Protein 1NJQ (pdb70)

Sequence (37 aa):
WPPRSYTCSFCKREFRSAQALGGHMNVHRRDRARLRLWPPRSYTCSFCKREFRSAQALGGHMNVHRRDRARLRLWPPRSYTCSFCKREFRSAQALGGHMNVHRRDRARLRLWPPRSYTCSFCKREFRSAQALGGHMNVHRRDRARLRLWPPRSYTCSFCKREFRSAQALGGHMNVHRRDRARLRLWPPRSYTCSFCKREFRSAQALGGHMNVHRRDRARLRLWPPRSYTCSFCKREFRSAQALGGHMNVHRRDRARLRLWPPRSYTCSFCKREFRSAQALGGHMNVHRRDRARLRLWPPRSYTCSFCKREFRSAQALGGHMNVHRRDRARLRLWPPRSYTCSFCKREFRSAQALGGHMNVHRRDRARLRLWPPRSYTCSFCKREFRSAQALGGHMNVHRRDRARLRLWPPRSYTCSFCKREFRSAQALGGHMNVHRRDRARLRLWPPRSYTCSFCKREFRSAQALGGHMNVHRRDRARLRLWPPRSYTCSFCKREFRSAQALGGHMNVHRRDRARLRLWPPRSYTCSFCKREFRSAQALGGHMNVHRRDRARLRLWPPRSYTCSFCKREFRSAQALGGHMNVHRRDRARLRLWPPRSYTCSFCKREFRSAQALGGHMNVHRRDRARLRLWPPRSYTCSFCKREFRSAQALGGHMNVHRRDRARLRLWPPRSYTCSFCKREFRSAQALGGHMNVHRRDRARLRLWPPRSYTCSFCKREFRSAQALGGHMNVHRRDRARLRL

GO terms:
  GO:0010093 specification of floral organ identity (P, IMP)
  GO:0003677 DNA binding (F, IDA)
  GO:0003700 DNA-binding transcription factor activity (F, TAS)
  GO:0042127 regulation of cell population proliferation (P, IMP)
  GO:0009755 hormone-mediated signaling pathway (P, IMP)
  GO:0009908 flower development (P, IMP)
  GO:0090691 formation of plant organ boundary (P, IMP)
  GO:0008361 regulation of cell size (P, IMP)
  GO:0003677 DNA binding (F, TAS)
  GO:0003700 DNA-binding transcription factor activity (F, IMP)
  GO:0045892 negative regulation of DNA-templated transcription (P, IMP)

Solvent-accessible surface area: 3906 Å² total; per-residue (Å²): 186,108,114,227,64,68,61,9,90,115,64,141,137,146,16,213,48,74,165,46,23,48,47,19,67,109,117,37,148,183,119,176,75,187,118,175,165

Nearest PDB structures (foldseek):
  2els-assembly1_A  TM=7.243E-01  e=2.140E-01  Homo sapiens
  2rsj-assembly1_A  TM=8.038E-01  e=3.542E-01  Homo sapiens
  2ytp-assembly1_A  TM=6.772E-01  e=6.767E-01  Homo sapiens
  2emb-assembly1_A  TM=7.509E-01  e=1.203E+00  Homo sapiens
  2emf-assembly1_A  TM=7.337E-01  e=2.471E+00  Homo sapiens

Organism: Arabidopsis thaliana (NCBI:txid3702)

B-factor: mean 99.07, std 9.54, range [0.35, 99.99]

Foldseek 3Di:
DDQDWDADPQPRDIDSDPVCVVVVVVVPVPPDDDDDD

InterPro domains:
  IPR013087 Zinc finger C2H2-type [PF13912] (47-71)
  IPR013087 Zinc finger C2H2-type [PS00028] (49-69)
  IPR013087 Zinc finger C2H2-type [PS50157] (47-74)
  IPR013087 Zinc finger C2H2-type [SM00355] (47-69)
  IPR036236 Zinc finger C2H2 superfamily [SSF57667] (44-73)
  IPR052426 Plant developmental regulator [PTHR45801] (30-202)

Secondary structure (DSSP, 8-state):
--SSSEE-TTT--EESSHHHHHHHHHTT--S-TTTT-

Structure (mmCIF, N/CA/C/O backbone):
data_1NJQ
#
_entry.id   1NJQ
#
loop_
_entity.id
_entity.type
_entity.pdbx_description
1 polymer 'superman protein'
2 non-polymer 'ZINC ION'
#
loop_
_atom_site.group_PDB
_atom_site.id
_atom_site.type_symbol
_atom_site.label_atom_id
_atom_site.label_alt_id
_atom_site.label_comp_id
_atom_site.label_asym_id
_atom_site.label_entity_id
_atom_site.label_seq_id
_atom_site.pdbx_PDB_ins_code
_atom_site.Cartn_x
_atom_site.Cartn_y
_atom_site.Cartn_z
_atom_site.occupancy
_atom_site.B_iso_or_equiv
_atom_site.auth_seq_id
_atom_site.auth_comp_id
_atom_site.auth_asym_id
_atom_site.auth_atom_id
_atom_site.pdbx_PDB_model_num
ATOM 7 N N . TRP A 1 2 ? 5.530 -1.669 -5.863 1.00 0.00 1 TRP A N 1
ATOM 8 C CA . TRP A 1 2 ? 6.444 -1.987 -4.740 1.00 0.00 1 TRP A CA 1
ATOM 9 C C . TRP A 1 2 ? 7.390 -3.177 -5.039 1.00 0.00 1 TRP A C 1
ATOM 10 O O . TRP A 1 2 ? 6.997 -4.097 -5.762 1.00 0.00 1 TRP A O 1
ATOM 31 N N . PRO A 1 3 ? 8.633 -3.150 -4.530 1.00 0.00 2 PRO A N 1
ATOM 32 C CA . PRO A 1 3 ? 9.561 -4.296 -4.623 1.00 0.00 2 PRO A CA 1
ATOM 33 C C . PRO A 1 3 ? 9.075 -5.505 -3.794 1.00 0.00 2 PRO A C 1
ATOM 34 O O . PRO A 1 3 ? 8.219 -5.329 -2.927 1.00 0.00 2 PRO A O 1
ATOM 45 N N . PRO A 1 4 ? 9.503 -6.730 -4.144 1.00 0.00 3 PRO A N 1
ATOM 46 C CA . PRO A 1 4 ? 9.253 -7.932 -3.319 1.00 0.00 3 PRO A CA 1
ATOM 47 C C . PRO A 1 4 ? 10.012 -7.882 -1.979 1.00 0.00 3 PRO A C 1
ATOM 48 O O . PRO A 1 4 ? 10.744 -6.929 -1.715 1.00 0.00 3 PRO A O 1
ATOM 59 N N . ARG A 1 5 ? 9.987 -9.010 -1.266 1.00 0.00 4 ARG A N 1
ATOM 60 C CA . ARG A 1 5 ? 10.476 -9.168 0.126 1.00 0.00 4 ARG A CA 1
ATOM 61 C C . ARG A 1 5 ? 9.735 -8.277 1.136 1.00 0.00 4 ARG A C 1
ATOM 62 O O . ARG A 1 5 ? 10.247 -7.289 1.659 1.00 0.00 4 ARG A O 1
ATOM 83 N N . SER A 1 6 ? 8.597 -8.836 1.550 1.00 0.00 5 SER A N 1
ATOM 84 C CA . SER A 1 6 ? 7.533 -8.165 2.339 1.00 0.00 5 SER A CA 1
ATOM 85 C C . SER A 1 6 ? 7.015 -6.883 1.660 1.00 0.00 5 SER A C 1
ATOM 86 O O . SER A 1 6 ? 7.518 -6.482 0.612 1.00 0.00 5 SER A O 1
ATOM 94 N N . TYR A 1 7 ? 5.848 -6.438 2.101 1.00 0.00 6 TYR A N 1
ATOM 95 C CA . TYR A 1 7 ? 5.294 -5.143 1.664 1.00 0.00 6 TYR A CA 1
ATOM 96 C C . TYR A 1 7 ? 5.100 -4.170 2.831 1.00 0.00 6 TYR A C 1
ATOM 97 O O . TYR A 1 7 ? 4.775 -4.561 3.953 1.00 0.00 6 TYR A O 1
ATOM 115 N N . THR A 1 8 ? 5.350 -2.911 2.505 1.00 0.00 7 THR A N 1
ATOM 116 C CA . THR A 1 8 ? 5.211 -1.774 3.437 1.00 0.00 7 THR A CA 1
ATOM 117 C C . THR A 1 8 ? 4.335 -0.685 2.810 1.00 0.00 7 THR A C 1
ATOM 118 O O . THR A 1 8 ? 4.445 -0.405 1.616 1.00 0.00 7 THR A O 1
ATOM 129 N N . CYS A 1 9 ? 3.464 -0.092 3.628 1.00 0.00 8 CYS A N 1
ATOM 130 C CA . CYS A 1 9 ? 2.637 1.014 3.178 1.00 0.00 8 CYS A CA 1
ATOM 131 C C . CYS A 1 9 ? 3.504 2.273 3.135 1.00 0.00 8 CYS A C 1
ATOM 132 O O . CYS A 1 9 ? 4.235 2.562 4.082 1.00 0.00 8 CYS A O 1
ATOM 139 N N . SER A 1 10 ? 3.464 2.955 1.994 1.00 0.00 9 SER A N 1
ATOM 140 C CA . SER A 1 10 ? 4.167 4.241 1.789 1.00 0.00 9 SER A CA 1
ATOM 141 C C . SER A 1 10 ? 3.405 5.475 2.320 1.00 0.00 9 SER A C 1
ATOM 142 O O . SER A 1 10 ? 3.601 6.598 1.860 1.00 0.00 9 SER A O 1
ATOM 150 N N . PHE A 1 11 ? 2.521 5.223 3.284 1.00 0.00 10 PHE A N 1
ATOM 151 C CA . PHE A 1 11 ? 1.734 6.252 3.993 1.00 0.00 10 PHE A CA 1
ATOM 152 C C . PHE A 1 11 ? 1.944 6.214 5.519 1.00 0.00 10 PHE A C 1
ATOM 153 O O . PHE A 1 11 ? 2.355 7.211 6.107 1.00 0.00 10 PHE A O 1
ATOM 170 N N . CYS A 1 12 ? 1.725 5.044 6.125 1.00 0.00 11 CYS A N 1
ATOM 171 C CA . CYS A 1 12 ? 1.790 4.877 7.568 1.00 0.00 11 CYS A CA 1
ATOM 172 C C . CYS A 1 12 ? 2.987 3.981 7.893 1.00 0.00 11 CYS A C 1
ATOM 173 O O . CYS A 1 12 ? 3.234 3.667 9.057 1.00 0.00 11 CYS A O 1
ATOM 180 N N . LYS A 1 13 ? 3.808 3.554 6.923 1.00 0.00 12 LYS A N 1
ATOM 181 C CA . LYS A 1 13 ? 4.942 2.607 7.113 1.00 0.00 12 LYS A CA 1
ATOM 182 C C . LYS A 1 13 ? 4.663 1.217 7.733 1.00 0.00 12 LYS A C 1
ATOM 183 O O . LYS A 1 13 ? 5.558 0.547 8.251 1.00 0.00 12 LYS A O 1
ATOM 202 N N . ARG A 1 14 ? 3.445 0.722 7.534 1.00 0.00 13 ARG A N 1
ATOM 203 C CA . ARG A 1 14 ? 3.022 -0.635 7.953 1.00 0.00 13 ARG A CA 1
ATOM 204 C C . ARG A 1 14 ? 3.797 -1.772 7.266 1.00 0.00 13 ARG A C 1
ATOM 205 O O . ARG A 1 14 ? 4.128 -1.668 6.091 1.00 0.00 13 ARG A O 1
ATOM 226 N N . GLU A 1 15 ? 3.849 -2.909 7.952 1.00 0.00 14 GLU A N 1
ATOM 227 C CA . GLU A 1 15 ? 4.529 -4.128 7.462 1.00 0.00 14 GLU A CA 1
ATOM 228 C C . GLU A 1 15 ? 3.570 -5.317 7.271 1.00 0.00 14 GLU A C 1
ATOM 229 O O . GLU A 1 15 ? 2.793 -5.654 8.161 1.00 0.00 14 GLU A O 1
ATOM 241 N N . PHE A 1 16 ? 3.675 -5.925 6.092 1.00 0.00 15 PHE A N 1
ATOM 242 C CA . PHE A 1 16 ? 2.921 -7.141 5.698 1.00 0.00 15 PHE A CA 1
ATOM 243 C C . PHE A 1 16 ? 3.465 -7.840 4.445 1.00 0.00 15 PHE A C 1
ATOM 244 O O . PHE A 1 16 ? 3.404 -7.338 3.329 1.00 0.00 15 PHE A O 1
ATOM 261 N N . ARG A 1 17 ? 4.068 -9.003 4.662 1.00 0.00 16 ARG A N 1
ATOM 262 C CA . ARG A 1 17 ? 4.413 -9.921 3.550 1.00 0.00 16 ARG A CA 1
ATOM 263 C C . ARG A 1 17 ? 3.188 -10.475 2.789 1.00 0.00 16 ARG A C 1
ATOM 264 O O . ARG A 1 17 ? 3.258 -10.728 1.587 1.00 0.00 16 ARG A O 1
ATOM 285 N N . SER A 1 18 ? 2.054 -10.552 3.485 1.00 0.00 17 SER A N 1
ATOM 286 C CA . SER A 1 18 ? 0.794 -11.111 2.957 1.00 0.00 17 SER A CA 1
ATOM 287 C C . SER A 1 18 ? -0.097 -10.072 2.262 1.00 0.00 17 SER A C 1
ATOM 288 O O . SER A 1 18 ? -0.555 -9.086 2.847 1.00 0.00 17 SER A O 1
ATOM 296 N N . ALA A 1 19 ? -0.413 -10.398 1.011 1.00 0.00 18 ALA A N 1
ATOM 297 C CA . ALA A 1 19 ? -1.337 -9.622 0.155 1.00 0.00 18 ALA A CA 1
ATOM 298 C C . ALA A 1 19 ? -2.719 -9.366 0.785 1.00 0.00 18 ALA A C 1
ATOM 299 O O . ALA A 1 19 ? -3.255 -8.264 0.667 1.00 0.00 18 ALA A O 1
ATOM 306 N N . GLN A 1 20 ? -3.190 -10.340 1.569 1.00 0.00 19 GLN A N 1
ATOM 307 C CA . GLN A 1 20 ? -4.440 -10.261 2.358 1.00 0.00 19 GLN A CA 1
ATOM 308 C C . GLN A 1 20 ? -4.483 -9.006 3.253 1.00 0.00 19 GLN A C 1
ATOM 309 O O . GLN A 1 20 ? -5.383 -8.179 3.111 1.00 0.00 19 GLN A O 1
ATOM 323 N N . ALA A 1 21 ? -3.392 -8.791 3.994 1.00 0.00 20 ALA A N 1
ATOM 324 C CA . ALA A 1 21 ? -3.222 -7.601 4.844 1.00 0.00 20 ALA A CA 1
ATOM 325 C C . ALA A 1 21 ? -2.964 -6.321 4.029 1.00 0.00 20 ALA A C 1
ATOM 326 O O . ALA A 1 21 ? -3.725 -5.368 4.165 1.00 0.00 20 ALA A O 1
ATOM 333 N N . LEU A 1 22 ? -2.083 -6.412 3.029 1.00 0.00 21 LEU A N 1
ATOM 334 C CA . LEU A 1 22 ? -1.712 -5.286 2.140 1.00 0.00 21 LEU A CA 1
ATOM 335 C C . LEU A 1 22 ? -2.943 -4.634 1.471 1.00 0.00 21 LEU A C 1
ATOM 336 O O . LEU A 1 22 ? -3.234 -3.462 1.721 1.00 0.00 21 LEU A O 1
ATOM 352 N N . GLY A 1 23 ? -3.711 -5.448 0.729 1.00 0.00 22 GLY A N 1
ATOM 353 C CA . GLY A 1 23 ? -4.883 -4.989 -0.051 1.00 0.00 22 GLY A CA 1
ATOM 354 C C . GLY A 1 23 ? -5.921 -4.264 0.820 1.00 0.00 22 GLY A C 1
ATOM 355 O O . GLY A 1 23 ? -6.178 -3.073 0.630 1.00 0.00 22 GLY A O 1
ATOM 359 N N . GLY A 1 24 ? -6.324 -4.960 1.891 1.00 0.00 23 GLY A N 1
ATOM 360 C CA . GLY A 1 24 ? -7.242 -4.412 2.909 1.00 0.00 23 GLY A CA 1
ATOM 361 C C . GLY A 1 24 ? -6.706 -3.148 3.606 1.00 0.00 23 GLY A C 1
ATOM 362 O O . GLY A 1 24 ? -7.469 -2.230 3.898 1.00 0.00 23 GLY A O 1
ATOM 366 N N . HIS A 1 25 ? -5.381 -3.041 3.716 1.00 0.00 24 HIS A N 1
ATOM 367 C CA . HIS A 1 25 ? -4.755 -1.979 4.486 1.00 0.00 24 HIS A CA 1
ATOM 368 C C . HIS A 1 25 ? -4.885 -0.654 3.731 1.00 0.00 24 HIS A C 1
ATOM 369 O O . HIS A 1 25 ? -5.020 0.402 4.344 1.00 0.00 24 HIS A O 1
ATOM 383 N N . MET A 1 26 ? -4.680 -0.714 2.413 1.00 0.00 25 MET A N 1
ATOM 384 C CA . MET A 1 26 ? -4.841 0.451 1.520 1.00 0.00 25 MET A CA 1
ATOM 385 C C . MET A 1 26 ? -6.278 1.007 1.511 1.00 0.00 25 MET A C 1
ATOM 386 O O . MET A 1 26 ? -6.467 2.222 1.455 1.00 0.00 25 MET A O 1
ATOM 400 N N . ASN A 1 27 ? -7.248 0.108 1.684 1.00 0.00 26 ASN A N 1
ATOM 401 C CA . ASN A 1 27 ? -8.681 0.444 1.816 1.00 0.00 26 ASN A CA 1
ATOM 402 C C . ASN A 1 27 ? -8.960 1.395 2.998 1.00 0.00 26 ASN A C 1
ATOM 403 O O . ASN A 1 27 ? -9.621 2.410 2.803 1.00 0.00 26 ASN A O 1
ATOM 414 N N . VAL A 1 28 ? -8.338 1.130 4.151 1.00 0.00 27 VAL A N 1
ATOM 415 C CA . VAL A 1 28 ? -8.448 2.016 5.335 1.00 0.00 27 VAL A CA 1
ATOM 416 C C . VAL A 1 28 ? -7.850 3.430 5.124 1.00 0.00 27 VAL A C 1
ATOM 417 O O . VAL A 1 28 ? -8.096 4.329 5.923 1.00 0.00 27 VAL A O 1
ATOM 430 N N . HIS A 1 29 ? -6.921 3.549 4.171 1.00 0.00 28 HIS A N 1
ATOM 431 C CA . HIS A 1 29 ? -6.383 4.833 3.752 1.00 0.00 28 HIS A CA 1
ATOM 432 C C . HIS A 1 29 ? -7.343 5.492 2.760 1.00 0.00 28 HIS A C 1
ATOM 433 O O . HIS A 1 29 ? -8.171 6.316 3.145 1.00 0.00 28 HIS A O 1
ATOM 447 N N . ARG A 1 30 ? -7.300 5.070 1.495 1.00 0.00 29 ARG A N 1
ATOM 448 C CA . ARG A 1 30 ? -8.141 5.606 0.397 1.00 0.00 29 ARG A CA 1
ATOM 449 C C . ARG A 1 30 ? -8.276 7.148 0.293 1.00 0.00 29 ARG A C 1
ATOM 450 O O . ARG A 1 30 ? -9.213 7.670 -0.316 1.00 0.00 29 ARG A O 1
ATOM 471 N N . ARG A 1 31 ? -7.218 7.857 0.680 1.00 0.00 30 ARG A N 1
ATOM 472 C CA . ARG A 1 31 ? -7.203 9.334 0.724 1.00 0.00 30 ARG A CA 1
ATOM 473 C C . ARG A 1 31 ? -6.399 9.967 -0.414 1.00 0.00 30 ARG A C 1
ATOM 474 O O . ARG A 1 31 ? -5.181 9.804 -0.510 1.00 0.00 30 ARG A O 1
ATOM 495 N N . ASP A 1 32 ? -7.123 10.733 -1.234 1.00 0.00 31 ASP A N 1
ATOM 496 C CA . ASP A 1 32 ? -6.588 11.445 -2.418 1.00 0.00 31 ASP A CA 1
ATOM 497 C C . ASP A 1 32 ? -5.875 10.507 -3.412 1.00 0.00 31 ASP A C 1
ATOM 498 O O . ASP A 1 32 ? -5.887 9.287 -3.241 1.00 0.00 31 ASP A O 1
ATOM 507 N N . ARG A 1 33 ? -5.371 11.085 -4.507 1.00 0.00 32 ARG A N 1
ATOM 508 C CA . ARG A 1 33 ? -4.618 10.416 -5.598 1.00 0.00 32 ARG A CA 1
ATOM 509 C C . ARG A 1 33 ? -5.399 9.408 -6.453 1.00 0.00 32 ARG A C 1
ATOM 510 O O . ARG A 1 33 ? -5.369 9.511 -7.677 1.00 0.00 32 ARG A O 1
ATOM 531 N N . ALA A 1 34 ? -6.074 8.461 -5.795 1.00 0.00 33 ALA A N 1
ATOM 532 C CA . ALA A 1 34 ? -6.896 7.370 -6.363 1.00 0.00 33 ALA A CA 1
ATOM 533 C C . ALA A 1 34 ? -6.434 6.882 -7.747 1.00 0.00 33 ALA A C 1
ATOM 534 O O . ALA A 1 34 ? -6.807 7.418 -8.792 1.00 0.00 33 ALA A O 1
ATOM 541 N N . ARG A 1 35 ? -5.502 5.926 -7.692 1.00 0.00 34 ARG A N 1
ATOM 542 C CA . ARG A 1 35 ? -4.761 5.340 -8.837 1.00 0.00 34 ARG A CA 1
ATOM 543 C C . ARG A 1 35 ? -3.726 6.297 -9.467 1.00 0.00 34 ARG A C 1
ATOM 544 O O . ARG A 1 35 ? -2.643 5.848 -9.844 1.00 0.00 34 ARG A O 1
ATOM 565 N N . LEU A 1 36 ? -4.073 7.588 -9.561 1.00 0.00 35 LEU A N 1
ATOM 566 C CA . LEU A 1 36 ? -3.290 8.717 -10.119 1.00 0.00 35 LEU A CA 1
ATOM 567 C C . LEU A 1 36 ? -3.058 8.614 -11.638 1.00 0.00 35 LEU A C 1
ATOM 568 O O . LEU A 1 36 ? -3.321 9.558 -12.379 1.00 0.00 35 LEU A O 1
ATOM 584 N N . ARG A 1 37 ? -2.641 7.424 -12.069 1.00 0.00 36 ARG A N 1
ATOM 585 C CA . ARG A 1 37 ? -2.389 7.052 -13.477 1.00 0.00 36 ARG A CA 1
ATOM 586 C C . ARG A 1 37 ? -2.453 5.526 -13.700 1.00 0.00 36 ARG A C 1
ATOM 587 O O . ARG A 1 37 ? -3.113 5.070 -14.628 1.00 0.00 36 ARG A O 1
ATOM 608 N N . LEU A 1 38 ? -1.826 4.762 -12.801 1.00 0.00 37 LEU A N 1
ATOM 609 C CA . LEU A 1 38 ? -1.956 3.285 -12.723 1.00 0.00 37 LEU A CA 1
ATOM 610 C C . LEU A 1 38 ? -1.631 2.717 -11.327 1.00 0.00 37 LEU A C 1
ATOM 611 O O . LEU A 1 38 ? -0.790 3.346 -10.641 1.00 0.00 37 LEU A O 1
ATOM 637 N N . TRP A 1 2 ? 8.485 -1.202 -4.872 1.00 0.00 1 TRP A N 2
ATOM 638 C CA . TRP A 1 2 ? 8.291 -2.172 -3.772 1.00 0.00 1 TRP A CA 2
ATOM 639 C C . TRP A 1 2 ? 9.246 -3.394 -3.793 1.00 0.00 1 TRP A C 2
ATOM 640 O O . TRP A 1 2 ? 9.602 -3.878 -4.873 1.00 0.00 1 TRP A O 2
ATOM 661 N N . PRO A 1 3 ? 9.742 -3.827 -2.621 1.00 0.00 2 PRO A N 2
ATOM 662 C CA . PRO A 1 3 ? 10.698 -4.947 -2.521 1.00 0.00 2 PRO A CA 2
ATOM 663 C C . PRO A 1 3 ? 10.082 -6.307 -2.906 1.00 0.00 2 PRO A C 2
ATOM 664 O O . PRO A 1 3 ? 8.927 -6.562 -2.569 1.00 0.00 2 PRO A O 2
ATOM 675 N N . PRO A 1 4 ? 10.864 -7.201 -3.533 1.00 0.00 3 PRO A N 2
ATOM 676 C CA . PRO A 1 4 ? 10.420 -8.573 -3.873 1.00 0.00 3 PRO A CA 2
ATOM 677 C C . PRO A 1 4 ? 10.049 -9.442 -2.659 1.00 0.00 3 PRO A C 2
ATOM 678 O O . PRO A 1 4 ? 9.379 -10.463 -2.803 1.00 0.00 3 PRO A O 2
ATOM 689 N N . ARG A 1 5 ? 10.588 -9.081 -1.493 1.00 0.00 4 ARG A N 2
ATOM 690 C CA . ARG A 1 5 ? 10.260 -9.697 -0.199 1.00 0.00 4 ARG A CA 2
ATOM 691 C C . ARG A 1 5 ? 9.682 -8.647 0.754 1.00 0.00 4 ARG A C 2
ATOM 692 O O . ARG A 1 5 ? 10.297 -7.603 0.973 1.00 0.00 4 ARG A O 2
ATOM 713 N N . SER A 1 6 ? 8.563 -9.030 1.374 1.00 0.00 5 SER A N 2
ATOM 714 C CA . SER A 1 6 ? 7.746 -8.199 2.290 1.00 0.00 5 SER A CA 2
ATOM 715 C C . SER A 1 6 ? 7.168 -6.924 1.661 1.00 0.00 5 SER A C 2
ATOM 716 O O . SER A 1 6 ? 7.717 -6.358 0.719 1.00 0.00 5 SER A O 2
ATOM 724 N N . TYR A 1 7 ? 5.986 -6.545 2.143 1.00 0.00 6 TYR A N 2
ATOM 725 C CA . TYR A 1 7 ? 5.336 -5.286 1.742 1.00 0.00 6 TYR A CA 2
ATOM 726 C C . TYR A 1 7 ? 5.147 -4.299 2.896 1.00 0.00 6 TYR A C 2
ATOM 727 O O . TYR A 1 7 ? 4.914 -4.682 4.044 1.00 0.00 6 TYR A O 2
ATOM 745 N N . THR A 1 8 ? 5.244 -3.027 2.520 1.00 0.00 7 THR A N 2
ATOM 746 C CA . THR A 1 8 ? 5.133 -1.872 3.433 1.00 0.00 7 THR A CA 2
ATOM 747 C C . THR A 1 8 ? 4.282 -0.753 2.813 1.00 0.00 7 THR A C 2
ATOM 748 O O . THR A 1 8 ? 4.351 -0.528 1.602 1.00 0.00 7 THR A O 2
ATOM 759 N N . CYS A 1 9 ? 3.474 -0.089 3.643 1.00 0.00 8 CYS A N 2
ATOM 760 C CA . CYS A 1 9 ? 2.651 1.017 3.189 1.00 0.00 8 CYS A CA 2
ATOM 761 C C . CYS A 1 9 ? 3.516 2.280 3.160 1.00 0.00 8 CYS A C 2
ATOM 762 O O . CYS A 1 9 ? 4.240 2.562 4.113 1.00 0.00 8 CYS A O 2
ATOM 769 N N . SER A 1 10 ? 3.473 2.979 2.031 1.00 0.00 9 SER A N 2
ATOM 770 C CA . SER A 1 10 ? 4.173 4.270 1.839 1.00 0.00 9 SER A CA 2
ATOM 771 C C . SER A 1 10 ? 3.409 5.498 2.378 1.00 0.00 9 SER A C 2
ATOM 772 O O . SER A 1 10 ? 3.653 6.635 1.978 1.00 0.00 9 SER A O 2
ATOM 780 N N . PHE A 1 11 ? 2.521 5.233 3.335 1.00 0.00 10 PHE A N 2
ATOM 781 C CA . PHE A 1 11 ? 1.708 6.257 4.025 1.00 0.00 10 PHE A CA 2
ATOM 782 C C . PHE A 1 11 ? 1.861 6.229 5.556 1.00 0.00 10 PHE A C 2
ATOM 783 O O . PHE A 1 11 ? 2.087 7.268 6.170 1.00 0.00 10 PHE A O 2
ATOM 800 N N . CYS A 1 12 ? 1.707 5.042 6.150 1.00 0.00 11 CYS A N 2
ATOM 801 C CA . CYS A 1 12 ? 1.762 4.872 7.591 1.00 0.00 11 CYS A CA 2
ATOM 802 C C . CYS A 1 12 ? 2.957 3.977 7.924 1.00 0.00 11 CYS A C 2
ATOM 803 O O . CYS A 1 12 ? 3.195 3.663 9.089 1.00 0.00 11 CYS A O 2
ATOM 810 N N . LYS A 1 13 ? 3.787 3.610 6.941 1.00 0.00 12 LYS A N 2
ATOM 811 C CA . LYS A 1 13 ? 4.946 2.690 7.071 1.00 0.00 12 LYS A CA 2
ATOM 812 C C . LYS A 1 13 ? 4.680 1.335 7.772 1.00 0.00 12 LYS A C 2
ATOM 813 O O . LYS A 1 13 ? 5.506 0.788 8.507 1.00 0.00 12 LYS A O 2
ATOM 832 N N . ARG A 1 14 ? 3.524 0.756 7.449 1.00 0.00 13 ARG A N 2
ATOM 833 C CA . ARG A 1 14 ? 3.073 -0.569 7.930 1.00 0.00 13 ARG A CA 2
ATOM 834 C C . ARG A 1 14 ? 3.793 -1.744 7.254 1.00 0.00 13 ARG A C 2
ATOM 835 O O . ARG A 1 14 ? 4.181 -1.638 6.096 1.00 0.00 13 ARG A O 2
ATOM 856 N N . GLU A 1 15 ? 3.804 -2.898 7.921 1.00 0.00 14 GLU A N 2
ATOM 857 C CA . GLU A 1 15 ? 4.497 -4.106 7.427 1.00 0.00 14 GLU A CA 2
ATOM 858 C C . GLU A 1 15 ? 3.585 -5.337 7.318 1.00 0.00 14 GLU A C 2
ATOM 859 O O . GLU A 1 15 ? 2.818 -5.632 8.238 1.00 0.00 14 GLU A O 2
ATOM 871 N N . PHE A 1 16 ? 3.671 -5.990 6.157 1.00 0.00 15 PHE A N 2
ATOM 872 C CA . PHE A 1 16 ? 2.877 -7.178 5.769 1.00 0.00 15 PHE A CA 2
ATOM 873 C C . PHE A 1 16 ? 3.354 -7.871 4.484 1.00 0.00 15 PHE A C 2
ATOM 874 O O . PHE A 1 16 ? 3.123 -7.414 3.368 1.00 0.00 15 PHE A O 2
ATOM 891 N N . ARG A 1 17 ? 4.073 -8.983 4.627 1.00 0.00 16 ARG A N 2
ATOM 892 C CA . ARG A 1 17 ? 4.426 -9.814 3.454 1.00 0.00 16 ARG A CA 2
ATOM 893 C C . ARG A 1 17 ? 3.208 -10.435 2.727 1.00 0.00 16 ARG A C 2
ATOM 894 O O . ARG A 1 17 ? 3.256 -10.721 1.533 1.00 0.00 16 ARG A O 2
ATOM 915 N N . SER A 1 18 ? 2.103 -10.573 3.461 1.00 0.00 17 SER A N 2
ATOM 916 C CA . SER A 1 18 ? 0.823 -11.120 2.972 1.00 0.00 17 SER A CA 2
ATOM 917 C C . SER A 1 18 ? -0.074 -10.086 2.273 1.00 0.00 17 SER A C 2
ATOM 918 O O . SER A 1 18 ? -0.576 -9.135 2.872 1.00 0.00 17 SER A O 2
ATOM 926 N N . ALA A 1 19 ? -0.415 -10.424 1.030 1.00 0.00 18 ALA A N 2
ATOM 927 C CA . ALA A 1 19 ? -1.367 -9.654 0.193 1.00 0.00 18 ALA A CA 2
ATOM 928 C C . ALA A 1 19 ? -2.726 -9.376 0.865 1.00 0.00 18 ALA A C 2
ATOM 929 O O . ALA A 1 19 ? -3.238 -8.258 0.775 1.00 0.00 18 ALA A O 2
ATOM 936 N N . GLN A 1 20 ? -3.188 -10.336 1.670 1.00 0.00 19 GLN A N 2
ATOM 937 C CA . GLN A 1 20 ? -4.408 -10.224 2.501 1.00 0.00 19 GLN A CA 2
ATOM 938 C C . GLN A 1 20 ? -4.444 -8.971 3.394 1.00 0.00 19 GLN A C 2
ATOM 939 O O . GLN A 1 20 ? -5.361 -8.163 3.268 1.00 0.00 19 GLN A O 2
ATOM 953 N N . ALA A 1 21 ? -3.303 -8.688 4.021 1.00 0.00 20 ALA A N 2
ATOM 954 C CA . ALA A 1 21 ? -3.148 -7.524 4.917 1.00 0.00 20 ALA A CA 2
ATOM 955 C C . ALA A 1 21 ? -2.558 -6.278 4.226 1.00 0.00 20 ALA A C 2
ATOM 956 O O . ALA A 1 21 ? -2.458 -5.228 4.851 1.00 0.00 20 ALA A O 2
ATOM 963 N N . LEU A 1 22 ? -2.378 -6.354 2.907 1.00 0.00 21 LEU A N 2
ATOM 964 C CA . LEU A 1 22 ? -1.864 -5.242 2.082 1.00 0.00 21 LEU A CA 2
ATOM 965 C C . LEU A 1 22 ? -3.032 -4.544 1.358 1.00 0.00 21 LEU A C 2
ATOM 966 O O . LEU A 1 22 ? -3.311 -3.374 1.624 1.00 0.00 21 LEU A O 2
ATOM 982 N N . GLY A 1 23 ? -3.783 -5.324 0.560 1.00 0.00 22 GLY A N 2
ATOM 983 C CA . GLY A 1 23 ? -4.950 -4.828 -0.206 1.00 0.00 22 GLY A CA 2
ATOM 984 C C . GLY A 1 23 ? -5.999 -4.165 0.699 1.00 0.00 22 GLY A C 2
ATOM 985 O O . GLY A 1 23 ? -6.305 -2.982 0.547 1.00 0.00 22 GLY A O 2
ATOM 989 N N . GLY A 1 24 ? -6.360 -4.903 1.761 1.00 0.00 23 GLY A N 2
ATOM 990 C CA . GLY A 1 24 ? -7.248 -4.402 2.827 1.00 0.00 23 GLY A CA 2
ATOM 991 C C . GLY A 1 24 ? -6.706 -3.154 3.547 1.00 0.00 23 GLY A C 2
ATOM 992 O O . GLY A 1 24 ? -7.468 -2.233 3.841 1.00 0.00 23 GLY A O 2
ATOM 996 N N . HIS A 1 25 ? -5.380 -3.054 3.666 1.00 0.00 24 HIS A N 2
ATOM 997 C CA . HIS A 1 25 ? -4.762 -1.995 4.445 1.00 0.00 24 HIS A CA 2
ATOM 998 C C . HIS A 1 25 ? -4.887 -0.667 3.697 1.00 0.00 24 HIS A C 2
ATOM 999 O O . HIS A 1 25 ? -5.027 0.388 4.315 1.00 0.00 24 HIS A O 2
ATOM 1013 N N . MET A 1 26 ? -4.678 -0.731 2.382 1.00 0.00 25 MET A N 2
ATOM 1014 C CA . MET A 1 26 ? -4.880 0.417 1.482 1.00 0.00 25 MET A CA 2
ATOM 1015 C C . MET A 1 26 ? -6.319 0.958 1.516 1.00 0.00 25 MET A C 2
ATOM 1016 O O . MET A 1 26 ? -6.513 2.171 1.512 1.00 0.00 25 MET A O 2
ATOM 1030 N N . ASN A 1 27 ? -7.286 0.060 1.713 1.00 0.00 26 ASN A N 2
ATOM 1031 C CA . ASN A 1 27 ? -8.712 0.422 1.867 1.00 0.00 26 ASN A CA 2
ATOM 1032 C C . ASN A 1 27 ? -8.978 1.333 3.082 1.00 0.00 26 ASN A C 2
ATOM 1033 O O . ASN A 1 27 ? -9.721 2.302 2.953 1.00 0.00 26 ASN A O 2
ATOM 1044 N N . VAL A 1 28 ? -8.292 1.084 4.204 1.00 0.00 27 VAL A N 2
ATOM 1045 C CA . VAL A 1 28 ? -8.379 1.978 5.381 1.00 0.00 27 VAL A CA 2
ATOM 1046 C C . VAL A 1 28 ? -7.846 3.402 5.100 1.00 0.00 27 VAL A C 2
ATOM 1047 O O . VAL A 1 28 ? -8.313 4.364 5.708 1.00 0.00 27 VAL A O 2
ATOM 1060 N N . HIS A 1 29 ? -6.927 3.532 4.136 1.00 0.00 28 HIS A N 2
ATOM 1061 C CA . HIS A 1 29 ? -6.382 4.814 3.727 1.00 0.00 28 HIS A CA 2
ATOM 1062 C C . HIS A 1 29 ? -7.331 5.479 2.728 1.00 0.00 28 HIS A C 2
ATOM 1063 O O . HIS A 1 29 ? -6.944 5.770 1.597 1.00 0.00 28 HIS A O 2
ATOM 1077 N N . ARG A 1 30 ? -8.621 5.509 3.077 1.00 0.00 29 ARG A N 2
ATOM 1078 C CA . ARG A 1 30 ? -9.729 6.193 2.363 1.00 0.00 29 ARG A CA 2
ATOM 1079 C C . ARG A 1 30 ? -11.052 6.192 3.148 1.00 0.00 29 ARG A C 2
ATOM 1080 O O . ARG A 1 30 ? -11.903 5.311 3.014 1.00 0.00 29 ARG A O 2
ATOM 1101 N N . ARG A 1 31 ? -11.241 7.259 3.919 1.00 0.00 30 ARG A N 2
ATOM 1102 C CA . ARG A 1 31 ? -12.511 7.494 4.638 1.00 0.00 30 ARG A CA 2
ATOM 1103 C C . ARG A 1 31 ? -13.378 8.471 3.832 1.00 0.00 30 ARG A C 2
ATOM 1104 O O . ARG A 1 31 ? -13.255 9.693 3.939 1.00 0.00 30 ARG A O 2
ATOM 1125 N N . ASP A 1 32 ? -14.081 7.878 2.868 1.00 0.00 31 ASP A N 2
ATOM 1126 C CA . ASP A 1 32 ? -14.947 8.585 1.900 1.00 0.00 31 ASP A CA 2
ATOM 1127 C C . ASP A 1 32 ? -15.929 7.599 1.239 1.00 0.00 31 ASP A C 2
ATOM 1128 O O . ASP A 1 32 ? -15.638 6.407 1.117 1.00 0.00 31 ASP A O 2
ATOM 1137 N N . ARG A 1 33 ? -17.078 8.135 0.819 1.00 0.00 32 ARG A N 2
ATOM 1138 C CA . ARG A 1 33 ? -18.227 7.397 0.240 1.00 0.00 32 ARG A CA 2
ATOM 1139 C C . ARG A 1 33 ? -18.937 6.507 1.278 1.00 0.00 32 ARG A C 2
ATOM 1140 O O . ARG A 1 33 ? -19.922 6.942 1.870 1.00 0.00 32 ARG A O 2
ATOM 1161 N N . ALA A 1 34 ? -18.337 5.350 1.574 1.00 0.00 33 ALA A N 2
ATOM 1162 C CA . ALA A 1 34 ? -18.840 4.334 2.527 1.00 0.00 33 ALA A CA 2
ATOM 1163 C C . ALA A 1 34 ? -17.776 3.235 2.735 1.00 0.00 33 ALA A C 2
ATOM 1164 O O . ALA A 1 34 ? -16.856 3.437 3.524 1.00 0.00 33 ALA A O 2
ATOM 1171 N N . ARG A 1 35 ? -17.819 2.174 1.923 1.00 0.00 34 ARG A N 2
ATOM 1172 C CA . ARG A 1 35 ? -16.838 1.068 1.910 1.00 0.00 34 ARG A CA 2
ATOM 1173 C C . ARG A 1 35 ? -17.083 0.251 0.633 1.00 0.00 34 ARG A C 2
ATOM 1174 O O . ARG A 1 35 ? -18.186 -0.244 0.407 1.00 0.00 34 ARG A O 2
ATOM 1195 N N . LEU A 1 36 ? -16.086 0.317 -0.250 1.00 0.00 35 LEU A N 2
ATOM 1196 C CA . LEU A 1 36 ? -16.121 -0.247 -1.621 1.00 0.00 35 LEU A CA 2
ATOM 1197 C C . LEU A 1 36 ? -17.158 0.424 -2.542 1.00 0.00 35 LEU A C 2
ATOM 1198 O O . LEU A 1 36 ? -17.929 1.286 -2.121 1.00 0.00 35 LEU A O 2
ATOM 1214 N N . ARG A 1 37 ? -16.959 0.211 -3.842 1.00 0.00 36 ARG A N 2
ATOM 1215 C CA . ARG A 1 37 ? -17.884 0.690 -4.890 1.00 0.00 36 ARG A CA 2
ATOM 1216 C C . ARG A 1 37 ? -19.253 -0.011 -4.802 1.00 0.00 36 ARG A C 2
ATOM 1217 O O . ARG A 1 37 ? -19.339 -1.203 -4.507 1.00 0.00 36 ARG A O 2
ATOM 1238 N N . LEU A 1 38 ? -20.304 0.741 -5.113 1.00 0.00 37 LEU A N 2
ATOM 1239 C CA . LEU A 1 38 ? -21.686 0.207 -5.134 1.00 0.00 37 LEU A CA 2
ATOM 1240 C C . LEU A 1 38 ? -21.930 -0.808 -6.272 1.00 0.00 37 LEU A C 2
ATOM 1241 O O . LEU A 1 38 ? -22.658 -1.791 -6.014 1.00 0.00 37 LEU A O 2
ATOM 1267 N N . TRP A 1 2 ? 11.778 -1.700 1.853 1.00 0.00 1 TRP A N 3
ATOM 1268 C CA . TRP A 1 2 ? 10.931 -2.868 1.522 1.00 0.00 1 TRP A CA 3
ATOM 1269 C C . TRP A 1 2 ? 11.677 -4.025 0.802 1.00 0.00 1 TRP A C 3
ATOM 1270 O O . TRP A 1 2 ? 12.176 -3.846 -0.314 1.00 0.00 1 TRP A O 3
ATOM 1291 N N . PRO A 1 3 ? 11.940 -5.130 1.517 1.00 0.00 2 PRO A N 3
ATOM 1292 C CA . PRO A 1 3 ? 12.599 -6.317 0.938 1.00 0.00 2 PRO A CA 3
ATOM 1293 C C . PRO A 1 3 ? 11.682 -7.040 -0.069 1.00 0.00 2 PRO A C 3
ATOM 1294 O O . PRO A 1 3 ? 10.474 -7.073 0.158 1.00 0.00 2 PRO A O 3
ATOM 1305 N N . PRO A 1 4 ? 12.238 -7.737 -1.075 1.00 0.00 3 PRO A N 3
ATOM 1306 C CA . PRO A 1 4 ? 11.446 -8.486 -2.075 1.00 0.00 3 PRO A CA 3
ATOM 1307 C C . PRO A 1 4 ? 10.497 -9.566 -1.519 1.00 0.00 3 PRO A C 3
ATOM 1308 O O . PRO A 1 4 ? 9.612 -10.028 -2.235 1.00 0.00 3 PRO A O 3
ATOM 1319 N N . ARG A 1 5 ? 10.691 -9.963 -0.261 1.00 0.00 4 ARG A N 3
ATOM 1320 C CA . ARG A 1 5 ? 9.820 -10.944 0.423 1.00 0.00 4 ARG A CA 3
ATOM 1321 C C . ARG A 1 5 ? 8.914 -10.344 1.526 1.00 0.00 4 ARG A C 3
ATOM 1322 O O . ARG A 1 5 ? 8.540 -11.031 2.475 1.00 0.00 4 ARG A O 3
ATOM 1343 N N . SER A 1 6 ? 8.535 -9.070 1.375 1.00 0.00 5 SER A N 3
ATOM 1344 C CA . SER A 1 6 ? 7.614 -8.358 2.298 1.00 0.00 5 SER A CA 3
ATOM 1345 C C . SER A 1 6 ? 7.186 -6.994 1.728 1.00 0.00 5 SER A C 3
ATOM 1346 O O . SER A 1 6 ? 7.926 -6.359 0.977 1.00 0.00 5 SER A O 3
ATOM 1354 N N . TYR A 1 7 ? 5.987 -6.570 2.110 1.00 0.00 6 TYR A N 3
ATOM 1355 C CA . TYR A 1 7 ? 5.410 -5.276 1.694 1.00 0.00 6 TYR A CA 3
ATOM 1356 C C . TYR A 1 7 ? 5.203 -4.293 2.854 1.00 0.00 6 TYR A C 3
ATOM 1357 O O . TYR A 1 7 ? 5.023 -4.673 4.013 1.00 0.00 6 TYR A O 3
ATOM 1375 N N . THR A 1 8 ? 5.249 -3.020 2.476 1.00 0.00 7 THR A N 3
ATOM 1376 C CA . THR A 1 8 ? 5.124 -1.868 3.397 1.00 0.00 7 THR A CA 3
ATOM 1377 C C . THR A 1 8 ? 4.228 -0.775 2.789 1.00 0.00 7 THR A C 3
ATOM 1378 O O . THR A 1 8 ? 4.240 -0.582 1.575 1.00 0.00 7 THR A O 3
ATOM 1389 N N . CYS A 1 9 ? 3.459 -0.085 3.637 1.00 0.00 8 CYS A N 3
ATOM 1390 C CA . CYS A 1 9 ? 2.633 1.024 3.188 1.00 0.00 8 CYS A CA 3
ATOM 1391 C C . CYS A 1 9 ? 3.497 2.286 3.159 1.00 0.00 8 CYS A C 3
ATOM 1392 O O . CYS A 1 9 ? 4.222 2.569 4.110 1.00 0.00 8 CYS A O 3
ATOM 1399 N N . SER A 1 10 ? 3.482 2.962 2.016 1.00 0.00 9 SER A N 3
ATOM 1400 C CA . SER A 1 10 ? 4.175 4.256 1.817 1.00 0.00 9 SER A CA 3
ATOM 1401 C C . SER A 1 10 ? 3.388 5.483 2.322 1.00 0.00 9 SER A C 3
ATOM 1402 O O . SER A 1 10 ? 3.535 6.602 1.830 1.00 0.00 9 SER A O 3
ATOM 1410 N N . PHE A 1 11 ? 2.570 5.233 3.345 1.00 0.00 10 PHE A N 3
ATOM 1411 C CA . PHE A 1 11 ? 1.748 6.257 4.024 1.00 0.00 10 PHE A CA 3
ATOM 1412 C C . PHE A 1 11 ? 1.869 6.220 5.560 1.00 0.00 10 PHE A C 3
ATOM 1413 O O . PHE A 1 11 ? 2.162 7.241 6.174 1.00 0.00 10 PHE A O 3
ATOM 1430 N N . CYS A 1 12 ? 1.692 5.035 6.152 1.00 0.00 11 CYS A N 3
ATOM 1431 C CA . CYS A 1 12 ? 1.749 4.861 7.594 1.00 0.00 11 CYS A CA 3
ATOM 1432 C C . CYS A 1 12 ? 2.945 3.967 7.922 1.00 0.00 11 CYS A C 3
ATOM 1433 O O . CYS A 1 12 ? 3.185 3.647 9.086 1.00 0.00 11 CYS A O 3
ATOM 1440 N N . LYS A 1 13 ? 3.788 3.593 6.950 1.00 0.00 12 LYS A N 3
ATOM 1441 C CA . LYS A 1 13 ? 4.947 2.683 7.129 1.00 0.00 12 LYS A CA 3
ATOM 1442 C C . LYS A 1 13 ? 4.681 1.287 7.750 1.00 0.00 12 LYS A C 3
ATOM 1443 O O . LYS A 1 13 ? 5.581 0.627 8.269 1.00 0.00 12 LYS A O 3
ATOM 1462 N N . ARG A 1 14 ? 3.466 0.782 7.541 1.00 0.00 13 ARG A N 3
ATOM 1463 C CA . ARG A 1 14 ? 3.033 -0.569 7.969 1.00 0.00 13 ARG A CA 3
ATOM 1464 C C . ARG A 1 14 ? 3.784 -1.713 7.264 1.00 0.00 13 ARG A C 3
ATOM 1465 O O . ARG A 1 14 ? 4.120 -1.599 6.091 1.00 0.00 13 ARG A O 3
ATOM 1486 N N . GLU A 1 15 ? 3.827 -2.861 7.935 1.00 0.00 14 GLU A N 3
ATOM 1487 C CA . GLU A 1 15 ? 4.535 -4.064 7.442 1.00 0.00 14 GLU A CA 3
ATOM 1488 C C . GLU A 1 15 ? 3.606 -5.282 7.285 1.00 0.00 14 GLU A C 3
ATOM 1489 O O . GLU A 1 15 ? 2.811 -5.579 8.176 1.00 0.00 14 GLU A O 3
ATOM 1501 N N . PHE A 1 16 ? 3.740 -5.939 6.135 1.00 0.00 15 PHE A N 3
ATOM 1502 C CA . PHE A 1 16 ? 2.978 -7.153 5.752 1.00 0.00 15 PHE A CA 3
ATOM 1503 C C . PHE A 1 16 ? 3.492 -7.844 4.476 1.00 0.00 15 PHE A C 3
ATOM 1504 O O . PHE A 1 16 ? 3.413 -7.310 3.377 1.00 0.00 15 PHE A O 3
ATOM 1521 N N . ARG A 1 17 ? 4.104 -9.008 4.648 1.00 0.00 16 ARG A N 3
ATOM 1522 C CA . ARG A 1 17 ? 4.436 -9.882 3.497 1.00 0.00 16 ARG A CA 3
ATOM 1523 C C . ARG A 1 17 ? 3.205 -10.396 2.718 1.00 0.00 16 ARG A C 3
ATOM 1524 O O . ARG A 1 17 ? 3.241 -10.538 1.498 1.00 0.00 16 ARG A O 3
ATOM 1545 N N . SER A 1 18 ? 2.086 -10.533 3.430 1.00 0.00 17 SER A N 3
ATOM 1546 C CA . SER A 1 18 ? 0.839 -11.125 2.911 1.00 0.00 17 SER A CA 3
ATOM 1547 C C . SER A 1 18 ? -0.104 -10.112 2.246 1.00 0.00 17 SER A C 3
ATOM 1548 O O . SER A 1 18 ? -0.610 -9.172 2.864 1.00 0.00 17 SER A O 3
ATOM 1556 N N . ALA A 1 19 ? -0.454 -10.446 1.006 1.00 0.00 18 ALA A N 3
ATOM 1557 C CA . ALA A 1 19 ? -1.400 -9.673 0.167 1.00 0.00 18 ALA A CA 3
ATOM 1558 C C . ALA A 1 19 ? -2.748 -9.346 0.837 1.00 0.00 18 ALA A C 3
ATOM 1559 O O . ALA A 1 19 ? -3.207 -8.206 0.745 1.00 0.00 18 ALA A O 3
ATOM 1566 N N . GLN A 1 20 ? -3.265 -10.283 1.640 1.00 0.00 19 GLN A N 3
ATOM 1567 C CA . GLN A 1 20 ? -4.489 -10.082 2.451 1.00 0.00 19 GLN A CA 3
ATOM 1568 C C . GLN A 1 20 ? -4.431 -8.826 3.336 1.00 0.00 19 GLN A C 3
ATOM 1569 O O . GLN A 1 20 ? -5.271 -7.936 3.203 1.00 0.00 19 GLN A O 3
ATOM 1583 N N . ALA A 1 21 ? -3.310 -8.687 4.042 1.00 0.00 20 ALA A N 3
ATOM 1584 C CA . ALA A 1 21 ? -3.053 -7.559 4.956 1.00 0.00 20 ALA A CA 3
ATOM 1585 C C . ALA A 1 21 ? -2.582 -6.274 4.252 1.00 0.00 20 ALA A C 3
ATOM 1586 O O . ALA A 1 21 ? -2.579 -5.213 4.865 1.00 0.00 20 ALA A O 3
ATOM 1593 N N . LEU A 1 22 ? -2.250 -6.375 2.963 1.00 0.00 21 LEU A N 3
ATOM 1594 C CA . LEU A 1 22 ? -1.803 -5.245 2.125 1.00 0.00 21 LEU A CA 3
ATOM 1595 C C . LEU A 1 22 ? -3.006 -4.563 1.437 1.00 0.00 21 LEU A C 3
ATOM 1596 O O . LEU A 1 22 ? -3.292 -3.396 1.706 1.00 0.00 21 LEU A O 3
ATOM 1612 N N . GLY A 1 23 ? -3.751 -5.339 0.630 1.00 0.00 22 GLY A N 3
ATOM 1613 C CA . GLY A 1 23 ? -4.909 -4.844 -0.148 1.00 0.00 22 GLY A CA 3
ATOM 1614 C C . GLY A 1 23 ? -5.968 -4.174 0.743 1.00 0.00 22 GLY A C 3
ATOM 1615 O O . GLY A 1 23 ? -6.260 -2.986 0.588 1.00 0.00 22 GLY A O 3
ATOM 1619 N N . GLY A 1 24 ? -6.351 -4.914 1.793 1.00 0.00 23 GLY A N 3
ATOM 1620 C CA . GLY A 1 24 ? -7.254 -4.411 2.845 1.00 0.00 23 GLY A CA 3
ATOM 1621 C C . GLY A 1 24 ? -6.718 -3.163 3.569 1.00 0.00 23 GLY A C 3
ATOM 1622 O O . GLY A 1 24 ? -7.481 -2.244 3.864 1.00 0.00 23 GLY A O 3
ATOM 1626 N N . HIS A 1 25 ? -5.391 -3.064 3.692 1.00 0.00 24 HIS A N 3
ATOM 1627 C CA . HIS A 1 25 ? -4.772 -2.002 4.467 1.00 0.00 24 HIS A CA 3
ATOM 1628 C C . HIS A 1 25 ? -4.905 -0.676 3.718 1.00 0.00 24 HIS A C 3
ATOM 1629 O O . HIS A 1 25 ? -5.046 0.380 4.335 1.00 0.00 24 HIS A O 3
ATOM 1643 N N . MET A 1 26 ? -4.690 -0.722 2.401 1.00 0.00 25 MET A N 3
ATOM 1644 C CA . MET A 1 26 ? -4.857 0.450 1.516 1.00 0.00 25 MET A CA 3
ATOM 1645 C C . MET A 1 26 ? -6.301 0.987 1.506 1.00 0.00 25 MET A C 3
ATOM 1646 O O . MET A 1 26 ? -6.510 2.197 1.444 1.00 0.00 25 MET A O 3
ATOM 1660 N N . ASN A 1 27 ? -7.265 0.076 1.665 1.00 0.00 26 ASN A N 3
ATOM 1661 C CA . ASN A 1 27 ? -8.699 0.411 1.789 1.00 0.00 26 ASN A CA 3
ATOM 1662 C C . ASN A 1 27 ? -8.994 1.345 2.979 1.00 0.00 26 ASN A C 3
ATOM 1663 O O . ASN A 1 27 ? -9.686 2.344 2.792 1.00 0.00 26 ASN A O 3
ATOM 1674 N N . VAL A 1 28 ? -8.367 1.087 4.132 1.00 0.00 27 VAL A N 3
ATOM 1675 C CA . VAL A 1 28 ? -8.487 1.969 5.318 1.00 0.00 27 VAL A CA 3
ATOM 1676 C C . VAL A 1 28 ? -7.896 3.388 5.119 1.00 0.00 27 VAL A C 3
ATOM 1677 O O . VAL A 1 28 ? -8.138 4.277 5.932 1.00 0.00 27 VAL A O 3
ATOM 1690 N N . HIS A 1 29 ? -6.962 3.512 4.172 1.00 0.00 28 HIS A N 3
ATOM 1691 C CA . HIS A 1 29 ? -6.422 4.797 3.757 1.00 0.00 28 HIS A CA 3
ATOM 1692 C C . HIS A 1 29 ? -7.382 5.463 2.769 1.00 0.00 28 HIS A C 3
ATOM 1693 O O . HIS A 1 29 ? -8.237 6.254 3.165 1.00 0.00 28 HIS A O 3
ATOM 1707 N N . ARG A 1 30 ? -7.276 5.092 1.488 1.00 0.00 29 ARG A N 3
ATOM 1708 C CA . ARG A 1 30 ? -8.042 5.598 0.319 1.00 0.00 29 ARG A CA 3
ATOM 1709 C C . ARG A 1 30 ? -7.297 5.291 -0.983 1.00 0.00 29 ARG A C 3
ATOM 1710 O O . ARG A 1 30 ? -6.209 5.806 -1.242 1.00 0.00 29 ARG A O 3
ATOM 1731 N N . ARG A 1 31 ? -7.801 4.273 -1.671 1.00 0.00 30 ARG A N 3
ATOM 1732 C CA . ARG A 1 31 ? -7.297 3.900 -3.006 1.00 0.00 30 ARG A CA 3
ATOM 1733 C C . ARG A 1 31 ? -7.666 4.950 -4.069 1.00 0.00 30 ARG A C 3
ATOM 1734 O O . ARG A 1 31 ? -8.758 5.519 -4.061 1.00 0.00 30 ARG A O 3
ATOM 1755 N N . ASP A 1 32 ? -6.683 5.260 -4.906 1.00 0.00 31 ASP A N 3
ATOM 1756 C CA . ASP A 1 32 ? -6.858 6.206 -6.030 1.00 0.00 31 ASP A CA 3
ATOM 1757 C C . ASP A 1 32 ? -7.857 5.663 -7.065 1.00 0.00 31 ASP A C 3
ATOM 1758 O O . ASP A 1 32 ? -7.741 4.512 -7.477 1.00 0.00 31 ASP A O 3
ATOM 1767 N N . ARG A 1 33 ? -8.743 6.557 -7.504 1.00 0.00 32 ARG A N 3
ATOM 1768 C CA . ARG A 1 33 ? -9.804 6.299 -8.507 1.00 0.00 32 ARG A CA 3
ATOM 1769 C C . ARG A 1 33 ? -10.840 5.265 -8.024 1.00 0.00 32 ARG A C 3
ATOM 1770 O O . ARG A 1 33 ? -10.655 4.052 -8.094 1.00 0.00 32 ARG A O 3
ATOM 1791 N N . ALA A 1 34 ? -11.967 5.807 -7.572 1.00 0.00 33 ALA A N 3
ATOM 1792 C CA . ALA A 1 34 ? -13.091 5.010 -7.048 1.00 0.00 33 ALA A CA 3
ATOM 1793 C C . ALA A 1 34 ? -14.305 5.154 -7.978 1.00 0.00 33 ALA A C 3
ATOM 1794 O O . ALA A 1 34 ? -14.625 6.254 -8.424 1.00 0.00 33 ALA A O 3
ATOM 1801 N N . ARG A 1 35 ? -14.958 4.017 -8.215 1.00 0.00 34 ARG A N 3
ATOM 1802 C CA . ARG A 1 35 ? -16.105 3.913 -9.148 1.00 0.00 34 ARG A CA 3
ATOM 1803 C C . ARG A 1 35 ? -16.883 2.591 -9.024 1.00 0.00 34 ARG A C 3
ATOM 1804 O O . ARG A 1 35 ? -18.103 2.607 -8.914 1.00 0.00 34 ARG A O 3
ATOM 1825 N N . LEU A 1 36 ? -16.152 1.470 -9.052 1.00 0.00 35 LEU A N 3
ATOM 1826 C CA . LEU A 1 36 ? -16.686 0.092 -8.936 1.00 0.00 35 LEU A CA 3
ATOM 1827 C C . LEU A 1 36 ? -17.762 -0.201 -10.005 1.00 0.00 35 LEU A C 3
ATOM 1828 O O . LEU A 1 36 ? -18.953 -0.362 -9.741 1.00 0.00 35 LEU A O 3
ATOM 1844 N N . ARG A 1 37 ? -17.247 -0.444 -11.206 1.00 0.00 36 ARG A N 3
ATOM 1845 C CA . ARG A 1 37 ? -18.053 -0.578 -12.433 1.00 0.00 36 ARG A CA 3
ATOM 1846 C C . ARG A 1 37 ? -17.803 -1.939 -13.096 1.00 0.00 36 ARG A C 3
ATOM 1847 O O . ARG A 1 37 ? -16.657 -2.357 -13.255 1.00 0.00 36 ARG A O 3
ATOM 1868 N N . LEU A 1 38 ? -18.897 -2.645 -13.368 1.00 0.00 37 LEU A N 3
ATOM 1869 C CA . LEU A 1 38 ? -18.861 -3.952 -14.062 1.00 0.00 37 LEU A CA 3
ATOM 1870 C C . LEU A 1 38 ? -19.837 -4.038 -15.252 1.00 0.00 37 LEU A C 3
ATOM 1871 O O . LEU A 1 38 ? -19.452 -4.666 -16.263 1.00 0.00 37 LEU A O 3
ATOM 1897 N N . TRP A 1 2 ? 1.986 -12.516 -6.311 1.00 0.00 1 TRP A N 4
ATOM 1898 C CA . TRP A 1 2 ? 2.756 -11.686 -5.357 1.00 0.00 1 TRP A CA 4
ATOM 1899 C C . TRP A 1 2 ? 4.219 -12.176 -5.193 1.00 0.00 1 TRP A C 4
ATOM 1900 O O . TRP A 1 2 ? 4.439 -13.384 -5.064 1.00 0.00 1 TRP A O 4
ATOM 1921 N N . PRO A 1 3 ? 5.210 -11.271 -5.222 1.00 0.00 2 PRO A N 4
ATOM 1922 C CA . PRO A 1 3 ? 6.631 -11.627 -5.038 1.00 0.00 2 PRO A CA 4
ATOM 1923 C C . PRO A 1 3 ? 6.915 -12.180 -3.625 1.00 0.00 2 PRO A C 4
ATOM 1924 O O . PRO A 1 3 ? 6.228 -11.777 -2.685 1.00 0.00 2 PRO A O 4
ATOM 1935 N N . PRO A 1 4 ? 7.862 -13.121 -3.487 1.00 0.00 3 PRO A N 4
ATOM 1936 C CA . PRO A 1 4 ? 8.290 -13.641 -2.169 1.00 0.00 3 PRO A CA 4
ATOM 1937 C C . PRO A 1 4 ? 9.163 -12.616 -1.426 1.00 0.00 3 PRO A C 4
ATOM 1938 O O . PRO A 1 4 ? 10.373 -12.775 -1.262 1.00 0.00 3 PRO A O 4
ATOM 1949 N N . ARG A 1 5 ? 8.484 -11.579 -0.938 1.00 0.00 4 ARG A N 4
ATOM 1950 C CA . ARG A 1 5 ? 9.102 -10.388 -0.320 1.00 0.00 4 ARG A CA 4
ATOM 1951 C C . ARG A 1 5 ? 8.086 -9.688 0.597 1.00 0.00 4 ARG A C 4
ATOM 1952 O O . ARG A 1 5 ? 6.879 -9.904 0.490 1.00 0.00 4 ARG A O 4
ATOM 1973 N N . SER A 1 6 ? 8.614 -8.916 1.543 1.00 0.00 5 SER A N 4
ATOM 1974 C CA . SER A 1 6 ? 7.800 -8.086 2.452 1.00 0.00 5 SER A CA 4
ATOM 1975 C C . SER A 1 6 ? 7.246 -6.836 1.756 1.00 0.00 5 SER A C 4
ATOM 1976 O O . SER A 1 6 ? 7.899 -6.237 0.903 1.00 0.00 5 SER A O 4
ATOM 1984 N N . TYR A 1 7 ? 6.006 -6.503 2.104 1.00 0.00 6 TYR A N 4
ATOM 1985 C CA . TYR A 1 7 ? 5.381 -5.242 1.674 1.00 0.00 6 TYR A CA 4
ATOM 1986 C C . TYR A 1 7 ? 5.153 -4.267 2.834 1.00 0.00 6 TYR A C 4
ATOM 1987 O O . TYR A 1 7 ? 4.916 -4.657 3.977 1.00 0.00 6 TYR A O 4
ATOM 2005 N N . THR A 1 8 ? 5.262 -2.994 2.473 1.00 0.00 7 THR A N 4
ATOM 2006 C CA . THR A 1 8 ? 5.122 -1.845 3.388 1.00 0.00 7 THR A CA 4
ATOM 2007 C C . THR A 1 8 ? 4.222 -0.765 2.773 1.00 0.00 7 THR A C 4
ATOM 2008 O O . THR A 1 8 ? 4.235 -0.565 1.559 1.00 0.00 7 THR A O 4
ATOM 2019 N N . CYS A 1 9 ? 3.474 -0.070 3.633 1.00 0.00 8 CYS A N 4
ATOM 2020 C CA . CYS A 1 9 ? 2.649 1.03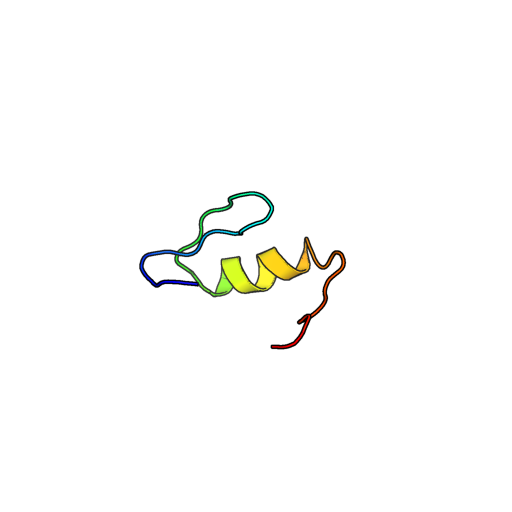9 3.187 1.00 0.00 8 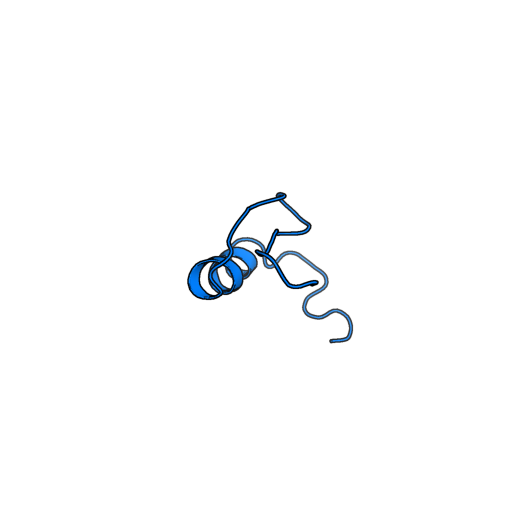CYS A CA 4
ATOM 2021 C C . CYS A 1 9 ? 3.513 2.301 3.162 1.00 0.00 8 CYS A C 4
ATOM 2022 O O . CYS A 1 9 ? 4.242 2.577 4.114 1.00 0.00 8 CYS A O 4
ATOM 2029 N N . SER A 1 10 ? 3.467 3.011 2.041 1.00 0.00 9 SER A N 4
ATOM 2030 C CA . SER A 1 10 ? 4.175 4.302 1.870 1.00 0.00 9 SER A CA 4
ATOM 2031 C C . SER A 1 10 ? 3.465 5.525 2.485 1.00 0.00 9 SER A C 4
ATOM 2032 O O . SER A 1 10 ? 3.877 6.664 2.275 1.00 0.00 9 SER A O 4
ATOM 2040 N N . PHE A 1 11 ? 2.480 5.248 3.341 1.00 0.00 10 PHE A N 4
ATOM 2041 C CA . PHE A 1 11 ? 1.696 6.274 4.061 1.00 0.00 10 PHE A CA 4
ATOM 2042 C C . PHE A 1 11 ? 1.873 6.227 5.590 1.00 0.00 10 PHE A C 4
ATOM 2043 O O . PHE A 1 11 ? 2.112 7.258 6.211 1.00 0.00 10 PHE A O 4
ATOM 2060 N N . CYS A 1 12 ? 1.706 5.036 6.174 1.00 0.00 11 CYS A N 4
ATOM 2061 C CA . CYS A 1 12 ? 1.765 4.854 7.615 1.00 0.00 11 CYS A CA 4
ATOM 2062 C C . CYS A 1 12 ? 2.961 3.958 7.938 1.00 0.00 11 CYS A C 4
ATOM 2063 O O . CYS A 1 12 ? 3.202 3.634 9.099 1.00 0.00 11 CYS A O 4
ATOM 2070 N N . LYS A 1 13 ? 3.802 3.611 6.956 1.00 0.00 12 LYS A N 4
ATOM 2071 C CA . LYS A 1 13 ? 4.972 2.702 7.094 1.00 0.00 12 LYS A CA 4
ATOM 2072 C C . LYS A 1 13 ? 4.718 1.317 7.729 1.00 0.00 12 LYS A C 4
ATOM 2073 O O . LYS A 1 13 ? 5.596 0.694 8.330 1.00 0.00 12 LYS A O 4
ATOM 2092 N N . ARG A 1 14 ? 3.527 0.782 7.462 1.00 0.00 13 ARG A N 4
ATOM 2093 C CA . ARG A 1 14 ? 3.087 -0.559 7.902 1.00 0.00 13 ARG A CA 4
ATOM 2094 C C . ARG A 1 14 ? 3.867 -1.713 7.257 1.00 0.00 13 ARG A C 4
ATOM 2095 O O . ARG A 1 14 ? 4.429 -1.565 6.175 1.00 0.00 13 ARG A O 4
ATOM 2116 N N . GLU A 1 15 ? 3.802 -2.883 7.893 1.00 0.00 14 GLU A N 4
ATOM 2117 C CA . GLU A 1 15 ? 4.502 -4.101 7.434 1.00 0.00 14 GLU A CA 4
ATOM 2118 C C . GLU A 1 15 ? 3.563 -5.304 7.252 1.00 0.00 14 GLU A C 4
ATOM 2119 O O . GLU A 1 15 ? 2.749 -5.604 8.126 1.00 0.00 14 GLU A O 4
ATOM 2131 N N . PHE A 1 16 ? 3.701 -5.945 6.090 1.00 0.00 15 PHE A N 4
ATOM 2132 C CA . PHE A 1 16 ? 2.939 -7.147 5.681 1.00 0.00 15 PHE A CA 4
ATOM 2133 C C . PHE A 1 16 ? 3.469 -7.839 4.418 1.00 0.00 15 PHE A C 4
ATOM 2134 O O . PHE A 1 16 ? 3.407 -7.319 3.310 1.00 0.00 15 PHE A O 4
ATOM 2151 N N . ARG A 1 17 ? 4.056 -9.014 4.602 1.00 0.00 16 ARG A N 4
ATOM 2152 C CA . ARG A 1 17 ? 4.380 -9.921 3.476 1.00 0.00 16 ARG A CA 4
ATOM 2153 C C . ARG A 1 17 ? 3.126 -10.377 2.698 1.00 0.00 16 ARG A C 4
ATOM 2154 O O . ARG A 1 17 ? 3.134 -10.477 1.472 1.00 0.00 16 ARG A O 4
ATOM 2175 N N . SER A 1 18 ? 2.025 -10.525 3.432 1.00 0.00 17 SER A N 4
ATOM 2176 C CA . SER A 1 18 ? 0.753 -11.085 2.939 1.00 0.00 17 SER A CA 4
ATOM 2177 C C . SER A 1 18 ? -0.169 -10.079 2.232 1.00 0.00 17 SER A C 4
ATOM 2178 O O . SER A 1 18 ? -0.621 -9.077 2.793 1.00 0.00 17 SER A O 4
ATOM 2186 N N . ALA A 1 19 ? -0.572 -10.501 1.037 1.00 0.00 18 ALA A N 4
ATOM 2187 C CA . ALA A 1 19 ? -1.563 -9.808 0.184 1.00 0.00 18 ALA A CA 4
ATOM 2188 C C . ALA A 1 19 ? -2.879 -9.452 0.898 1.00 0.00 18 ALA A C 4
ATOM 2189 O O . ALA A 1 19 ? -3.361 -8.326 0.778 1.00 0.00 18 ALA A O 4
ATOM 2196 N N . GLN A 1 20 ? -3.385 -10.401 1.691 1.00 0.00 19 GLN A N 4
ATOM 2197 C CA . GLN A 1 20 ? -4.570 -10.222 2.562 1.00 0.00 19 GLN A CA 4
ATOM 2198 C C . GLN A 1 20 ? -4.514 -8.975 3.455 1.00 0.00 19 GLN A C 4
ATOM 2199 O O . GLN A 1 20 ? -5.451 -8.180 3.451 1.00 0.00 19 GLN A O 4
ATOM 2213 N N . ALA A 1 21 ? -3.343 -8.741 4.044 1.00 0.00 20 ALA A N 4
ATOM 2214 C CA . ALA A 1 21 ? -3.106 -7.551 4.880 1.00 0.00 20 ALA A CA 4
ATOM 2215 C C . ALA A 1 21 ? -2.825 -6.291 4.042 1.00 0.00 20 ALA A C 4
ATOM 2216 O O . ALA A 1 21 ? -3.505 -5.289 4.241 1.00 0.00 20 ALA A O 4
ATOM 2223 N N . LEU A 1 22 ? -2.053 -6.435 2.962 1.00 0.00 21 LEU A N 4
ATOM 2224 C CA . LEU A 1 22 ? -1.692 -5.323 2.052 1.00 0.00 21 LEU A CA 4
ATOM 2225 C C . LEU A 1 22 ? -2.923 -4.653 1.404 1.00 0.00 21 LEU A C 4
ATOM 2226 O O . LEU A 1 22 ? -3.209 -3.487 1.678 1.00 0.00 21 LEU A O 4
ATOM 2242 N N . GLY A 1 23 ? -3.688 -5.438 0.625 1.00 0.00 22 GLY A N 4
ATOM 2243 C CA . GLY A 1 23 ? -4.846 -4.943 -0.157 1.00 0.00 22 GLY A CA 4
ATOM 2244 C C . GLY A 1 23 ? -5.896 -4.237 0.715 1.00 0.00 22 GLY A C 4
ATOM 2245 O O . GLY A 1 23 ? -6.191 -3.056 0.518 1.00 0.00 22 GLY A O 4
ATOM 2249 N N . GLY A 1 24 ? -6.292 -4.943 1.784 1.00 0.00 23 GLY A N 4
ATOM 2250 C CA . GLY A 1 24 ? -7.217 -4.411 2.806 1.00 0.00 23 GLY A CA 4
ATOM 2251 C C . GLY A 1 24 ? -6.688 -3.158 3.525 1.00 0.00 23 GLY A C 4
ATOM 2252 O O . GLY A 1 24 ? -7.461 -2.261 3.859 1.00 0.00 23 GLY A O 4
ATOM 2256 N N . HIS A 1 25 ? -5.363 -3.036 3.626 1.00 0.00 24 HIS A N 4
ATOM 2257 C CA . HIS A 1 25 ? -4.747 -1.982 4.412 1.00 0.00 24 HIS A CA 4
ATOM 2258 C C . HIS A 1 25 ? -4.874 -0.649 3.675 1.00 0.00 24 HIS A C 4
ATOM 2259 O O . HIS A 1 25 ? -5.017 0.401 4.300 1.00 0.00 24 HIS A O 4
ATOM 2273 N N . MET A 1 26 ? -4.675 -0.703 2.358 1.00 0.00 25 MET A N 4
ATOM 2274 C CA . MET A 1 26 ? -4.884 0.454 1.467 1.00 0.00 25 MET A CA 4
ATOM 2275 C C . MET A 1 26 ? -6.326 0.986 1.508 1.00 0.00 25 MET A C 4
ATOM 2276 O O . MET A 1 26 ? -6.525 2.199 1.528 1.00 0.00 25 MET A O 4
ATOM 2290 N N . ASN A 1 27 ? -7.286 0.081 1.698 1.00 0.00 26 ASN A N 4
ATOM 2291 C CA . ASN A 1 27 ? -8.717 0.417 1.864 1.00 0.00 26 ASN A CA 4
ATOM 2292 C C . ASN A 1 27 ? -8.975 1.349 3.067 1.00 0.00 26 ASN A C 4
ATOM 2293 O O . ASN A 1 27 ? -9.679 2.346 2.919 1.00 0.00 26 ASN A O 4
ATOM 2304 N N . VAL A 1 28 ? -8.305 1.093 4.196 1.00 0.00 27 VAL A N 4
ATOM 2305 C CA . VAL A 1 28 ? -8.397 1.984 5.374 1.00 0.00 27 VAL A CA 4
ATOM 2306 C C . VAL A 1 28 ? -7.848 3.406 5.110 1.00 0.00 27 VAL A C 4
ATOM 2307 O O . VAL A 1 28 ? -8.298 4.360 5.748 1.00 0.00 27 VAL A O 4
ATOM 2320 N N . HIS A 1 29 ? -6.924 3.542 4.153 1.00 0.00 28 HIS A N 4
ATOM 2321 C CA . HIS A 1 29 ? -6.386 4.831 3.755 1.00 0.00 28 HIS A CA 4
ATOM 2322 C C . HIS A 1 29 ? -7.340 5.502 2.766 1.00 0.00 28 HIS A C 4
ATOM 2323 O O . HIS A 1 29 ? -6.956 5.805 1.635 1.00 0.00 28 HIS A O 4
ATOM 2337 N N . ARG A 1 30 ? -8.637 5.530 3.094 1.00 0.00 29 ARG A N 4
ATOM 2338 C CA . ARG A 1 30 ? -9.714 6.216 2.332 1.00 0.00 29 ARG A CA 4
ATOM 2339 C C . ARG A 1 30 ? -11.073 6.185 3.054 1.00 0.00 29 ARG A C 4
ATOM 2340 O O . ARG A 1 30 ? -11.952 5.368 2.776 1.00 0.00 29 ARG A O 4
ATOM 2361 N N . ARG A 1 31 ? -11.223 7.146 3.967 1.00 0.00 30 ARG A N 4
ATOM 2362 C CA . ARG A 1 31 ? -12.428 7.345 4.809 1.00 0.00 30 ARG A CA 4
ATOM 2363 C C . ARG A 1 31 ? -12.344 8.641 5.637 1.00 0.00 30 ARG A C 4
ATOM 2364 O O . ARG A 1 31 ? -11.282 9.253 5.751 1.00 0.00 30 ARG A O 4
ATOM 2385 N N . ASP A 1 32 ? -13.488 9.036 6.199 1.00 0.00 31 ASP A N 4
ATOM 2386 C CA . ASP A 1 32 ? -13.570 10.147 7.168 1.00 0.00 31 ASP A CA 4
ATOM 2387 C C . ASP A 1 32 ? -13.377 9.625 8.602 1.00 0.00 31 ASP A C 4
ATOM 2388 O O . ASP A 1 32 ? -14.068 8.697 9.023 1.00 0.00 31 ASP A O 4
ATOM 2397 N N . ARG A 1 33 ? -12.580 10.354 9.378 1.00 0.00 32 ARG A N 4
ATOM 2398 C CA . ARG A 1 33 ? -12.262 9.969 10.765 1.00 0.00 32 ARG A CA 4
ATOM 2399 C C . ARG A 1 33 ? -13.177 10.711 11.752 1.00 0.00 32 ARG A C 4
ATOM 2400 O O . ARG A 1 33 ? -12.990 11.893 12.041 1.00 0.00 32 ARG A O 4
ATOM 2421 N N . ALA A 1 34 ? -14.291 10.047 12.053 1.00 0.00 33 ALA A N 4
ATOM 2422 C CA . ALA A 1 34 ? -15.307 10.527 13.011 1.00 0.00 33 ALA A CA 4
ATOM 2423 C C . ALA A 1 34 ? -14.893 10.329 14.481 1.00 0.00 33 ALA A C 4
ATOM 2424 O O . ALA A 1 34 ? -14.312 9.308 14.848 1.00 0.00 33 ALA A O 4
ATOM 2431 N N . ARG A 1 35 ? -15.275 11.305 15.305 1.00 0.00 34 ARG A N 4
ATOM 2432 C CA . ARG A 1 35 ? -14.981 11.342 16.755 1.00 0.00 34 ARG A CA 4
ATOM 2433 C C . ARG A 1 35 ? -16.158 11.908 17.570 1.00 0.00 34 ARG A C 4
ATOM 2434 O O . ARG A 1 35 ? -16.995 12.625 17.028 1.00 0.00 34 ARG A O 4
ATOM 2455 N N . LEU A 1 36 ? -16.183 11.553 18.859 1.00 0.00 35 LEU A N 4
ATOM 2456 C CA . LEU A 1 36 ? -17.162 12.013 19.875 1.00 0.00 35 LEU A CA 4
ATOM 2457 C C . LEU A 1 36 ? -18.623 11.620 19.570 1.00 0.00 35 LEU A C 4
ATOM 2458 O O . LEU A 1 36 ? -19.322 12.257 18.787 1.00 0.00 35 LEU A O 4
ATOM 2474 N N . ARG A 1 37 ? -19.112 10.666 20.357 1.00 0.00 36 ARG A N 4
ATOM 2475 C CA . ARG A 1 37 ? -20.465 10.112 20.154 1.00 0.00 36 ARG A CA 4
ATOM 2476 C C . ARG A 1 37 ? -21.404 10.461 21.320 1.00 0.00 36 ARG A C 4
ATOM 2477 O O . ARG A 1 37 ? -21.382 9.824 22.371 1.00 0.00 36 ARG A O 4
ATOM 2498 N N . LEU A 1 38 ? -22.043 11.616 21.150 1.00 0.00 37 LEU A N 4
ATOM 2499 C CA . LEU A 1 38 ? -23.076 12.169 22.066 1.00 0.00 37 LEU A CA 4
ATOM 2500 C C . LEU A 1 38 ? -23.874 13.357 21.491 1.00 0.00 37 LEU A C 4
ATOM 2501 O O . LEU A 1 38 ? -23.319 14.030 20.593 1.00 0.00 37 LEU A O 4
ATOM 2527 N N . TRP A 1 2 ? 3.165 -11.675 -7.952 1.00 0.00 1 TRP A N 5
ATOM 2528 C CA . TRP A 1 2 ? 3.598 -10.894 -6.767 1.00 0.00 1 TRP A CA 5
ATOM 2529 C C . TRP A 1 2 ? 4.860 -11.481 -6.089 1.00 0.00 1 TRP A C 5
ATOM 2530 O O . TRP A 1 2 ? 4.953 -12.703 -5.932 1.00 0.00 1 TRP A O 5
ATOM 2551 N N . PRO A 1 3 ? 5.863 -10.646 -5.770 1.00 0.00 2 PRO A N 5
ATOM 2552 C CA . PRO A 1 3 ? 7.117 -11.102 -5.138 1.00 0.00 2 PRO A CA 5
ATOM 2553 C C . PRO A 1 3 ? 6.908 -11.694 -3.735 1.00 0.00 2 PRO A C 5
ATOM 2554 O O . PRO A 1 3 ? 6.044 -11.211 -2.999 1.00 0.00 2 PRO A O 5
ATOM 2565 N N . PRO A 1 4 ? 7.707 -12.707 -3.351 1.00 0.00 3 PRO A N 5
ATOM 2566 C CA . PRO A 1 4 ? 7.705 -13.276 -1.985 1.00 0.00 3 PRO A CA 5
ATOM 2567 C C . PRO A 1 4 ? 8.247 -12.347 -0.884 1.00 0.00 3 PRO A C 5
ATOM 2568 O O . PRO A 1 4 ? 8.278 -12.728 0.286 1.00 0.00 3 PRO A O 5
ATOM 2579 N N . ARG A 1 5 ? 8.775 -11.187 -1.282 1.00 0.00 4 ARG A N 5
ATOM 2580 C CA . ARG A 1 5 ? 9.257 -10.136 -0.366 1.00 0.00 4 ARG A CA 5
ATOM 2581 C C . ARG A 1 5 ? 8.145 -9.513 0.490 1.00 0.00 4 ARG A C 5
ATOM 2582 O O . ARG A 1 5 ? 6.961 -9.554 0.152 1.00 0.00 4 ARG A O 5
ATOM 2603 N N . SER A 1 6 ? 8.574 -8.929 1.608 1.00 0.00 5 SER A N 5
ATOM 2604 C CA . SER A 1 6 ? 7.710 -8.147 2.508 1.00 0.00 5 SER A CA 5
ATOM 2605 C C . SER A 1 6 ? 7.220 -6.852 1.844 1.00 0.00 5 SER A C 5
ATOM 2606 O O . SER A 1 6 ? 7.929 -6.221 1.060 1.00 0.00 5 SER A O 5
ATOM 2614 N N . TYR A 1 7 ? 5.968 -6.515 2.136 1.00 0.00 6 TYR A N 5
ATOM 2615 C CA . TYR A 1 7 ? 5.372 -5.240 1.702 1.00 0.00 6 TYR A CA 5
ATOM 2616 C C . TYR A 1 7 ? 5.156 -4.253 2.855 1.00 0.00 6 TYR A C 5
ATOM 2617 O O . TYR A 1 7 ? 4.950 -4.632 4.011 1.00 0.00 6 TYR A O 5
ATOM 2635 N N . THR A 1 8 ? 5.270 -2.980 2.485 1.00 0.00 7 THR A N 5
ATOM 2636 C CA . THR A 1 8 ? 5.132 -1.835 3.405 1.00 0.00 7 THR A CA 5
ATOM 2637 C C . THR A 1 8 ? 4.289 -0.711 2.781 1.00 0.00 7 THR A C 5
ATOM 2638 O O . THR A 1 8 ? 4.358 -0.486 1.573 1.00 0.00 7 THR A O 5
ATOM 2649 N N . CYS A 1 9 ? 3.466 -0.061 3.610 1.00 0.00 8 CYS A N 5
ATOM 2650 C CA . CYS A 1 9 ? 2.639 1.047 3.165 1.00 0.00 8 CYS A CA 5
ATOM 2651 C C . CYS A 1 9 ? 3.503 2.310 3.134 1.00 0.00 8 CYS A C 5
ATOM 2652 O O . CYS A 1 9 ? 4.232 2.591 4.084 1.00 0.00 8 CYS A O 5
ATOM 2659 N N . SER A 1 10 ? 3.461 3.018 2.009 1.00 0.00 9 SER A N 5
ATOM 2660 C CA . SER A 1 10 ? 4.174 4.305 1.837 1.00 0.00 9 SER A CA 5
ATOM 2661 C C . SER A 1 10 ? 3.432 5.533 2.405 1.00 0.00 9 SER A C 5
ATOM 2662 O O . SER A 1 10 ? 3.734 6.676 2.070 1.00 0.00 9 SER A O 5
ATOM 2670 N N . PHE A 1 11 ? 2.514 5.260 3.332 1.00 0.00 10 PHE A N 5
ATOM 2671 C CA . PHE A 1 11 ? 1.699 6.280 4.024 1.00 0.00 10 PHE A CA 5
ATOM 2672 C C . PHE A 1 11 ? 1.853 6.248 5.556 1.00 0.00 10 PHE A C 5
ATOM 2673 O O . PHE A 1 11 ? 2.053 7.291 6.175 1.00 0.00 10 PHE A O 5
ATOM 2690 N N . CYS A 1 12 ? 1.710 5.058 6.144 1.00 0.00 11 CYS A N 5
ATOM 2691 C CA . CYS A 1 12 ? 1.774 4.880 7.586 1.00 0.00 11 CYS A CA 5
ATOM 2692 C C . CYS A 1 12 ? 2.973 3.985 7.907 1.00 0.00 11 CYS A C 5
ATOM 2693 O O . CYS A 1 12 ? 3.220 3.666 9.070 1.00 0.00 11 CYS A O 5
ATOM 2700 N N . LYS A 1 13 ? 3.790 3.610 6.915 1.00 0.00 12 LYS A N 5
ATOM 2701 C CA . LYS A 1 13 ? 4.938 2.673 7.050 1.00 0.00 12 LYS A CA 5
ATOM 2702 C C . LYS A 1 13 ? 4.665 1.330 7.764 1.00 0.00 12 LYS A C 5
ATOM 2703 O O . LYS A 1 13 ? 5.457 0.817 8.552 1.00 0.00 12 LYS A O 5
ATOM 2722 N N . ARG A 1 14 ? 3.554 0.712 7.362 1.00 0.00 13 ARG A N 5
ATOM 2723 C CA . ARG A 1 14 ? 3.080 -0.595 7.871 1.00 0.00 13 ARG A CA 5
ATOM 2724 C C . ARG A 1 14 ? 3.753 -1.796 7.200 1.00 0.00 13 ARG A C 5
ATOM 2725 O O . ARG A 1 14 ? 4.008 -1.759 5.999 1.00 0.00 13 ARG A O 5
ATOM 2746 N N . GLU A 1 15 ? 3.800 -2.921 7.914 1.00 0.00 14 GLU A N 5
ATOM 2747 C CA . GLU A 1 15 ? 4.460 -4.153 7.436 1.00 0.00 14 GLU A CA 5
ATOM 2748 C C . GLU A 1 15 ? 3.499 -5.336 7.232 1.00 0.00 14 GLU A C 5
ATOM 2749 O O . GLU A 1 15 ? 2.679 -5.644 8.099 1.00 0.00 14 GLU A O 5
ATOM 2761 N N . PHE A 1 16 ? 3.674 -6.004 6.089 1.00 0.00 15 PHE A N 5
ATOM 2762 C CA . PHE A 1 16 ? 2.908 -7.201 5.678 1.00 0.00 15 PHE A CA 5
ATOM 2763 C C . PHE A 1 16 ? 3.468 -7.900 4.429 1.00 0.00 15 PHE A C 5
ATOM 2764 O O . PHE A 1 16 ? 3.433 -7.369 3.324 1.00 0.00 15 PHE A O 5
ATOM 2781 N N . ARG A 1 17 ? 4.070 -9.072 4.618 1.00 0.00 16 ARG A N 5
ATOM 2782 C CA . ARG A 1 17 ? 4.431 -9.956 3.481 1.00 0.00 16 ARG A CA 5
ATOM 2783 C C . ARG A 1 17 ? 3.184 -10.395 2.680 1.00 0.00 16 ARG A C 5
ATOM 2784 O O . ARG A 1 17 ? 3.184 -10.444 1.453 1.00 0.00 16 ARG A O 5
ATOM 2805 N N . SER A 1 18 ? 2.089 -10.580 3.414 1.00 0.00 17 SER A N 5
ATOM 2806 C CA . SER A 1 18 ? 0.810 -11.120 2.920 1.00 0.00 17 SER A CA 5
ATOM 2807 C C . SER A 1 18 ? -0.104 -10.078 2.255 1.00 0.00 17 SER A C 5
ATOM 2808 O O . SER A 1 18 ? -0.613 -9.148 2.883 1.00 0.00 17 SER A O 5
ATOM 2816 N N . ALA A 1 19 ? -0.432 -10.380 1.001 1.00 0.00 18 ALA A N 5
ATOM 2817 C CA . ALA A 1 19 ? -1.400 -9.605 0.191 1.00 0.00 18 ALA A CA 5
ATOM 2818 C C . ALA A 1 19 ? -2.767 -9.376 0.865 1.00 0.00 18 ALA A C 5
ATOM 2819 O O . ALA A 1 19 ? -3.302 -8.270 0.784 1.00 0.00 18 ALA A O 5
ATOM 2826 N N . GLN A 1 20 ? -3.214 -10.356 1.657 1.00 0.00 19 GLN A N 5
ATOM 2827 C CA . GLN A 1 20 ? -4.459 -10.274 2.457 1.00 0.00 19 GLN A CA 5
ATOM 2828 C C . GLN A 1 20 ? -4.511 -9.061 3.407 1.00 0.00 19 GLN A C 5
ATOM 2829 O O . GLN A 1 20 ? -5.466 -8.287 3.358 1.00 0.00 19 GLN A O 5
ATOM 2843 N N . ALA A 1 21 ? -3.349 -8.753 3.982 1.00 0.00 20 ALA A N 5
ATOM 2844 C CA . ALA A 1 21 ? -3.170 -7.608 4.890 1.00 0.00 20 ALA A CA 5
ATOM 2845 C C . ALA A 1 21 ? -2.785 -6.311 4.158 1.00 0.00 20 ALA A C 5
ATOM 2846 O O . ALA A 1 21 ? -3.067 -5.235 4.668 1.00 0.00 20 ALA A O 5
ATOM 2853 N N . LEU A 1 22 ? -2.186 -6.424 2.970 1.00 0.00 21 LEU A N 5
ATOM 2854 C CA . LEU A 1 22 ? -1.798 -5.270 2.130 1.00 0.00 21 LEU A CA 5
ATOM 2855 C C . LEU A 1 22 ? -3.010 -4.605 1.448 1.00 0.00 21 LEU A C 5
ATOM 2856 O O . LEU A 1 22 ? -3.287 -3.429 1.689 1.00 0.00 21 LEU A O 5
ATOM 2872 N N . GLY A 1 23 ? -3.759 -5.393 0.657 1.00 0.00 22 GLY A N 5
ATOM 2873 C CA . GLY A 1 23 ? -4.915 -4.906 -0.131 1.00 0.00 22 GLY A CA 5
ATOM 2874 C C . GLY A 1 23 ? -5.966 -4.204 0.744 1.00 0.00 22 GLY A C 5
ATOM 2875 O O . GLY A 1 23 ? -6.233 -3.013 0.579 1.00 0.00 22 GLY A O 5
ATOM 2879 N N . GLY A 1 24 ? -6.358 -4.925 1.804 1.00 0.00 23 GLY A N 5
ATOM 2880 C CA . GLY A 1 24 ? -7.252 -4.395 2.853 1.00 0.00 23 GLY A CA 5
ATOM 2881 C C . GLY A 1 24 ? -6.700 -3.146 3.564 1.00 0.00 23 GLY A C 5
ATOM 2882 O O . GLY A 1 24 ? -7.471 -2.252 3.917 1.00 0.00 23 GLY A O 5
ATOM 2886 N N . HIS A 1 25 ? -5.371 -3.034 3.653 1.00 0.00 24 HIS A N 5
ATOM 2887 C CA . HIS A 1 25 ? -4.749 -1.976 4.433 1.00 0.00 24 HIS A CA 5
ATOM 2888 C C . HIS A 1 25 ? -4.877 -0.645 3.689 1.00 0.00 24 HIS A C 5
ATOM 2889 O O . HIS A 1 25 ? -5.019 0.405 4.311 1.00 0.00 24 HIS A O 5
ATOM 2903 N N . MET A 1 26 ? -4.681 -0.710 2.371 1.00 0.00 25 MET A N 5
ATOM 2904 C CA . MET A 1 26 ? -4.882 0.440 1.472 1.00 0.00 25 MET A CA 5
ATOM 2905 C C . MET A 1 26 ? -6.317 0.988 1.522 1.00 0.00 25 MET A C 5
ATOM 2906 O O . MET A 1 26 ? -6.499 2.201 1.572 1.00 0.00 25 MET A O 5
ATOM 2920 N N . ASN A 1 27 ? -7.289 0.088 1.693 1.00 0.00 26 ASN A N 5
ATOM 2921 C CA . ASN A 1 27 ? -8.713 0.448 1.873 1.00 0.00 26 ASN A CA 5
ATOM 2922 C C . ASN A 1 27 ? -8.956 1.358 3.094 1.00 0.00 26 ASN A C 5
ATOM 2923 O O . ASN A 1 27 ? -9.714 2.320 2.996 1.00 0.00 26 ASN A O 5
ATOM 2934 N N . VAL A 1 28 ? -8.255 1.102 4.204 1.00 0.00 27 VAL A N 5
ATOM 2935 C CA . VAL A 1 28 ? -8.343 1.977 5.395 1.00 0.00 27 VAL A CA 5
ATOM 2936 C C . VAL A 1 28 ? -7.818 3.406 5.132 1.00 0.00 27 VAL A C 5
ATOM 2937 O O . VAL A 1 28 ? -8.249 4.350 5.796 1.00 0.00 27 VAL A O 5
ATOM 2950 N N . HIS A 1 29 ? -6.917 3.551 4.154 1.00 0.00 28 HIS A N 5
ATOM 2951 C CA . HIS A 1 29 ? -6.375 4.837 3.749 1.00 0.00 28 HIS A CA 5
ATOM 2952 C C . HIS A 1 29 ? -7.329 5.504 2.755 1.00 0.00 28 HIS A C 5
ATOM 2953 O O . HIS A 1 29 ? -6.947 5.795 1.621 1.00 0.00 28 HIS A O 5
ATOM 2967 N N . ARG A 1 30 ? -8.604 5.548 3.143 1.00 0.00 29 ARG A N 5
ATOM 2968 C CA . ARG A 1 30 ? -9.716 6.266 2.490 1.00 0.00 29 ARG A CA 5
ATOM 2969 C C . ARG A 1 30 ? -10.945 6.217 3.406 1.00 0.00 29 ARG A C 5
ATOM 2970 O O . ARG A 1 30 ? -11.314 5.153 3.898 1.00 0.00 29 ARG A O 5
ATOM 2991 N N . ARG A 1 31 ? -11.361 7.411 3.823 1.00 0.00 30 ARG A N 5
ATOM 2992 C CA . ARG A 1 31 ? -12.591 7.652 4.618 1.00 0.00 30 ARG A CA 5
ATOM 2993 C C . ARG A 1 31 ? -12.704 6.742 5.864 1.00 0.00 30 ARG A C 5
ATOM 2994 O O . ARG A 1 31 ? -13.696 6.063 6.121 1.00 0.00 30 ARG A O 5
ATOM 3015 N N . ASP A 1 32 ? -11.628 6.769 6.648 1.00 0.00 31 ASP A N 5
ATOM 3016 C CA . ASP A 1 32 ? -11.460 5.940 7.855 1.00 0.00 31 ASP A CA 5
ATOM 3017 C C . ASP A 1 32 ? -10.234 6.431 8.639 1.00 0.00 31 ASP A C 5
ATOM 3018 O O . ASP A 1 32 ? -9.289 6.961 8.053 1.00 0.00 31 ASP A O 5
ATOM 3027 N N . ARG A 1 33 ? -10.332 6.328 9.963 1.00 0.00 32 ARG A N 5
ATOM 3028 C CA . ARG A 1 33 ? -9.273 6.749 10.903 1.00 0.00 32 ARG A CA 5
ATOM 3029 C C . ARG A 1 33 ? -9.477 6.062 12.264 1.00 0.00 32 ARG A C 5
ATOM 3030 O O . ARG A 1 33 ? -10.264 6.509 13.095 1.00 0.00 32 ARG A O 5
ATOM 3051 N N . ALA A 1 34 ? -8.857 4.882 12.370 1.00 0.00 33 ALA A N 5
ATOM 3052 C CA . ALA A 1 34 ? -8.967 3.971 13.535 1.00 0.00 33 ALA A CA 5
ATOM 3053 C C . ALA A 1 34 ? -7.948 2.812 13.493 1.00 0.00 33 ALA A C 5
ATOM 3054 O O . ALA A 1 34 ? -6.833 2.991 13.982 1.00 0.00 33 ALA A O 5
ATOM 3061 N N . ARG A 1 35 ? -8.259 1.738 12.751 1.00 0.00 34 ARG A N 5
ATOM 3062 C CA . ARG A 1 35 ? -7.510 0.456 12.745 1.00 0.00 34 ARG A CA 5
ATOM 3063 C C . ARG A 1 35 ? -7.491 -0.232 14.123 1.00 0.00 34 ARG A C 5
ATOM 3064 O O . ARG A 1 35 ? -8.207 0.193 15.029 1.00 0.00 34 ARG A O 5
ATOM 3085 N N . LEU A 1 36 ? -6.921 -1.442 14.149 1.00 0.00 35 LEU A N 5
ATOM 3086 C CA . LEU A 1 36 ? -6.710 -2.283 15.350 1.00 0.00 35 LEU A CA 5
ATOM 3087 C C . LEU A 1 36 ? -7.901 -2.276 16.332 1.00 0.00 35 LEU A C 5
ATOM 3088 O O . LEU A 1 36 ? -7.869 -1.704 17.423 1.00 0.00 35 LEU A O 5
ATOM 3104 N N . ARG A 1 37 ? -8.910 -3.061 15.962 1.00 0.00 36 ARG A N 5
ATOM 3105 C CA . ARG A 1 37 ? -10.176 -3.161 16.711 1.00 0.00 36 ARG A CA 5
ATOM 3106 C C . ARG A 1 37 ? -10.368 -4.552 17.325 1.00 0.00 36 ARG 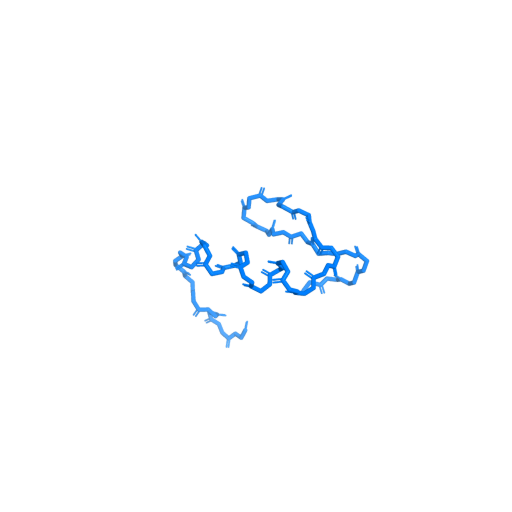A C 5
ATOM 3107 O O . ARG A 1 37 ? -10.264 -5.574 16.646 1.00 0.00 36 ARG A O 5
ATOM 3128 N N . LEU A 1 38 ? -10.510 -4.558 18.648 1.00 0.00 37 LEU A N 5
ATOM 3129 C CA . LEU A 1 38 ? -10.697 -5.796 19.439 1.00 0.00 37 LEU A CA 5
ATOM 3130 C C . LEU A 1 38 ? -11.946 -6.629 19.069 1.00 0.00 37 LEU A C 5
ATOM 3131 O O . LEU A 1 38 ? -12.961 -6.004 18.683 1.00 0.00 37 LEU A O 5
ATOM 3157 N N . TRP A 1 2 ? 6.989 -2.942 -6.764 1.00 0.00 1 TRP A N 6
ATOM 3158 C CA . TRP A 1 2 ? 7.611 -3.553 -5.568 1.00 0.00 1 TRP A CA 6
ATOM 3159 C C . TRP A 1 2 ? 8.007 -5.041 -5.745 1.00 0.00 1 TRP A C 6
ATOM 3160 O O . TRP A 1 2 ? 7.339 -5.763 -6.490 1.00 0.00 1 TRP A O 6
ATOM 3181 N N . PRO A 1 3 ? 9.102 -5.496 -5.111 1.00 0.00 2 PRO A N 6
ATOM 3182 C CA . PRO A 1 3 ? 9.515 -6.914 -5.139 1.00 0.00 2 PRO A CA 6
ATOM 3183 C C . PRO A 1 3 ? 8.498 -7.819 -4.408 1.00 0.00 2 PRO A C 6
ATOM 3184 O O . PRO A 1 3 ? 7.902 -7.361 -3.433 1.00 0.00 2 PRO A O 6
ATOM 3195 N N . PRO A 1 4 ? 8.367 -9.098 -4.802 1.00 0.00 3 PRO A N 6
ATOM 3196 C CA . PRO A 1 4 ? 7.452 -10.067 -4.155 1.00 0.00 3 PRO A CA 6
ATOM 3197 C C . PRO A 1 4 ? 7.880 -10.554 -2.751 1.00 0.00 3 PRO A C 6
ATOM 3198 O O . PRO A 1 4 ? 7.493 -11.636 -2.314 1.00 0.00 3 PRO A O 6
ATOM 3209 N N . ARG A 1 5 ? 8.541 -9.668 -2.012 1.00 0.00 4 ARG A N 6
ATOM 3210 C CA . ARG A 1 5 ? 9.038 -9.932 -0.645 1.00 0.00 4 ARG A CA 6
ATOM 3211 C C . ARG A 1 5 ? 8.050 -9.263 0.344 1.00 0.00 4 ARG A C 6
ATOM 3212 O O . ARG A 1 5 ? 6.868 -9.122 0.038 1.00 0.00 4 ARG A O 6
ATOM 3233 N N . SER A 1 6 ? 8.520 -8.868 1.525 1.00 0.00 5 SER A N 6
ATOM 3234 C CA . SER A 1 6 ? 7.711 -8.126 2.516 1.00 0.00 5 SER A CA 6
ATOM 3235 C C . SER A 1 6 ? 7.319 -6.730 1.995 1.00 0.00 5 SER A C 6
ATOM 3236 O O . SER A 1 6 ? 8.185 -5.926 1.657 1.00 0.00 5 SER A O 6
ATOM 3244 N N . TYR A 1 7 ? 6.025 -6.451 2.078 1.00 0.00 6 TYR A N 6
ATOM 3245 C CA . TYR A 1 7 ? 5.446 -5.162 1.646 1.00 0.00 6 TYR A CA 6
ATOM 3246 C C . TYR A 1 7 ? 5.213 -4.201 2.821 1.00 0.00 6 TYR A C 6
ATOM 3247 O O . TYR A 1 7 ? 4.966 -4.606 3.958 1.00 0.00 6 TYR A O 6
ATOM 3265 N N . THR A 1 8 ? 5.342 -2.922 2.488 1.00 0.00 7 THR A N 6
ATOM 3266 C CA . THR A 1 8 ? 5.176 -1.795 3.434 1.00 0.00 7 THR A CA 6
ATOM 3267 C C . THR A 1 8 ? 4.328 -0.686 2.796 1.00 0.00 7 THR A C 6
ATOM 3268 O O . THR A 1 8 ? 4.455 -0.413 1.603 1.00 0.00 7 THR A O 6
ATOM 3279 N N . CYS A 1 9 ? 3.465 -0.069 3.604 1.00 0.00 8 CYS A N 6
ATOM 3280 C CA . CYS A 1 9 ? 2.632 1.037 3.164 1.00 0.00 8 CYS A CA 6
ATOM 3281 C C . CYS A 1 9 ? 3.493 2.300 3.126 1.00 0.00 8 CYS A C 6
ATOM 3282 O O . CYS A 1 9 ? 4.217 2.592 4.076 1.00 0.00 8 CYS A O 6
ATOM 3289 N N . SER A 1 10 ? 3.444 2.992 1.992 1.00 0.00 9 SER A N 6
ATOM 3290 C CA . SER A 1 10 ? 4.137 4.285 1.797 1.00 0.00 9 SER A CA 6
ATOM 3291 C C . SER A 1 10 ? 3.396 5.511 2.370 1.00 0.00 9 SER A C 6
ATOM 3292 O O . SER A 1 10 ? 3.681 6.653 2.014 1.00 0.00 9 SER A O 6
ATOM 3300 N N . PHE A 1 11 ? 2.475 5.240 3.294 1.00 0.00 10 PHE A N 6
ATOM 3301 C CA . PHE A 1 11 ? 1.692 6.267 4.014 1.00 0.00 10 PHE A CA 6
ATOM 3302 C C . PHE A 1 11 ? 1.884 6.234 5.540 1.00 0.00 10 PHE A C 6
ATOM 3303 O O . PHE A 1 11 ? 2.152 7.264 6.150 1.00 0.00 10 PHE A O 6
ATOM 3320 N N . CYS A 1 12 ? 1.717 5.048 6.135 1.00 0.00 11 CYS A N 6
ATOM 3321 C CA . CYS A 1 12 ? 1.787 4.875 7.577 1.00 0.00 11 CYS A CA 6
ATOM 3322 C C . CYS A 1 12 ? 2.987 3.980 7.896 1.00 0.00 11 CYS A C 6
ATOM 3323 O O . CYS A 1 12 ? 3.237 3.662 9.057 1.00 0.00 11 CYS A O 6
ATOM 3330 N N . LYS A 1 13 ? 3.801 3.586 6.910 1.00 0.00 12 LYS A N 6
ATOM 3331 C CA . LYS A 1 13 ? 4.951 2.655 7.065 1.00 0.00 12 LYS A CA 6
ATOM 3332 C C . LYS A 1 13 ? 4.666 1.259 7.675 1.00 0.00 12 LYS A C 6
ATOM 3333 O O . LYS A 1 13 ? 5.569 0.574 8.151 1.00 0.00 12 LYS A O 6
ATOM 3352 N N . ARG A 1 14 ? 3.435 0.779 7.507 1.00 0.00 13 ARG A N 6
ATOM 3353 C CA . ARG A 1 14 ? 3.008 -0.556 7.985 1.00 0.00 13 ARG A CA 6
ATOM 3354 C C . ARG A 1 14 ? 3.625 -1.719 7.195 1.00 0.00 13 ARG A C 6
ATOM 3355 O O . ARG A 1 14 ? 3.780 -1.623 5.980 1.00 0.00 13 ARG A O 6
ATOM 3376 N N . GLU A 1 15 ? 3.797 -2.846 7.875 1.00 0.00 14 GLU A N 6
ATOM 3377 C CA . GLU A 1 15 ? 4.494 -4.026 7.316 1.00 0.00 14 GLU A CA 6
ATOM 3378 C C . GLU A 1 15 ? 3.614 -5.284 7.229 1.00 0.00 14 GLU A C 6
ATOM 3379 O O . GLU A 1 15 ? 2.840 -5.576 8.138 1.00 0.00 14 GLU A O 6
ATOM 3391 N N . PHE A 1 16 ? 3.736 -5.949 6.084 1.00 0.00 15 PHE A N 6
ATOM 3392 C CA . PHE A 1 16 ? 2.991 -7.184 5.734 1.00 0.00 15 PHE A CA 6
ATOM 3393 C C . PHE A 1 16 ? 3.533 -7.889 4.480 1.00 0.00 15 PHE A C 6
ATOM 3394 O O . PHE A 1 16 ? 3.615 -7.308 3.403 1.00 0.00 15 PHE A O 6
ATOM 3411 N N . ARG A 1 17 ? 4.005 -9.118 4.665 1.00 0.00 16 ARG A N 6
ATOM 3412 C CA . ARG A 1 17 ? 4.295 -10.019 3.523 1.00 0.00 16 ARG A CA 6
ATOM 3413 C C . ARG A 1 17 ? 3.019 -10.395 2.746 1.00 0.00 16 ARG A C 6
ATOM 3414 O O . ARG A 1 17 ? 2.989 -10.394 1.516 1.00 0.00 16 ARG A O 6
ATOM 3435 N N . SER A 1 18 ? 1.944 -10.628 3.498 1.00 0.00 17 SER A N 6
ATOM 3436 C CA . SER A 1 18 ? 0.658 -11.137 2.986 1.00 0.00 17 SER A CA 6
ATOM 3437 C C . SER A 1 18 ? -0.200 -10.091 2.265 1.00 0.00 17 SER A C 6
ATOM 3438 O O . SER A 1 18 ? -0.659 -9.097 2.834 1.00 0.00 17 SER A O 6
ATOM 3446 N N . ALA A 1 19 ? -0.497 -10.426 1.010 1.00 0.00 18 ALA A N 6
ATOM 3447 C CA . ALA A 1 19 ? -1.418 -9.659 0.140 1.00 0.00 18 ALA A CA 6
ATOM 3448 C C . ALA A 1 19 ? -2.793 -9.375 0.767 1.00 0.00 18 ALA A C 6
ATOM 3449 O O . ALA A 1 19 ? -3.305 -8.264 0.642 1.00 0.00 18 ALA A O 6
ATOM 3456 N N . GLN A 1 20 ? -3.293 -10.333 1.555 1.00 0.00 19 GLN A N 6
ATOM 3457 C CA . GLN A 1 20 ? -4.542 -10.198 2.338 1.00 0.00 19 GLN A CA 6
ATOM 3458 C C . GLN A 1 20 ? -4.536 -8.961 3.254 1.00 0.00 19 GLN A C 6
ATOM 3459 O O . GLN A 1 20 ? -5.424 -8.114 3.148 1.00 0.00 19 GLN A O 6
ATOM 3473 N N . ALA A 1 21 ? -3.432 -8.783 3.981 1.00 0.00 20 ALA A N 6
ATOM 3474 C CA . ALA A 1 21 ? -3.217 -7.606 4.844 1.00 0.00 20 ALA A CA 6
ATOM 3475 C C . ALA A 1 21 ? -2.950 -6.328 4.028 1.00 0.00 20 ALA A C 6
ATOM 3476 O O . ALA A 1 21 ? -3.700 -5.368 4.168 1.00 0.00 20 ALA A O 6
ATOM 3483 N N . LEU A 1 22 ? -2.089 -6.439 3.013 1.00 0.00 21 LEU A N 6
ATOM 3484 C CA . LEU A 1 22 ? -1.702 -5.321 2.122 1.00 0.00 21 LEU A CA 6
ATOM 3485 C C . LEU A 1 22 ? -2.917 -4.647 1.450 1.00 0.00 21 LEU A C 6
ATOM 3486 O O . LEU A 1 22 ? -3.195 -3.475 1.708 1.00 0.00 21 LEU A O 6
ATOM 3502 N N . GLY A 1 23 ? -3.686 -5.440 0.681 1.00 0.00 22 GLY A N 6
ATOM 3503 C CA . GLY A 1 23 ? -4.844 -4.953 -0.102 1.00 0.00 22 GLY A CA 6
ATOM 3504 C C . GLY A 1 23 ? -5.889 -4.244 0.775 1.00 0.00 22 GLY A C 6
ATOM 3505 O O . GLY A 1 23 ? -6.145 -3.049 0.607 1.00 0.00 22 GLY A O 6
ATOM 3509 N N . GLY A 1 24 ? -6.295 -4.959 1.831 1.00 0.00 23 GLY A N 6
ATOM 3510 C CA . GLY A 1 24 ? -7.218 -4.428 2.858 1.00 0.00 23 GLY A CA 6
ATOM 3511 C C . GLY A 1 24 ? -6.687 -3.175 3.577 1.00 0.00 23 GLY A C 6
ATOM 3512 O O . GLY A 1 24 ? -7.466 -2.291 3.938 1.00 0.00 23 GLY A O 6
ATOM 3516 N N . HIS A 1 25 ? -5.361 -3.053 3.669 1.00 0.00 24 HIS A N 6
ATOM 3517 C CA . HIS A 1 25 ? -4.739 -1.994 4.448 1.00 0.00 24 HIS A CA 6
ATOM 3518 C C . HIS A 1 25 ? -4.864 -0.665 3.699 1.00 0.00 24 HIS A C 6
ATOM 3519 O O . HIS A 1 25 ? -5.001 0.388 4.319 1.00 0.00 24 HIS A O 6
ATOM 3533 N N . MET A 1 26 ? -4.673 -0.723 2.381 1.00 0.00 25 MET A N 6
ATOM 3534 C CA . MET A 1 26 ? -4.870 0.442 1.500 1.00 0.00 25 MET A CA 6
ATOM 3535 C C . MET A 1 26 ? -6.308 0.982 1.550 1.00 0.00 25 MET A C 6
ATOM 3536 O O . MET A 1 26 ? -6.499 2.191 1.631 1.00 0.00 25 MET A O 6
ATOM 3550 N N . ASN A 1 27 ? -7.274 0.076 1.712 1.00 0.00 26 ASN A N 6
ATOM 3551 C CA . ASN A 1 27 ? -8.698 0.422 1.911 1.00 0.00 26 ASN A CA 6
ATOM 3552 C C . ASN A 1 27 ? -8.937 1.310 3.151 1.00 0.00 26 ASN A C 6
ATOM 3553 O O . ASN A 1 27 ? -9.709 2.264 3.076 1.00 0.00 26 ASN A O 6
ATOM 3564 N N . VAL A 1 28 ? -8.196 1.074 4.240 1.00 0.00 27 VAL A N 6
ATOM 3565 C CA . VAL A 1 28 ? -8.269 1.948 5.434 1.00 0.00 27 VAL A CA 6
ATOM 3566 C C . VAL A 1 28 ? -7.733 3.377 5.183 1.00 0.00 27 VAL A C 6
ATOM 3567 O O . VAL A 1 28 ? -8.164 4.322 5.842 1.00 0.00 27 VAL A O 6
ATOM 3580 N N . HIS A 1 29 ? -6.903 3.535 4.148 1.00 0.00 28 HIS A N 6
ATOM 3581 C CA . HIS A 1 29 ? -6.363 4.820 3.739 1.00 0.00 28 HIS A CA 6
ATOM 3582 C C . HIS A 1 29 ? -7.313 5.483 2.742 1.00 0.00 28 HIS A C 6
ATOM 3583 O O . HIS A 1 29 ? -6.929 5.766 1.607 1.00 0.00 28 HIS A O 6
ATOM 3597 N N . ARG A 1 30 ? -8.612 5.465 3.061 1.00 0.00 29 ARG A N 6
ATOM 3598 C CA . ARG A 1 30 ? -9.667 6.090 2.230 1.00 0.00 29 ARG A CA 6
ATOM 3599 C C . ARG A 1 30 ? -11.031 6.109 2.936 1.00 0.00 29 ARG A C 6
ATOM 3600 O O . ARG A 1 30 ? -11.758 5.116 2.983 1.00 0.00 29 ARG A O 6
ATOM 3621 N N . ARG A 1 31 ? -11.283 7.237 3.591 1.00 0.00 30 ARG A N 6
ATOM 3622 C CA . ARG A 1 31 ? -12.584 7.552 4.215 1.00 0.00 30 ARG A CA 6
ATOM 3623 C C . ARG A 1 31 ? -12.783 9.058 4.437 1.00 0.00 30 ARG A C 6
ATOM 3624 O O . ARG A 1 31 ? -11.824 9.819 4.559 1.00 0.00 30 ARG A O 6
ATOM 3645 N N . ASP A 1 32 ? -14.033 9.461 4.243 1.00 0.00 31 ASP A N 6
ATOM 3646 C CA . ASP A 1 32 ? -14.508 10.824 4.552 1.00 0.00 31 ASP A CA 6
ATOM 3647 C C . ASP A 1 32 ? -15.719 10.684 5.500 1.00 0.00 31 ASP A C 6
ATOM 3648 O O . ASP A 1 32 ? -15.534 10.523 6.705 1.00 0.00 31 ASP A O 6
ATOM 3657 N N . ARG A 1 33 ? -16.928 10.639 4.941 1.00 0.00 32 ARG A N 6
ATOM 3658 C CA . ARG A 1 33 ? -18.148 10.205 5.650 1.00 0.00 32 ARG A CA 6
ATOM 3659 C C . ARG A 1 33 ? -18.902 9.199 4.776 1.00 0.00 32 ARG A C 6
ATOM 3660 O O . ARG A 1 33 ? -19.143 9.467 3.600 1.00 0.00 32 ARG A O 6
ATOM 3681 N N . ALA A 1 34 ? -18.943 7.970 5.276 1.00 0.00 33 ALA A N 6
ATOM 3682 C CA . ALA A 1 34 ? -19.753 6.894 4.675 1.00 0.00 33 ALA A CA 6
ATOM 3683 C C . ALA A 1 34 ? -20.760 6.351 5.708 1.00 0.00 33 ALA A C 6
ATOM 3684 O O . ALA A 1 34 ? -21.842 6.913 5.855 1.00 0.00 33 ALA A O 6
ATOM 3691 N N . ARG A 1 35 ? -20.325 5.387 6.523 1.00 0.00 34 ARG A N 6
ATOM 3692 C CA . ARG A 1 35 ? -21.115 4.804 7.624 1.00 0.00 34 ARG A CA 6
ATOM 3693 C C . ARG A 1 35 ? -20.133 4.036 8.518 1.00 0.00 34 ARG A C 6
ATOM 3694 O O . ARG A 1 35 ? -19.602 2.999 8.118 1.00 0.00 34 ARG A O 6
ATOM 3715 N N . LEU A 1 36 ? -19.761 4.700 9.615 1.00 0.00 35 LEU A N 6
ATOM 3716 C CA . LEU A 1 36 ? -18.702 4.279 10.564 1.00 0.00 35 LEU A CA 6
ATOM 3717 C C . LEU A 1 36 ? -17.290 4.286 9.939 1.00 0.00 35 LEU A C 6
ATOM 3718 O O . LEU A 1 36 ? -17.115 4.220 8.723 1.00 0.00 35 LEU A O 6
ATOM 3734 N N . ARG A 1 37 ? -16.326 4.615 10.800 1.00 0.00 36 ARG A N 6
ATOM 3735 C CA . ARG A 1 37 ? -14.875 4.523 10.533 1.00 0.00 36 ARG A CA 6
ATOM 3736 C C . ARG A 1 37 ? -14.082 4.556 11.848 1.00 0.00 36 ARG A C 6
ATOM 3737 O O . ARG A 1 37 ? -14.507 5.180 12.818 1.00 0.00 36 ARG A O 6
ATOM 3758 N N . LEU A 1 38 ? -13.060 3.702 11.901 1.00 0.00 37 LEU A N 6
ATOM 3759 C CA . LEU A 1 38 ? -12.136 3.536 13.051 1.00 0.00 37 LEU A CA 6
ATOM 3760 C C . LEU A 1 38 ? -12.789 3.413 14.448 1.00 0.00 37 LEU A C 6
ATOM 3761 O O . LEU A 1 38 ? -12.881 4.431 15.173 1.00 0.00 37 LEU A O 6
ATOM 3787 N N . TRP A 1 2 ? 9.037 -0.918 -2.518 1.00 0.00 1 TRP A N 7
ATOM 3788 C CA . TRP A 1 2 ? 9.121 -2.259 -3.138 1.00 0.00 1 TRP A CA 7
ATOM 3789 C C . TRP A 1 2 ? 10.424 -3.038 -2.794 1.00 0.00 1 TRP A C 7
ATOM 3790 O O . TRP A 1 2 ? 11.415 -2.964 -3.526 1.00 0.00 1 TRP A O 7
ATOM 3811 N N . PRO A 1 3 ? 10.462 -3.671 -1.611 1.00 0.00 2 PRO A N 7
ATOM 3812 C CA . PRO A 1 3 ? 11.602 -4.510 -1.192 1.00 0.00 2 PRO A CA 7
ATOM 3813 C C . PRO A 1 3 ? 11.591 -5.882 -1.903 1.00 0.00 2 PRO A C 7
ATOM 3814 O O . PRO A 1 3 ? 10.522 -6.322 -2.324 1.00 0.00 2 PRO A O 7
ATOM 3825 N N . PRO A 1 4 ? 12.738 -6.574 -1.996 1.00 0.00 3 PRO A N 7
ATOM 3826 C CA . PRO A 1 4 ? 12.815 -7.942 -2.561 1.00 0.00 3 PRO A CA 7
ATOM 3827 C C . PRO A 1 4 ? 12.005 -9.016 -1.805 1.00 0.00 3 PRO A C 7
ATOM 3828 O O . PRO A 1 4 ? 11.858 -10.135 -2.288 1.00 0.00 3 PRO A O 7
ATOM 3839 N N . ARG A 1 5 ? 11.517 -8.660 -0.616 1.00 0.00 4 ARG A N 7
ATOM 3840 C CA . ARG A 1 5 ? 10.725 -9.524 0.285 1.00 0.00 4 ARG A CA 7
ATOM 3841 C C . ARG A 1 5 ? 9.971 -8.587 1.248 1.00 0.00 4 ARG A C 7
ATOM 3842 O O . ARG A 1 5 ? 10.538 -7.593 1.700 1.00 0.00 4 ARG A O 7
ATOM 3863 N N . SER A 1 6 ? 8.714 -8.942 1.524 1.00 0.00 5 SER A N 7
ATOM 3864 C CA . SER A 1 6 ? 7.713 -8.180 2.324 1.00 0.00 5 SER A CA 7
ATOM 3865 C C . SER A 1 6 ? 7.137 -6.946 1.600 1.00 0.00 5 SER A C 7
ATOM 3866 O O . SER A 1 6 ? 7.583 -6.597 0.509 1.00 0.00 5 SER A O 7
ATOM 3874 N N . TYR A 1 7 ? 5.982 -6.503 2.086 1.00 0.00 6 TYR A N 7
ATOM 3875 C CA . TYR A 1 7 ? 5.364 -5.227 1.667 1.00 0.00 6 TYR A CA 7
ATOM 3876 C C . TYR A 1 7 ? 5.189 -4.247 2.836 1.00 0.00 6 TYR A C 7
ATOM 3877 O O . TYR A 1 7 ? 4.948 -4.639 3.977 1.00 0.00 6 TYR A O 7
ATOM 3895 N N . THR A 1 8 ? 5.272 -2.971 2.476 1.00 0.00 7 THR A N 7
ATOM 3896 C CA . THR A 1 8 ? 5.145 -1.827 3.408 1.00 0.00 7 THR A CA 7
ATOM 3897 C C . THR A 1 8 ? 4.260 -0.728 2.802 1.00 0.00 7 THR A C 7
ATOM 3898 O O . THR A 1 8 ? 4.320 -0.492 1.595 1.00 0.00 7 THR A O 7
ATOM 3909 N N . CYS A 1 9 ? 3.441 -0.086 3.640 1.00 0.00 8 CYS A N 7
ATOM 3910 C CA . CYS A 1 9 ? 2.609 1.020 3.194 1.00 0.00 8 CYS A CA 7
ATOM 3911 C C . CYS A 1 9 ? 3.471 2.285 3.163 1.00 0.00 8 CYS A C 7
ATOM 3912 O O . CYS A 1 9 ? 4.184 2.579 4.121 1.00 0.00 8 CYS A O 7
ATOM 3919 N N . SER A 1 10 ? 3.428 2.979 2.030 1.00 0.00 9 SER A N 7
ATOM 3920 C CA . SER A 1 10 ? 4.126 4.271 1.837 1.00 0.00 9 SER A CA 7
ATOM 3921 C C . SER A 1 10 ? 3.383 5.498 2.406 1.00 0.00 9 SER A C 7
ATOM 3922 O O . SER A 1 10 ? 3.683 6.640 2.066 1.00 0.00 9 SER A O 7
ATOM 3930 N N . PHE A 1 11 ? 2.471 5.226 3.339 1.00 0.00 10 PHE A N 7
ATOM 3931 C CA . PHE A 1 11 ? 1.677 6.249 4.048 1.00 0.00 10 PHE A CA 7
ATOM 3932 C C . PHE A 1 11 ? 1.864 6.215 5.575 1.00 0.00 10 PHE A C 7
ATOM 3933 O O . PHE A 1 11 ? 2.150 7.243 6.185 1.00 0.00 10 PHE A O 7
ATOM 3950 N N . CYS A 1 12 ? 1.681 5.033 6.171 1.00 0.00 11 CYS A N 7
ATOM 3951 C CA . CYS A 1 12 ? 1.745 4.862 7.612 1.00 0.00 11 CYS A CA 7
ATOM 3952 C C . CYS A 1 12 ? 2.941 3.965 7.936 1.00 0.00 11 CYS A C 7
ATOM 3953 O O . CYS A 1 12 ? 3.184 3.642 9.098 1.00 0.00 11 CYS A O 7
ATOM 3960 N N . LYS A 1 13 ? 3.785 3.637 6.948 1.00 0.00 12 LYS A N 7
ATOM 3961 C CA . LYS A 1 13 ? 4.964 2.742 7.060 1.00 0.00 12 LYS A CA 7
ATOM 3962 C C . LYS A 1 13 ? 4.695 1.352 7.692 1.00 0.00 12 LYS A C 7
ATOM 3963 O O . LYS A 1 13 ? 5.555 0.742 8.328 1.00 0.00 12 LYS A O 7
ATOM 3982 N N . ARG A 1 14 ? 3.517 0.802 7.405 1.00 0.00 13 ARG A N 7
ATOM 3983 C CA . ARG A 1 14 ? 3.086 -0.520 7.912 1.00 0.00 13 ARG A CA 7
ATOM 3984 C C . ARG A 1 14 ? 3.765 -1.703 7.205 1.00 0.00 13 ARG A C 7
ATOM 3985 O O . ARG A 1 14 ? 4.010 -1.633 6.007 1.00 0.00 13 ARG A O 7
ATOM 4006 N N . GLU A 1 15 ? 3.863 -2.832 7.904 1.00 0.00 14 GLU A N 7
ATOM 4007 C CA . GLU A 1 15 ? 4.547 -4.037 7.380 1.00 0.00 14 GLU A CA 7
ATOM 4008 C C . GLU A 1 15 ? 3.660 -5.294 7.300 1.00 0.00 14 GLU A C 7
ATOM 4009 O O . GLU A 1 15 ? 2.990 -5.653 8.266 1.00 0.00 14 GLU A O 7
ATOM 4021 N N . PHE A 1 16 ? 3.723 -5.934 6.138 1.00 0.00 15 PHE A N 7
ATOM 4022 C CA . PHE A 1 16 ? 2.955 -7.157 5.791 1.00 0.00 15 PHE A CA 7
ATOM 4023 C C . PHE A 1 16 ? 3.491 -7.899 4.557 1.00 0.00 15 PHE A C 7
ATOM 4024 O O . PHE A 1 16 ? 3.550 -7.374 3.449 1.00 0.00 15 PHE A O 7
ATOM 4041 N N . ARG A 1 17 ? 4.002 -9.100 4.793 1.00 0.00 16 ARG A N 7
ATOM 4042 C CA . ARG A 1 17 ? 4.380 -10.028 3.699 1.00 0.00 16 ARG A CA 7
ATOM 4043 C C . ARG A 1 17 ? 3.186 -10.547 2.876 1.00 0.00 16 ARG A C 7
ATOM 4044 O O . ARG A 1 17 ? 3.308 -10.812 1.682 1.00 0.00 16 ARG A O 7
ATOM 4065 N N . SER A 1 18 ? 2.013 -10.567 3.508 1.00 0.00 17 SER A N 7
ATOM 4066 C CA . SER A 1 18 ? 0.773 -11.141 2.951 1.00 0.00 17 SER A CA 7
ATOM 4067 C C . SER A 1 18 ? -0.134 -10.105 2.272 1.00 0.00 17 SER A C 7
ATOM 4068 O O . SER A 1 18 ? -0.627 -9.157 2.884 1.00 0.00 17 SER A O 7
ATOM 4076 N N . ALA A 1 19 ? -0.467 -10.422 1.020 1.00 0.00 18 ALA A N 7
ATOM 4077 C CA . ALA A 1 19 ? -1.403 -9.631 0.187 1.00 0.00 18 ALA A CA 7
ATOM 4078 C C . ALA A 1 19 ? -2.771 -9.366 0.844 1.00 0.00 18 ALA A C 7
ATOM 4079 O O . ALA A 1 19 ? -3.271 -8.242 0.790 1.00 0.00 18 ALA A O 7
ATOM 4086 N N . GLN A 1 20 ? -3.241 -10.349 1.619 1.00 0.00 19 GLN A N 7
ATOM 4087 C CA . GLN A 1 20 ? -4.480 -10.281 2.425 1.00 0.00 19 GLN A CA 7
ATOM 4088 C C . GLN A 1 20 ? -4.505 -9.067 3.380 1.00 0.00 19 GLN A C 7
ATOM 4089 O O . GLN A 1 20 ? -5.499 -8.347 3.430 1.00 0.00 19 GLN A O 7
ATOM 4103 N N . ALA A 1 21 ? -3.340 -8.741 3.943 1.00 0.00 20 ALA A N 7
ATOM 4104 C CA . ALA A 1 21 ? -3.177 -7.596 4.860 1.00 0.00 20 ALA A CA 7
ATOM 4105 C C . ALA A 1 21 ? -2.589 -6.333 4.197 1.00 0.00 20 ALA A C 7
ATOM 4106 O O . ALA A 1 21 ? -2.497 -5.294 4.842 1.00 0.00 20 ALA A O 7
ATOM 4113 N N . LEU A 1 22 ? -2.402 -6.384 2.878 1.00 0.00 21 LEU A N 7
ATOM 4114 C CA . LEU A 1 22 ? -1.870 -5.262 2.077 1.00 0.00 21 LEU A CA 7
ATOM 4115 C C . LEU A 1 22 ? -3.025 -4.539 1.353 1.00 0.00 21 LEU A C 7
ATOM 4116 O O . LEU A 1 22 ? -3.292 -3.373 1.635 1.00 0.00 21 LEU A O 7
ATOM 4132 N N . GLY A 1 23 ? -3.775 -5.294 0.528 1.00 0.00 22 GLY A N 7
ATOM 4133 C CA . GLY A 1 23 ? -4.925 -4.767 -0.243 1.00 0.00 22 GLY A CA 7
ATOM 4134 C C . GLY A 1 23 ? -5.975 -4.107 0.665 1.00 0.00 22 GLY A C 7
ATOM 4135 O O . GLY A 1 23 ? -6.242 -2.908 0.555 1.00 0.00 22 GLY A O 7
ATOM 4139 N N . GLY A 1 24 ? -6.369 -4.873 1.693 1.00 0.00 23 GLY A N 7
ATOM 4140 C CA . GLY A 1 24 ? -7.261 -4.388 2.767 1.00 0.00 23 GLY A CA 7
ATOM 4141 C C . GLY A 1 24 ? -6.713 -3.166 3.528 1.00 0.00 23 GLY A C 7
ATOM 4142 O O . GLY A 1 24 ? -7.480 -2.288 3.918 1.00 0.00 23 GLY A O 7
ATOM 4146 N N . HIS A 1 25 ? -5.385 -3.063 3.636 1.00 0.00 24 HIS A N 7
ATOM 4147 C CA . HIS A 1 25 ? -4.767 -2.014 4.428 1.00 0.00 24 HIS A CA 7
ATOM 4148 C C . HIS A 1 25 ? -4.877 -0.679 3.685 1.00 0.00 24 HIS A C 7
ATOM 4149 O O . HIS A 1 25 ? -5.008 0.373 4.308 1.00 0.00 24 HIS A O 7
ATOM 4163 N N . MET A 1 26 ? -4.679 -0.738 2.368 1.00 0.00 25 MET A N 7
ATOM 4164 C CA . MET A 1 26 ? -4.877 0.419 1.477 1.00 0.00 25 MET A CA 7
ATOM 4165 C C . MET A 1 26 ? -6.311 0.970 1.538 1.00 0.00 25 MET A C 7
ATOM 4166 O O . MET A 1 26 ? -6.488 2.178 1.642 1.00 0.00 25 MET A O 7
ATOM 4180 N N . ASN A 1 27 ? -7.286 0.069 1.690 1.00 0.00 26 ASN A N 7
ATOM 4181 C CA . ASN A 1 27 ? -8.705 0.431 1.901 1.00 0.00 26 ASN A CA 7
ATOM 4182 C C . ASN A 1 27 ? -8.916 1.323 3.141 1.00 0.00 26 ASN A C 7
ATOM 4183 O O . ASN A 1 27 ? -9.706 2.262 3.089 1.00 0.00 26 ASN A O 7
ATOM 4194 N N . VAL A 1 28 ? -8.181 1.064 4.228 1.00 0.00 27 VAL A N 7
ATOM 4195 C CA . VAL A 1 28 ? -8.250 1.926 5.433 1.00 0.00 27 VAL A CA 7
ATOM 4196 C C . VAL A 1 28 ? -7.723 3.361 5.193 1.00 0.00 27 VAL A C 7
ATOM 4197 O O . VAL A 1 28 ? -8.156 4.296 5.864 1.00 0.00 27 VAL A O 7
ATOM 4210 N N . HIS A 1 29 ? -6.906 3.530 4.150 1.00 0.00 28 HIS A N 7
ATOM 4211 C CA . HIS A 1 29 ? -6.364 4.820 3.759 1.00 0.00 28 HIS A CA 7
ATOM 4212 C C . HIS A 1 29 ? -7.312 5.496 2.767 1.00 0.00 28 HIS A C 7
ATOM 4213 O O . HIS A 1 29 ? -6.922 5.803 1.643 1.00 0.00 28 HIS A O 7
ATOM 4227 N N . ARG A 1 30 ? -8.591 5.504 3.150 1.00 0.00 29 ARG A N 7
ATOM 4228 C CA . ARG A 1 30 ? -9.722 6.101 2.410 1.00 0.00 29 ARG A CA 7
ATOM 4229 C C . ARG A 1 30 ? -10.978 6.067 3.297 1.00 0.00 29 ARG A C 7
ATOM 4230 O O . ARG A 1 30 ? -11.574 5.016 3.533 1.00 0.00 29 ARG A O 7
ATOM 4251 N N . ARG A 1 31 ? -11.228 7.208 3.930 1.00 0.00 30 ARG A N 7
ATOM 4252 C CA . ARG A 1 31 ? -12.396 7.421 4.811 1.00 0.00 30 ARG A CA 7
ATOM 4253 C C . ARG A 1 31 ? -12.676 8.930 4.916 1.00 0.00 30 ARG A C 7
ATOM 4254 O O . ARG A 1 31 ? -11.755 9.740 4.848 1.00 0.00 30 ARG A O 7
ATOM 4275 N N . ASP A 1 32 ? -13.961 9.255 5.072 1.00 0.00 31 ASP A N 7
ATOM 4276 C CA . ASP A 1 32 ? -14.545 10.621 5.048 1.00 0.00 31 ASP A CA 7
ATOM 4277 C C . ASP A 1 32 ? -14.363 11.350 3.701 1.00 0.00 31 ASP A C 7
ATOM 4278 O O . ASP A 1 32 ? -13.486 11.011 2.910 1.00 0.00 31 ASP A O 7
ATOM 4287 N N . ARG A 1 33 ? -15.267 12.286 3.424 1.00 0.00 32 ARG A N 7
ATOM 4288 C CA . ARG A 1 33 ? -15.113 13.195 2.272 1.00 0.00 32 ARG A CA 7
ATOM 4289 C C . ARG A 1 33 ? -15.348 14.655 2.690 1.00 0.00 32 ARG A C 7
ATOM 4290 O O . ARG A 1 33 ? -16.471 15.158 2.697 1.00 0.00 32 ARG A O 7
ATOM 4311 N N . ALA A 1 34 ? -14.266 15.282 3.144 1.00 0.00 33 ALA A N 7
ATOM 4312 C CA . ALA A 1 34 ? -14.252 16.693 3.587 1.00 0.00 33 ALA A CA 7
ATOM 4313 C C . ALA A 1 34 ? -14.288 17.728 2.437 1.00 0.00 33 ALA A C 7
ATOM 4314 O O . ALA A 1 34 ? -13.718 18.817 2.520 1.00 0.00 33 ALA A O 7
ATOM 4321 N N . ARG A 1 35 ? -15.109 17.429 1.428 1.00 0.00 34 ARG A N 7
ATOM 4322 C CA . ARG A 1 35 ? -15.219 18.219 0.185 1.00 0.00 34 ARG A CA 7
ATOM 4323 C C . ARG A 1 35 ? -16.509 17.856 -0.564 1.00 0.00 34 ARG A C 7
ATOM 4324 O O . ARG A 1 35 ? -16.557 16.924 -1.367 1.00 0.00 34 ARG A O 7
ATOM 4345 N N . LEU A 1 36 ? -17.536 18.658 -0.275 1.00 0.00 35 LEU A N 7
ATOM 4346 C CA . LEU A 1 36 ? -18.939 18.463 -0.709 1.00 0.00 35 LEU A CA 7
ATOM 4347 C C . LEU A 1 36 ? -19.578 17.168 -0.168 1.00 0.00 35 LEU A C 7
ATOM 4348 O O . LEU A 1 36 ? -18.893 16.254 0.287 1.00 0.00 35 LEU A O 7
ATOM 4364 N N . ARG A 1 37 ? -20.897 17.239 -0.005 1.00 0.00 36 ARG A N 7
ATOM 4365 C CA . ARG A 1 37 ? -21.722 16.084 0.406 1.00 0.00 36 ARG A CA 7
ATOM 4366 C C . ARG A 1 37 ? -22.791 15.715 -0.637 1.00 0.00 36 ARG A C 7
ATOM 4367 O O . ARG A 1 37 ? -22.761 14.628 -1.205 1.00 0.00 36 ARG A O 7
ATOM 4388 N N . LEU A 1 38 ? -23.748 16.619 -0.852 1.00 0.00 37 LEU A N 7
ATOM 4389 C CA . LEU A 1 38 ? -24.772 16.480 -1.914 1.00 0.00 37 LEU A CA 7
ATOM 4390 C C . LEU A 1 38 ? -24.156 16.441 -3.331 1.00 0.00 37 LEU A C 7
ATOM 4391 O O . LEU A 1 38 ? -24.716 15.709 -4.176 1.00 99.99 37 LEU A O 7
ATOM 4417 N N . TRP A 1 2 ? 6.816 -1.704 -3.932 1.00 0.00 1 TRP A N 8
ATOM 4418 C CA . TRP A 1 2 ? 7.114 -3.148 -4.088 1.00 0.00 1 TRP A CA 8
ATOM 4419 C C . TRP A 1 2 ? 8.594 -3.544 -3.834 1.00 0.00 1 TRP A C 8
ATOM 4420 O O . TRP A 1 2 ? 9.416 -3.526 -4.756 1.00 0.00 1 TRP A O 8
ATOM 4441 N N . PRO A 1 3 ? 8.956 -3.789 -2.567 1.00 0.00 2 PRO A N 8
ATOM 4442 C CA . PRO A 1 3 ? 10.280 -4.334 -2.208 1.00 0.00 2 PRO A CA 8
ATOM 4443 C C . PRO A 1 3 ? 10.324 -5.854 -2.447 1.00 0.00 2 PRO A C 8
ATOM 4444 O O . PRO A 1 3 ? 9.344 -6.523 -2.116 1.00 0.00 2 PRO A O 8
ATOM 4455 N N . PRO A 1 4 ? 11.449 -6.418 -2.917 1.00 0.00 3 PRO A N 8
ATOM 4456 C CA . PRO A 1 4 ? 11.592 -7.868 -3.197 1.00 0.00 3 PRO A CA 8
ATOM 4457 C C . PRO A 1 4 ? 11.643 -8.804 -1.966 1.00 0.00 3 PRO A C 8
ATOM 4458 O O . PRO A 1 4 ? 12.159 -9.917 -2.036 1.00 0.00 3 PRO A O 8
ATOM 4469 N N . ARG A 1 5 ? 10.902 -8.409 -0.935 1.00 0.00 4 ARG A N 8
ATOM 4470 C CA . ARG A 1 5 ? 10.754 -9.050 0.390 1.00 0.00 4 ARG A CA 8
ATOM 4471 C C . ARG A 1 5 ? 9.747 -8.230 1.205 1.00 0.00 4 ARG A C 8
ATOM 4472 O O . ARG A 1 5 ? 9.987 -7.061 1.509 1.00 0.00 4 ARG A O 8
ATOM 4493 N N . SER A 1 6 ? 8.596 -8.849 1.462 1.00 0.00 5 SER A N 8
ATOM 4494 C CA . SER A 1 6 ? 7.440 -8.243 2.169 1.00 0.00 5 SER A CA 8
ATOM 4495 C C . SER A 1 6 ? 6.894 -6.985 1.463 1.00 0.00 5 SER A C 8
ATOM 4496 O O . SER A 1 6 ? 7.316 -6.656 0.355 1.00 0.00 5 SER A O 8
ATOM 4504 N N . TYR A 1 7 ? 5.782 -6.482 1.983 1.00 0.00 6 TYR A N 8
ATOM 4505 C CA . TYR A 1 7 ? 5.233 -5.172 1.583 1.00 0.00 6 TYR A CA 8
ATOM 4506 C C . TYR A 1 7 ? 5.091 -4.225 2.780 1.00 0.00 6 TYR A C 8
ATOM 4507 O O . TYR A 1 7 ? 4.855 -4.634 3.918 1.00 0.00 6 TYR A O 8
ATOM 4525 N N . THR A 1 8 ? 5.284 -2.954 2.457 1.00 0.00 7 THR A N 8
ATOM 4526 C CA . THR A 1 8 ? 5.158 -1.824 3.398 1.00 0.00 7 THR A CA 8
ATOM 4527 C C . THR A 1 8 ? 4.229 -0.768 2.786 1.00 0.00 7 THR A C 8
ATOM 4528 O O . THR A 1 8 ? 4.270 -0.535 1.578 1.00 0.00 7 THR A O 8
ATOM 4539 N N . CYS A 1 9 ? 3.445 -0.109 3.641 1.00 0.00 8 CYS A N 8
ATOM 4540 C CA . CYS A 1 9 ? 2.623 1.003 3.198 1.00 0.00 8 CYS A CA 8
ATOM 4541 C C . CYS A 1 9 ? 3.493 2.262 3.163 1.00 0.00 8 CYS A C 8
ATOM 4542 O O . CYS A 1 9 ? 4.226 2.541 4.111 1.00 0.00 8 CYS A O 8
ATOM 4549 N N . SER A 1 10 ? 3.419 2.977 2.045 1.00 0.00 9 SER A N 8
ATOM 4550 C CA . SER A 1 10 ? 4.117 4.268 1.851 1.00 0.00 9 SER A CA 8
ATOM 4551 C C . SER A 1 10 ? 3.412 5.492 2.474 1.00 0.00 9 SER A C 8
ATOM 4552 O O . SER A 1 10 ? 3.791 6.634 2.223 1.00 0.00 9 SER A O 8
ATOM 4560 N N . PHE A 1 11 ? 2.440 5.218 3.344 1.00 0.00 10 PHE A N 8
ATOM 4561 C CA . PHE A 1 11 ? 1.670 6.247 4.072 1.00 0.00 10 PHE A CA 8
ATOM 4562 C C . PHE A 1 11 ? 1.856 6.201 5.598 1.00 0.00 10 PHE A C 8
ATOM 4563 O O . PHE A 1 11 ? 2.070 7.239 6.221 1.00 0.00 10 PHE A O 8
ATOM 4580 N N . CYS A 1 12 ? 1.719 5.008 6.181 1.00 0.00 11 CYS A N 8
ATOM 4581 C CA . CYS A 1 12 ? 1.784 4.827 7.622 1.00 0.00 11 CYS A CA 8
ATOM 4582 C C . CYS A 1 12 ? 2.978 3.924 7.938 1.00 0.00 11 CYS A C 8
ATOM 4583 O O . CYS A 1 12 ? 3.223 3.598 9.098 1.00 0.00 11 CYS A O 8
ATOM 4590 N N . LYS A 1 13 ? 3.830 3.587 6.960 1.00 0.00 12 LYS A N 8
ATOM 4591 C CA . LYS A 1 13 ? 5.006 2.687 7.104 1.00 0.00 12 LYS A CA 8
ATOM 4592 C C . LYS A 1 13 ? 4.739 1.265 7.667 1.00 0.00 12 LYS A C 8
ATOM 4593 O O . LYS A 1 13 ? 5.663 0.543 8.037 1.00 0.00 12 LYS A O 8
ATOM 4612 N N . ARG A 1 14 ? 3.489 0.814 7.565 1.00 0.00 13 ARG A N 8
ATOM 4613 C CA . ARG A 1 14 ? 3.041 -0.530 8.000 1.00 0.00 13 ARG A CA 8
ATOM 4614 C C . ARG A 1 14 ? 3.749 -1.670 7.249 1.00 0.00 13 ARG A C 8
ATOM 4615 O O . ARG A 1 14 ? 4.039 -1.539 6.066 1.00 0.00 13 ARG A O 8
ATOM 4636 N N . GLU A 1 15 ? 3.855 -2.818 7.911 1.00 0.00 14 GLU A N 8
ATOM 4637 C CA . GLU A 1 15 ? 4.531 -4.006 7.350 1.00 0.00 14 GLU A CA 8
ATOM 4638 C C . GLU A 1 15 ? 3.611 -5.235 7.271 1.00 0.00 14 GLU A C 8
ATOM 4639 O O . GLU A 1 15 ? 2.868 -5.524 8.210 1.00 0.00 14 GLU A O 8
ATOM 4651 N N . PHE A 1 16 ? 3.692 -5.900 6.122 1.00 0.00 15 PHE A N 8
ATOM 4652 C CA . PHE A 1 16 ? 2.946 -7.138 5.789 1.00 0.00 15 PHE A CA 8
ATOM 4653 C C . PHE A 1 16 ? 3.451 -7.823 4.511 1.00 0.00 15 PHE A C 8
ATOM 4654 O O . PHE A 1 16 ? 3.453 -7.250 3.426 1.00 0.00 15 PHE A O 8
ATOM 4671 N N . ARG A 1 17 ? 4.027 -9.007 4.673 1.00 0.00 16 ARG A N 8
ATOM 4672 C CA . ARG A 1 17 ? 4.360 -9.861 3.509 1.00 0.00 16 ARG A CA 8
ATOM 4673 C C . ARG A 1 17 ? 3.099 -10.392 2.792 1.00 0.00 16 ARG A C 8
ATOM 4674 O O . ARG A 1 17 ? 3.038 -10.436 1.563 1.00 0.00 16 ARG A O 8
ATOM 4695 N N . SER A 1 18 ? 2.062 -10.668 3.580 1.00 0.00 17 SER A N 8
ATOM 4696 C CA . SER A 1 18 ? 0.776 -11.225 3.114 1.00 0.00 17 SER A CA 8
ATOM 4697 C C . SER A 1 18 ? -0.119 -10.202 2.397 1.00 0.00 17 SER A C 8
ATOM 4698 O O . SER A 1 18 ? -0.652 -9.266 2.992 1.00 0.00 17 SER A O 8
ATOM 4706 N N . ALA A 1 19 ? -0.333 -10.472 1.110 1.00 0.00 18 ALA A N 8
ATOM 4707 C CA . ALA A 1 19 ? -1.222 -9.679 0.230 1.00 0.00 18 ALA A CA 8
ATOM 4708 C C . ALA A 1 19 ? -2.614 -9.359 0.806 1.00 0.00 18 ALA A C 8
ATOM 4709 O O . ALA A 1 19 ? -3.092 -8.234 0.660 1.00 0.00 18 ALA A O 8
ATOM 4716 N N . GLN A 1 20 ? -3.184 -10.306 1.558 1.00 0.00 19 GLN A N 8
ATOM 4717 C CA . GLN A 1 20 ? -4.452 -10.120 2.300 1.00 0.00 19 GLN A CA 8
ATOM 4718 C C . GLN A 1 20 ? -4.457 -8.898 3.240 1.00 0.00 19 GLN A C 8
ATOM 4719 O O . GLN A 1 20 ? -5.238 -7.968 3.026 1.00 0.00 19 GLN A O 8
ATOM 4733 N N . ALA A 1 21 ? -3.376 -8.778 4.010 1.00 0.00 20 ALA A N 8
ATOM 4734 C CA . ALA A 1 21 ? -3.143 -7.652 4.931 1.00 0.00 20 ALA A CA 8
ATOM 4735 C C . ALA A 1 21 ? -2.749 -6.349 4.213 1.00 0.00 20 ALA A C 8
ATOM 4736 O O . ALA A 1 21 ? -3.041 -5.272 4.717 1.00 0.00 20 ALA A O 8
ATOM 4743 N N . LEU A 1 22 ? -2.143 -6.469 3.032 1.00 0.00 21 LEU A N 8
ATOM 4744 C CA . LEU A 1 22 ? -1.742 -5.335 2.170 1.00 0.00 21 LEU A CA 8
ATOM 4745 C C . LEU A 1 22 ? -2.962 -4.659 1.509 1.00 0.00 21 LEU A C 8
ATOM 4746 O O . LEU A 1 22 ? -3.240 -3.486 1.761 1.00 0.00 21 LEU A O 8
ATOM 4762 N N . GLY A 1 23 ? -3.702 -5.434 0.697 1.00 0.00 22 GLY A N 8
ATOM 4763 C CA . GLY A 1 23 ? -4.841 -4.939 -0.110 1.00 0.00 22 GLY A CA 8
ATOM 4764 C C . GLY A 1 23 ? -5.906 -4.225 0.738 1.00 0.00 22 GLY A C 8
ATOM 4765 O O . GLY A 1 23 ? -6.165 -3.035 0.548 1.00 0.00 22 GLY A O 8
ATOM 4769 N N . GLY A 1 24 ? -6.330 -4.934 1.793 1.00 0.00 23 GLY A N 8
ATOM 4770 C CA . GLY A 1 24 ? -7.256 -4.388 2.807 1.00 0.00 23 GLY A CA 8
ATOM 4771 C C . GLY A 1 24 ? -6.715 -3.135 3.521 1.00 0.00 23 GLY A C 8
ATOM 4772 O O . GLY A 1 24 ? -7.473 -2.209 3.805 1.00 0.00 23 GLY A O 8
ATOM 4776 N N . HIS A 1 25 ? -5.390 -3.046 3.652 1.00 0.00 24 HIS A N 8
ATOM 4777 C CA . HIS A 1 25 ? -4.767 -1.995 4.440 1.00 0.00 24 HIS A CA 8
ATOM 4778 C C . HIS A 1 25 ? -4.882 -0.660 3.701 1.00 0.00 24 HIS A C 8
ATOM 4779 O O . HIS A 1 25 ? -5.015 0.390 4.325 1.00 0.00 24 HIS A O 8
ATOM 4793 N N . MET A 1 26 ? -4.651 -0.712 2.387 1.00 0.00 25 MET A N 8
ATOM 4794 C CA . MET A 1 26 ? -4.806 0.462 1.508 1.00 0.00 25 MET A CA 8
ATOM 4795 C C . MET A 1 26 ? -6.244 1.010 1.512 1.00 0.00 25 MET A C 8
ATOM 4796 O O . MET A 1 26 ? -6.430 2.223 1.567 1.00 0.00 25 MET A O 8
ATOM 4810 N N . ASN A 1 27 ? -7.221 0.111 1.641 1.00 0.00 26 ASN A N 8
ATOM 4811 C CA . ASN A 1 27 ? -8.649 0.470 1.773 1.00 0.00 26 ASN A CA 8
ATOM 4812 C C . ASN A 1 27 ? -8.938 1.372 2.993 1.00 0.00 26 ASN A C 8
ATOM 4813 O O . ASN A 1 27 ? -9.671 2.348 2.859 1.00 0.00 26 ASN A O 8
ATOM 4824 N N . VAL A 1 28 ? -8.283 1.104 4.126 1.00 0.00 27 VAL A N 8
ATOM 4825 C CA . VAL A 1 28 ? -8.401 1.976 5.318 1.00 0.00 27 VAL A CA 8
ATOM 4826 C C . VAL A 1 28 ? -7.846 3.404 5.096 1.00 0.00 27 VAL A C 8
ATOM 4827 O O . VAL A 1 28 ? -8.307 4.350 5.733 1.00 0.00 27 VAL A O 8
ATOM 4840 N N . HIS A 1 29 ? -6.899 3.552 4.164 1.00 0.00 28 HIS A N 8
ATOM 4841 C CA . HIS A 1 29 ? -6.353 4.836 3.764 1.00 0.00 28 HIS A CA 8
ATOM 4842 C C . HIS A 1 29 ? -7.299 5.511 2.770 1.00 0.00 28 HIS A C 8
ATOM 4843 O O . HIS A 1 29 ? -6.914 5.803 1.638 1.00 0.00 28 HIS A O 8
ATOM 4857 N N . ARG A 1 30 ? -8.595 5.513 3.103 1.00 0.00 29 ARG A N 8
ATOM 4858 C CA . ARG A 1 30 ? -9.707 6.108 2.324 1.00 0.00 29 ARG A CA 8
ATOM 4859 C C . ARG A 1 30 ? -11.033 6.140 3.098 1.00 0.00 29 ARG A C 8
ATOM 4860 O O . ARG A 1 30 ? -11.713 5.133 3.293 1.00 0.00 29 ARG A O 8
ATOM 4881 N N . ARG A 1 31 ? -11.280 7.307 3.683 1.00 0.00 30 ARG A N 8
ATOM 4882 C CA . ARG A 1 31 ? -12.580 7.661 4.287 1.00 0.00 30 ARG A CA 8
ATOM 4883 C C . ARG A 1 31 ? -13.700 7.760 3.235 1.00 0.00 30 ARG A C 8
ATOM 4884 O O . ARG A 1 31 ? -13.446 7.798 2.029 1.00 0.00 30 ARG A O 8
ATOM 4905 N N . ASP A 1 32 ? -14.941 7.758 3.730 1.00 0.00 31 ASP A N 8
ATOM 4906 C CA . ASP A 1 32 ? -16.172 7.935 2.924 1.00 0.00 31 ASP A CA 8
ATOM 4907 C C . ASP A 1 32 ? -16.160 9.265 2.147 1.00 0.00 31 ASP A C 8
ATOM 4908 O O . ASP A 1 32 ? -16.512 10.317 2.674 1.00 0.00 31 ASP A O 8
ATOM 4917 N N . ARG A 1 33 ? -15.651 9.166 0.917 1.00 0.00 32 ARG A N 8
ATOM 4918 C CA . ARG A 1 33 ? -15.294 10.319 0.060 1.00 0.00 32 ARG A CA 8
ATOM 4919 C C . ARG A 1 33 ? -14.902 9.888 -1.365 1.00 0.00 32 ARG A C 8
ATOM 4920 O O . ARG A 1 33 ? -15.396 10.453 -2.339 1.00 0.00 32 ARG A O 8
ATOM 4941 N N . ALA A 1 34 ? -14.043 8.864 -1.461 1.00 0.00 33 ALA A N 8
ATOM 4942 C CA . ALA A 1 34 ? -13.564 8.232 -2.715 1.00 0.00 33 ALA A CA 8
ATOM 4943 C C . ALA A 1 34 ? -12.716 9.133 -3.635 1.00 0.00 33 ALA A C 8
ATOM 4944 O O . ALA A 1 34 ? -11.522 8.884 -3.772 1.00 0.00 33 ALA A O 8
ATOM 4951 N N . ARG A 1 35 ? -13.323 10.193 -4.179 1.00 0.00 34 ARG A N 8
ATOM 4952 C CA . ARG A 1 35 ? -12.670 11.146 -5.108 1.00 0.00 34 ARG A CA 8
ATOM 4953 C C . ARG A 1 35 ? -13.573 12.331 -5.505 1.00 0.00 34 ARG A C 8
ATOM 4954 O O . ARG A 1 35 ? -13.120 13.472 -5.503 1.00 0.00 34 ARG A O 8
ATOM 4975 N N . LEU A 1 36 ? -14.794 12.018 -5.954 1.00 0.00 35 LEU A N 8
ATOM 4976 C CA . LEU A 1 36 ? -15.806 12.990 -6.431 1.00 0.00 35 LEU A CA 8
ATOM 4977 C C . LEU A 1 36 ? -15.326 13.938 -7.547 1.00 0.00 35 LEU A C 8
ATOM 4978 O O . LEU A 1 36 ? -14.818 15.033 -7.312 1.00 0.00 35 LEU A O 8
ATOM 4994 N N . ARG A 1 37 ? -15.610 13.517 -8.775 1.00 0.00 36 ARG A N 8
ATOM 4995 C CA . ARG A 1 37 ? -15.189 14.244 -9.989 1.00 0.00 36 ARG A CA 8
ATOM 4996 C C . ARG A 1 37 ? -16.388 14.851 -10.743 1.00 0.00 36 ARG A C 8
ATOM 4997 O O . ARG A 1 37 ? -17.503 14.333 -10.691 1.00 0.00 36 ARG A O 8
ATOM 5018 N N . LEU A 1 38 ? -16.116 15.942 -11.453 1.00 0.00 37 LEU A N 8
ATOM 5019 C CA . LEU A 1 38 ? -17.096 16.579 -12.366 1.00 0.00 37 LEU A CA 8
ATOM 5020 C C . LEU A 1 38 ? -17.529 15.653 -13.524 1.00 0.00 37 LEU A C 8
ATOM 5021 O O . LEU A 1 38 ? -16.660 14.894 -14.011 1.00 99.99 37 LEU A O 8
ATOM 5047 N N . TRP A 1 2 ? 6.625 -4.296 -7.674 1.00 0.00 1 TRP A N 9
ATOM 5048 C CA . TRP A 1 2 ? 7.366 -4.443 -6.401 1.00 0.00 1 TRP A CA 9
ATOM 5049 C C . TRP A 1 2 ? 7.802 -5.888 -6.046 1.00 0.00 1 TRP A C 9
ATOM 5050 O O . TRP A 1 2 ? 7.109 -6.842 -6.413 1.00 0.00 1 TRP A O 9
ATOM 5071 N N . PRO A 1 3 ? 8.976 -6.062 -5.416 1.00 0.00 2 PRO A N 9
ATOM 5072 C CA . PRO A 1 3 ? 9.480 -7.392 -5.019 1.00 0.00 2 PRO A CA 9
ATOM 5073 C C . PRO A 1 3 ? 8.621 -8.035 -3.912 1.00 0.00 2 PRO A C 9
ATOM 5074 O O . PRO A 1 3 ? 8.203 -7.328 -2.997 1.00 0.00 2 PRO A O 9
ATOM 5085 N N . PRO A 1 4 ? 8.457 -9.367 -3.926 1.00 0.00 3 PRO A N 9
ATOM 5086 C CA . PRO A 1 4 ? 7.733 -10.096 -2.860 1.00 0.00 3 PRO A CA 9
ATOM 5087 C C . PRO A 1 4 ? 8.504 -10.245 -1.530 1.00 0.00 3 PRO A C 9
ATOM 5088 O O . PRO A 1 4 ? 8.047 -10.954 -0.634 1.00 0.00 3 PRO A O 9
ATOM 5099 N N . ARG A 1 5 ? 9.523 -9.409 -1.326 1.00 0.00 4 ARG A N 9
ATOM 5100 C CA . ARG A 1 5 ? 10.379 -9.472 -0.124 1.00 0.00 4 ARG A CA 9
ATOM 5101 C C . ARG A 1 5 ? 9.784 -8.484 0.897 1.00 0.00 4 ARG A C 9
ATOM 5102 O O . ARG A 1 5 ? 10.255 -7.365 1.078 1.00 0.00 4 ARG A O 9
ATOM 5123 N N . SER A 1 6 ? 8.668 -8.941 1.464 1.00 0.00 5 SER A N 9
ATOM 5124 C CA . SER A 1 6 ? 7.775 -8.163 2.358 1.00 0.00 5 SER A CA 9
ATOM 5125 C C . SER A 1 6 ? 7.147 -6.938 1.671 1.00 0.00 5 SER A C 9
ATOM 5126 O O . SER A 1 6 ? 7.590 -6.492 0.615 1.00 0.00 5 SER A O 9
ATOM 5134 N N . TYR A 1 7 ? 5.980 -6.560 2.176 1.00 0.00 6 TYR A N 9
ATOM 5135 C CA . TYR A 1 7 ? 5.317 -5.313 1.746 1.00 0.00 6 TYR A CA 9
ATOM 5136 C C . TYR A 1 7 ? 5.116 -4.308 2.883 1.00 0.00 6 TYR A C 9
ATOM 5137 O O . TYR A 1 7 ? 4.875 -4.674 4.032 1.00 0.00 6 TYR A O 9
ATOM 5155 N N . THR A 1 8 ? 5.215 -3.047 2.481 1.00 0.00 7 THR A N 9
ATOM 5156 C CA . THR A 1 8 ? 5.112 -1.873 3.373 1.00 0.00 7 THR A CA 9
ATOM 5157 C C . THR A 1 8 ? 4.219 -0.785 2.760 1.00 0.00 7 THR A C 9
ATOM 5158 O O . THR A 1 8 ? 4.205 -0.607 1.543 1.00 0.00 7 THR A O 9
ATOM 5169 N N . CYS A 1 9 ? 3.542 -0.038 3.633 1.00 0.00 8 CYS A N 9
ATOM 5170 C CA . CYS A 1 9 ? 2.706 1.067 3.195 1.00 0.00 8 CYS A CA 9
ATOM 5171 C C . CYS A 1 9 ? 3.554 2.341 3.198 1.00 0.00 8 CYS A C 9
ATOM 5172 O O . CYS A 1 9 ? 4.219 2.648 4.185 1.00 0.00 8 CYS A O 9
ATOM 5179 N N . SER A 1 10 ? 3.588 3.013 2.049 1.00 0.00 9 SER A N 9
ATOM 5180 C CA . SER A 1 10 ? 4.223 4.346 1.900 1.00 0.00 9 SER A CA 9
ATOM 5181 C C . SER A 1 10 ? 3.413 5.538 2.454 1.00 0.00 9 SER A C 9
ATOM 5182 O O . SER A 1 10 ? 3.633 6.688 2.078 1.00 0.00 9 SER A O 9
ATOM 5190 N N . PHE A 1 11 ? 2.491 5.240 3.368 1.00 0.00 10 PHE A N 9
ATOM 5191 C CA . PHE A 1 11 ? 1.656 6.255 4.044 1.00 0.00 10 PHE A CA 9
ATOM 5192 C C . PHE A 1 11 ? 1.781 6.248 5.578 1.00 0.00 10 PHE A C 9
ATOM 5193 O O . PHE A 1 11 ? 1.971 7.300 6.183 1.00 0.00 10 PHE A O 9
ATOM 5210 N N . CYS A 1 12 ? 1.733 5.054 6.170 1.00 0.00 11 CYS A N 9
ATOM 5211 C CA . CYS A 1 12 ? 1.769 4.879 7.611 1.00 0.00 11 CYS A CA 9
ATOM 5212 C C . CYS A 1 12 ? 2.958 3.979 7.959 1.00 0.00 11 CYS A C 9
ATOM 5213 O O . CYS A 1 12 ? 3.178 3.656 9.124 1.00 0.00 11 CYS A O 9
ATOM 5220 N N . LYS A 1 13 ? 3.832 3.667 6.995 1.00 0.00 12 LYS A N 9
ATOM 5221 C CA . LYS A 1 13 ? 4.970 2.727 7.124 1.00 0.00 12 LYS A CA 9
ATOM 5222 C C . LYS A 1 13 ? 4.689 1.363 7.809 1.00 0.00 12 LYS A C 9
ATOM 5223 O O . LYS A 1 13 ? 5.469 0.845 8.606 1.00 0.00 12 LYS A O 9
ATOM 5242 N N . ARG A 1 14 ? 3.564 0.768 7.422 1.00 0.00 13 ARG A N 9
ATOM 5243 C CA . ARG A 1 14 ? 3.122 -0.569 7.876 1.00 0.00 13 ARG A CA 9
ATOM 5244 C C . ARG A 1 14 ? 3.893 -1.744 7.241 1.00 0.00 13 ARG A C 9
ATOM 5245 O O . ARG A 1 14 ? 4.508 -1.591 6.190 1.00 0.00 13 ARG A O 9
ATOM 5266 N N . GLU A 1 15 ? 3.806 -2.904 7.883 1.00 0.00 14 GLU A N 9
ATOM 5267 C CA . GLU A 1 15 ? 4.473 -4.145 7.425 1.00 0.00 14 GLU A CA 9
ATOM 5268 C C . GLU A 1 15 ? 3.501 -5.328 7.244 1.00 0.00 14 GLU A C 9
ATOM 5269 O O . GLU A 1 15 ? 2.704 -5.623 8.132 1.00 0.00 14 GLU A O 9
ATOM 5281 N N . PHE A 1 16 ? 3.637 -5.983 6.094 1.00 0.00 15 PHE A N 9
ATOM 5282 C CA . PHE A 1 16 ? 2.832 -7.163 5.679 1.00 0.00 15 PHE A CA 9
ATOM 5283 C C . PHE A 1 16 ? 3.303 -7.849 4.385 1.00 0.00 15 PHE A C 9
ATOM 5284 O O . PHE A 1 16 ? 2.948 -7.470 3.274 1.00 0.00 15 PHE A O 9
ATOM 5301 N N . ARG A 1 17 ? 4.081 -8.918 4.526 1.00 0.00 16 ARG A N 9
ATOM 5302 C CA . ARG A 1 17 ? 4.425 -9.786 3.369 1.00 0.00 16 ARG A CA 9
ATOM 5303 C C . ARG A 1 17 ? 3.167 -10.363 2.671 1.00 0.00 16 ARG A C 9
ATOM 5304 O O . ARG A 1 17 ? 3.133 -10.517 1.451 1.00 0.00 16 ARG A O 9
ATOM 5325 N N . SER A 1 18 ? 2.106 -10.559 3.453 1.00 0.00 17 SER A N 9
ATOM 5326 C CA . SER A 1 18 ? 0.815 -11.117 3.003 1.00 0.00 17 SER A CA 9
ATOM 5327 C C . SER A 1 18 ? -0.110 -10.097 2.321 1.00 0.00 17 SER A C 9
ATOM 5328 O O . SER A 1 18 ? -0.629 -9.158 2.929 1.00 0.00 17 SER A O 9
ATOM 5336 N N . ALA A 1 19 ? -0.437 -10.420 1.070 1.00 0.00 18 ALA A N 9
ATOM 5337 C CA . ALA A 1 19 ? -1.408 -9.667 0.241 1.00 0.00 18 ALA A CA 9
ATOM 5338 C C . ALA A 1 19 ? -2.781 -9.445 0.909 1.00 0.00 18 ALA A C 9
ATOM 5339 O O . ALA A 1 19 ? -3.329 -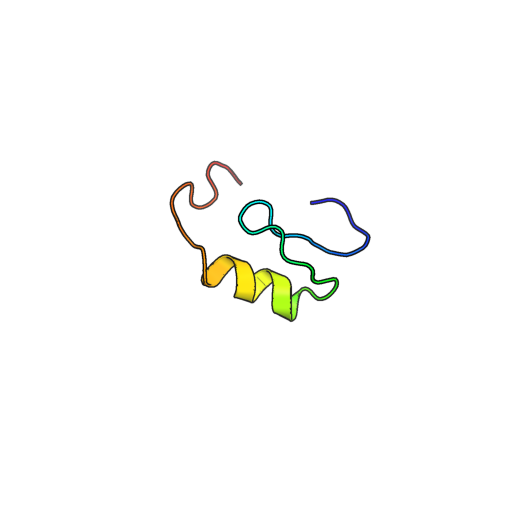8.345 0.826 1.00 0.00 18 ALA A O 9
ATOM 5346 N N . GLN A 1 20 ? -3.195 -10.430 1.713 1.00 0.00 19 GLN A N 9
ATOM 5347 C CA . GLN A 1 20 ? -4.409 -10.408 2.557 1.00 0.00 19 GLN A CA 9
ATOM 5348 C C . GLN A 1 20 ? -4.499 -9.135 3.422 1.00 0.00 19 GLN A C 9
ATOM 5349 O O . GLN A 1 20 ? -5.522 -8.453 3.435 1.00 0.00 19 GLN A O 9
ATOM 5363 N N . ALA A 1 21 ? -3.354 -8.764 3.992 1.00 0.00 20 ALA A N 9
ATOM 5364 C CA . ALA A 1 21 ? -3.215 -7.579 4.854 1.00 0.00 20 ALA A CA 9
ATOM 5365 C C . ALA A 1 21 ? -2.811 -6.309 4.088 1.00 0.00 20 ALA A C 9
ATOM 5366 O O . ALA A 1 21 ? -3.152 -5.222 4.532 1.00 0.00 20 ALA A O 9
ATOM 5373 N N . LEU A 1 22 ? -2.162 -6.452 2.931 1.00 0.00 21 LEU A N 9
ATOM 5374 C CA . LEU A 1 22 ? -1.762 -5.319 2.066 1.00 0.00 21 LEU A CA 9
ATOM 5375 C C . LEU A 1 22 ? -2.979 -4.630 1.410 1.00 0.00 21 LEU A C 9
ATOM 5376 O O . LEU A 1 22 ? -3.260 -3.465 1.691 1.00 0.00 21 LEU A O 9
ATOM 5392 N N . GLY A 1 23 ? -3.741 -5.403 0.616 1.00 0.00 22 GLY A N 9
ATOM 5393 C CA . GLY A 1 23 ? -4.899 -4.898 -0.156 1.00 0.00 22 GLY A CA 9
ATOM 5394 C C . GLY A 1 23 ? -5.952 -4.214 0.732 1.00 0.00 22 GLY A C 9
ATOM 5395 O O . GLY A 1 23 ? -6.264 -3.036 0.553 1.00 0.00 22 GLY A O 9
ATOM 5399 N N . GLY A 1 24 ? -6.328 -4.937 1.795 1.00 0.00 23 GLY A N 9
ATOM 5400 C CA . GLY A 1 24 ? -7.231 -4.420 2.845 1.00 0.00 23 GLY A CA 9
ATOM 5401 C C . GLY A 1 24 ? -6.701 -3.159 3.552 1.00 0.00 23 GLY A C 9
ATOM 5402 O O . GLY A 1 24 ? -7.475 -2.254 3.857 1.00 0.00 23 GLY A O 9
ATOM 5406 N N . HIS A 1 25 ? -5.375 -3.045 3.660 1.00 0.00 24 HIS A N 9
ATOM 5407 C CA . HIS A 1 25 ? -4.754 -1.984 4.437 1.00 0.00 24 HIS A CA 9
ATOM 5408 C C . HIS A 1 25 ? -4.875 -0.659 3.683 1.00 0.00 24 HIS A C 9
ATOM 5409 O O . HIS A 1 25 ? -5.012 0.398 4.297 1.00 0.00 24 HIS A O 9
ATOM 5423 N N . MET A 1 26 ? -4.711 -0.731 2.362 1.00 0.00 25 MET A N 9
ATOM 5424 C CA . MET A 1 26 ? -4.927 0.417 1.462 1.00 0.00 25 MET A CA 9
ATOM 5425 C C . MET A 1 26 ? -6.358 0.976 1.509 1.00 0.00 25 MET A C 9
ATOM 5426 O O . MET A 1 26 ? -6.526 2.192 1.517 1.00 0.00 25 MET A O 9
ATOM 5440 N N . ASN A 1 27 ? -7.341 0.096 1.717 1.00 0.00 26 ASN A N 9
ATOM 5441 C CA . ASN A 1 27 ? -8.762 0.478 1.890 1.00 0.00 26 ASN A CA 9
ATOM 5442 C C . ASN A 1 27 ? -8.965 1.448 3.072 1.00 0.00 26 ASN A C 9
ATOM 5443 O O . ASN A 1 27 ? -9.541 2.522 2.893 1.00 0.00 26 ASN A O 9
ATOM 5454 N N . VAL A 1 28 ? -8.321 1.154 4.208 1.00 0.00 27 VAL A N 9
ATOM 5455 C CA . VAL A 1 28 ? -8.376 2.052 5.382 1.00 0.00 27 VAL A CA 9
ATOM 5456 C C . VAL A 1 28 ? -7.812 3.460 5.082 1.00 0.00 27 VAL A C 9
ATOM 5457 O O . VAL A 1 28 ? -8.294 4.440 5.655 1.00 0.00 27 VAL A O 9
ATOM 5470 N N . HIS A 1 29 ? -6.902 3.554 4.104 1.00 0.00 28 HIS A N 9
ATOM 5471 C CA . HIS A 1 29 ? -6.359 4.836 3.688 1.00 0.00 28 HIS A CA 9
ATOM 5472 C C . HIS A 1 29 ? -7.310 5.498 2.690 1.00 0.00 28 HIS A C 9
ATOM 5473 O O . HIS A 1 29 ? -6.925 5.783 1.556 1.00 0.00 28 HIS A O 9
ATOM 5487 N N . ARG A 1 30 ? -8.605 5.541 3.009 1.00 0.00 29 ARG A N 9
ATOM 5488 C CA . ARG A 1 30 ? -9.585 6.371 2.268 1.00 0.00 29 ARG A CA 9
ATOM 5489 C C . ARG A 1 30 ? -10.925 6.587 3.000 1.00 0.00 29 ARG A C 9
ATOM 5490 O O . ARG A 1 30 ? -11.864 7.154 2.437 1.00 0.00 29 ARG A O 9
ATOM 5511 N N . ARG A 1 31 ? -10.923 6.346 4.311 1.00 0.00 30 ARG A N 9
ATOM 5512 C CA . ARG A 1 31 ? -12.160 6.280 5.127 1.00 0.00 30 ARG A CA 9
ATOM 5513 C C . ARG A 1 31 ? -11.925 6.483 6.639 1.00 0.00 30 ARG A C 9
ATOM 5514 O O . ARG A 1 31 ? -12.456 5.773 7.495 1.00 0.00 30 ARG A O 9
ATOM 5535 N N . ASP A 1 32 ? -11.223 7.572 6.951 1.00 0.00 31 ASP A N 9
ATOM 5536 C CA . ASP A 1 32 ? -10.740 7.895 8.314 1.00 0.00 31 ASP A CA 9
ATOM 5537 C C . ASP A 1 32 ? -9.990 9.237 8.317 1.00 0.00 31 ASP A C 9
ATOM 5538 O O . ASP A 1 32 ? -10.522 10.230 8.804 1.00 0.00 31 ASP A O 9
ATOM 5547 N N . ARG A 1 33 ? -8.886 9.249 7.565 1.00 0.00 32 ARG A N 9
ATOM 5548 C CA . ARG A 1 33 ? -7.848 10.306 7.540 1.00 0.00 32 ARG A CA 9
ATOM 5549 C C . ARG A 1 33 ? -7.097 10.365 8.880 1.00 0.00 32 ARG A C 9
ATOM 5550 O O . ARG A 1 33 ? -7.679 10.296 9.960 1.00 0.00 32 ARG A O 9
ATOM 5571 N N . ALA A 1 34 ? -5.778 10.335 8.742 1.00 0.00 33 ALA A N 9
ATOM 5572 C CA . ALA A 1 34 ? -4.840 10.289 9.878 1.00 0.00 33 ALA A CA 9
ATOM 5573 C C . ALA A 1 34 ? -3.897 11.501 9.843 1.00 0.00 33 ALA A C 9
ATOM 5574 O O . ALA A 1 34 ? -3.727 12.144 8.810 1.00 0.00 33 ALA A O 9
ATOM 5581 N N . ARG A 1 35 ? -3.402 11.845 11.028 1.00 0.00 34 ARG A N 9
ATOM 5582 C CA . ARG A 1 35 ? -2.423 12.935 11.215 1.00 0.00 34 ARG A CA 9
ATOM 5583 C C . ARG A 1 35 ? -1.085 12.592 10.532 1.00 0.00 34 ARG A C 9
ATOM 5584 O O . ARG A 1 35 ? -0.718 11.423 10.449 1.00 0.00 34 ARG A O 9
ATOM 5605 N N . LEU A 1 36 ? -0.352 13.652 10.178 1.00 0.00 35 LEU A N 9
ATOM 5606 C CA . LEU A 1 36 ? 0.869 13.647 9.332 1.00 0.00 35 LEU A CA 9
ATOM 5607 C C . LEU A 1 36 ? 0.561 13.341 7.855 1.00 0.00 35 LEU A C 9
ATOM 5608 O O . LEU A 1 36 ? -0.088 12.356 7.510 1.00 0.00 35 LEU A O 9
ATOM 5624 N N . ARG A 1 37 ? 1.072 14.221 6.998 1.00 0.00 36 ARG A N 9
ATOM 5625 C CA . ARG A 1 37 ? 1.015 14.045 5.536 1.00 0.00 36 ARG A CA 9
ATOM 5626 C C . ARG A 1 37 ? 2.410 14.140 4.898 1.00 0.00 36 ARG A C 9
ATOM 5627 O O . ARG A 1 37 ? 2.972 15.218 4.729 1.00 0.00 36 ARG A O 9
ATOM 5648 N N . LEU A 1 38 ? 3.047 12.971 4.852 1.00 0.00 37 LEU A N 9
ATOM 5649 C CA . LEU A 1 38 ? 4.392 12.754 4.266 1.00 0.00 37 LEU A CA 9
ATOM 5650 C C . LEU A 1 38 ? 5.498 13.710 4.777 1.00 0.00 37 LEU A C 9
ATOM 5651 O O . LEU A 1 38 ? 5.845 14.683 4.071 1.00 0.00 37 LEU A O 9
ATOM 5677 N N . TRP A 1 2 ? 8.191 -1.815 -4.263 1.00 0.00 1 TRP A N 10
ATOM 5678 C CA . TRP A 1 2 ? 7.886 -2.904 -3.307 1.00 0.00 1 TRP A CA 10
ATOM 5679 C C . TRP A 1 2 ? 8.347 -4.335 -3.686 1.00 0.00 1 TRP A C 10
ATOM 5680 O O . TRP A 1 2 ? 7.760 -4.979 -4.560 1.00 0.00 1 TRP A O 10
ATOM 5701 N N . PRO A 1 3 ? 9.489 -4.768 -3.128 1.00 0.00 2 PRO A N 10
ATOM 5702 C CA . PRO A 1 3 ? 10.089 -6.090 -3.404 1.00 0.00 2 PRO A CA 10
ATOM 5703 C C . PRO A 1 3 ? 9.268 -7.259 -2.819 1.00 0.00 2 PRO A C 10
ATOM 5704 O O . PRO A 1 3 ? 8.467 -7.036 -1.914 1.00 0.00 2 PRO A O 10
ATOM 5715 N N . PRO A 1 4 ? 9.504 -8.501 -3.277 1.00 0.00 3 PRO A N 10
ATOM 5716 C CA . PRO A 1 4 ? 8.945 -9.715 -2.641 1.00 0.00 3 PRO A CA 10
ATOM 5717 C C . PRO A 1 4 ? 9.349 -9.909 -1.165 1.00 0.00 3 PRO A C 10
ATOM 5718 O O . PRO A 1 4 ? 8.702 -10.672 -0.449 1.00 0.00 3 PRO A O 10
ATOM 5729 N N . ARG A 1 5 ? 10.444 -9.270 -0.747 1.00 0.00 4 ARG A N 10
ATOM 5730 C CA . ARG A 1 5 ? 10.895 -9.203 0.660 1.00 0.00 4 ARG A CA 10
ATOM 5731 C C . ARG A 1 5 ? 9.963 -8.341 1.544 1.00 0.00 4 ARG A C 10
ATOM 5732 O O . ARG A 1 5 ? 10.367 -7.342 2.141 1.00 0.00 4 ARG A O 10
ATOM 5753 N N . SER A 1 6 ? 8.742 -8.850 1.702 1.00 0.00 5 SER A N 10
ATOM 5754 C CA . SER A 1 6 ? 7.601 -8.223 2.416 1.00 0.00 5 SER A CA 10
ATOM 5755 C C . SER A 1 6 ? 7.162 -6.869 1.819 1.00 0.00 5 SER A C 10
ATOM 5756 O O . SER A 1 6 ? 7.898 -6.234 1.066 1.00 0.00 5 SER A O 10
ATOM 5764 N N . TYR A 1 7 ? 5.911 -6.517 2.086 1.00 0.00 6 TYR A N 10
ATOM 5765 C CA . TYR A 1 7 ? 5.332 -5.232 1.644 1.00 0.00 6 TYR A CA 10
ATOM 5766 C C . TYR A 1 7 ? 5.141 -4.246 2.805 1.00 0.00 6 TYR A C 10
ATOM 5767 O O . TYR A 1 7 ? 4.866 -4.632 3.941 1.00 0.00 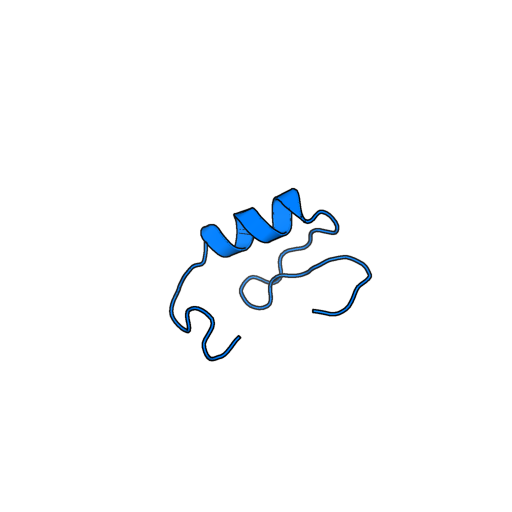6 TYR A O 10
ATOM 5785 N N . THR A 1 8 ? 5.284 -2.976 2.449 1.00 0.00 7 THR A N 10
ATOM 5786 C CA . THR A 1 8 ? 5.168 -1.830 3.378 1.00 0.00 7 THR A CA 10
ATOM 5787 C C . THR A 1 8 ? 4.300 -0.720 2.763 1.00 0.00 7 THR A C 10
ATOM 5788 O O . THR A 1 8 ? 4.343 -0.499 1.554 1.00 0.00 7 THR A O 10
ATOM 5799 N N . CYS A 1 9 ? 3.524 -0.041 3.611 1.00 0.00 8 CYS A N 10
ATOM 5800 C CA . CYS A 1 9 ? 2.683 1.058 3.171 1.00 0.00 8 CYS A CA 10
ATOM 5801 C C . CYS A 1 9 ? 3.524 2.336 3.162 1.00 0.00 8 CYS A C 10
ATOM 5802 O O . CYS A 1 9 ? 4.190 2.651 4.145 1.00 0.00 8 CYS A O 10
ATOM 5809 N N . SER A 1 10 ? 3.526 3.014 2.019 1.00 0.00 9 SER A N 10
ATOM 5810 C CA . SER A 1 10 ? 4.215 4.312 1.840 1.00 0.00 9 SER A CA 10
ATOM 5811 C C . SER A 1 10 ? 3.424 5.530 2.365 1.00 0.00 9 SER A C 10
ATOM 5812 O O . SER A 1 10 ? 3.619 6.664 1.930 1.00 0.00 9 SER A O 10
ATOM 5820 N N . PHE A 1 11 ? 2.544 5.256 3.326 1.00 0.00 10 PHE A N 10
ATOM 5821 C CA . PHE A 1 11 ? 1.702 6.262 4.005 1.00 0.00 10 PHE A CA 10
ATOM 5822 C C . PHE A 1 11 ? 1.844 6.242 5.538 1.00 0.00 10 PHE A C 10
ATOM 5823 O O . PHE A 1 11 ? 2.068 7.283 6.150 1.00 0.00 10 PHE A O 10
ATOM 5840 N N . CYS A 1 12 ? 1.702 5.055 6.133 1.00 0.00 11 CYS A N 10
ATOM 5841 C CA . CYS A 1 12 ? 1.748 4.890 7.576 1.00 0.00 11 CYS A CA 10
ATOM 5842 C C . CYS A 1 12 ? 2.942 3.996 7.919 1.00 0.00 11 CYS A C 10
ATOM 5843 O O . CYS A 1 12 ? 3.169 3.677 9.084 1.00 0.00 11 CYS A O 10
ATOM 5850 N N . LYS A 1 13 ? 3.766 3.603 6.940 1.00 0.00 12 LYS A N 10
ATOM 5851 C CA . LYS A 1 13 ? 4.909 2.669 7.081 1.00 0.00 12 LYS A CA 10
ATOM 5852 C C . LYS A 1 13 ? 4.647 1.302 7.763 1.00 0.00 12 LYS A C 10
ATOM 5853 O O . LYS A 1 13 ? 5.498 0.725 8.439 1.00 0.00 12 LYS A O 10
ATOM 5872 N N . ARG A 1 14 ? 3.475 0.752 7.463 1.00 0.00 13 ARG A N 10
ATOM 5873 C CA . ARG A 1 14 ? 3.025 -0.589 7.898 1.00 0.00 13 ARG A CA 10
ATOM 5874 C C . ARG A 1 14 ? 3.782 -1.747 7.223 1.00 0.00 13 ARG A C 10
ATOM 5875 O O . ARG A 1 14 ? 4.185 -1.624 6.072 1.00 0.00 13 ARG A O 10
ATOM 5896 N N . GLU A 1 15 ? 3.779 -2.903 7.882 1.00 0.00 14 GLU A N 10
ATOM 5897 C CA . GLU A 1 15 ? 4.469 -4.121 7.397 1.00 0.00 14 GLU A CA 10
ATOM 5898 C C . GLU A 1 15 ? 3.521 -5.319 7.203 1.00 0.00 14 GLU A C 10
ATOM 5899 O O . GLU A 1 15 ? 2.721 -5.635 8.085 1.00 0.00 14 GLU A O 10
ATOM 5911 N N . PHE A 1 16 ? 3.670 -5.966 6.050 1.00 0.00 15 PHE A N 10
ATOM 5912 C CA . PHE A 1 16 ? 2.899 -7.170 5.646 1.00 0.00 15 PHE A CA 10
ATOM 5913 C C . PHE A 1 16 ? 3.422 -7.877 4.384 1.00 0.00 15 PHE A C 10
ATOM 5914 O O . PHE A 1 16 ? 3.309 -7.390 3.265 1.00 0.00 15 PHE A O 10
ATOM 5931 N N . ARG A 1 17 ? 4.073 -9.016 4.582 1.00 0.00 16 ARG A N 10
ATOM 5932 C CA . ARG A 1 17 ? 4.395 -9.925 3.454 1.00 0.00 16 ARG A CA 10
ATOM 5933 C C . ARG A 1 17 ? 3.153 -10.493 2.730 1.00 0.00 16 ARG A C 10
ATOM 5934 O O . ARG A 1 17 ? 3.178 -10.735 1.524 1.00 0.00 16 ARG A O 10
ATOM 5955 N N . SER A 1 18 ? 2.050 -10.590 3.468 1.00 0.00 17 SER A N 10
ATOM 5956 C CA . SER A 1 18 ? 0.774 -11.171 3.004 1.00 0.00 17 SER A CA 10
ATOM 5957 C C . SER A 1 18 ? -0.149 -10.148 2.328 1.00 0.00 17 SER A C 10
ATOM 5958 O O . SER A 1 18 ? -0.663 -9.214 2.946 1.00 0.00 17 SER A O 10
ATOM 5966 N N . ALA A 1 19 ? -0.462 -10.451 1.068 1.00 0.00 18 ALA A N 10
ATOM 5967 C CA . ALA A 1 19 ? -1.400 -9.668 0.229 1.00 0.00 18 ALA A CA 10
ATOM 5968 C C . ALA A 1 19 ? -2.763 -9.374 0.886 1.00 0.00 18 ALA A C 10
ATOM 5969 O O . ALA A 1 19 ? -3.257 -8.249 0.809 1.00 0.00 18 ALA A O 10
ATOM 5976 N N . GLN A 1 20 ? -3.241 -10.336 1.680 1.00 0.00 19 GLN A N 10
ATOM 5977 C CA . GLN A 1 20 ? -4.477 -10.231 2.489 1.00 0.00 19 GLN A CA 10
ATOM 5978 C C . GLN A 1 20 ? -4.494 -9.008 3.425 1.00 0.00 19 GLN A C 10
ATOM 5979 O O . GLN A 1 20 ? -5.439 -8.221 3.385 1.00 0.00 19 GLN A O 10
ATOM 5993 N N . ALA A 1 21 ? -3.336 -8.719 4.017 1.00 0.00 20 ALA A N 10
ATOM 5994 C CA . ALA A 1 21 ? -3.151 -7.573 4.925 1.00 0.00 20 ALA A CA 10
ATOM 5995 C C . ALA A 1 21 ? -2.579 -6.314 4.241 1.00 0.00 20 ALA A C 10
ATOM 5996 O O . ALA A 1 21 ? -2.492 -5.267 4.874 1.00 0.00 20 ALA A O 10
ATOM 6003 N N . LEU A 1 22 ? -2.396 -6.378 2.921 1.00 0.00 21 LEU A N 10
ATOM 6004 C CA . LEU A 1 22 ? -1.868 -5.268 2.102 1.00 0.00 21 LEU A CA 10
ATOM 6005 C C . LEU A 1 22 ? -3.028 -4.530 1.399 1.00 0.00 21 LEU A C 10
ATOM 6006 O O . LEU A 1 22 ? -3.284 -3.363 1.697 1.00 0.00 21 LEU A O 10
ATOM 6022 N N . GLY A 1 23 ? -3.778 -5.258 0.555 1.00 0.00 22 GLY A N 10
ATOM 6023 C CA . GLY A 1 23 ? -4.924 -4.706 -0.207 1.00 0.00 22 GLY A CA 10
ATOM 6024 C C . GLY A 1 23 ? -5.981 -4.074 0.716 1.00 0.00 22 GLY A C 10
ATOM 6025 O O . GLY A 1 23 ? -6.252 -2.874 0.642 1.00 0.00 22 GLY A O 10
ATOM 6029 N N . GLY A 1 24 ? -6.363 -4.869 1.728 1.00 0.00 23 GLY A N 10
ATOM 6030 C CA . GLY A 1 24 ? -7.251 -4.419 2.818 1.00 0.00 23 GLY A CA 10
ATOM 6031 C C . GLY A 1 24 ? -6.712 -3.196 3.580 1.00 0.00 23 GLY A C 10
ATOM 6032 O O . GLY A 1 24 ? -7.485 -2.309 3.945 1.00 0.00 23 GLY A O 10
ATOM 6036 N N . HIS A 1 25 ? -5.384 -3.090 3.689 1.00 0.00 24 HIS A N 10
ATOM 6037 C CA . HIS A 1 25 ? -4.766 -2.029 4.464 1.00 0.00 24 HIS A CA 10
ATOM 6038 C C . HIS A 1 25 ? -4.895 -0.703 3.712 1.00 0.00 24 HIS A C 10
ATOM 6039 O O . HIS A 1 25 ? -5.030 0.354 4.326 1.00 0.00 24 HIS A O 10
ATOM 6053 N N . MET A 1 26 ? -4.621 -0.734 2.410 1.00 0.00 25 MET A N 10
ATOM 6054 C CA . MET A 1 26 ? -4.766 0.466 1.570 1.00 0.00 25 MET A CA 10
ATOM 6055 C C . MET A 1 26 ? -6.217 0.982 1.499 1.00 0.00 25 MET A C 10
ATOM 6056 O O . MET A 1 26 ? -6.441 2.190 1.450 1.00 0.00 25 MET A O 10
ATOM 6070 N N . ASN A 1 27 ? -7.175 0.064 1.657 1.00 0.00 26 ASN A N 10
ATOM 6071 C CA . ASN A 1 27 ? -8.606 0.395 1.823 1.00 0.00 26 ASN A CA 10
ATOM 6072 C C . ASN A 1 27 ? -8.893 1.275 3.062 1.00 0.00 26 ASN A C 10
ATOM 6073 O O . ASN A 1 27 ? -9.689 2.205 2.962 1.00 0.00 26 ASN A O 10
ATOM 6084 N N . VAL A 1 28 ? -8.201 1.030 4.179 1.00 0.00 27 VAL A N 10
ATOM 6085 C CA . VAL A 1 28 ? -8.322 1.879 5.392 1.00 0.00 27 VAL A CA 10
ATOM 6086 C C . VAL A 1 28 ? -7.767 3.316 5.215 1.00 0.00 27 VAL A C 10
ATOM 6087 O O . VAL A 1 28 ? -7.966 4.176 6.070 1.00 0.00 27 VAL A O 10
ATOM 6100 N N . HIS A 1 29 ? -6.964 3.498 4.168 1.00 0.00 28 HIS A N 10
ATOM 6101 C CA . HIS A 1 29 ? -6.435 4.788 3.757 1.00 0.00 28 HIS A CA 10
ATOM 6102 C C . HIS A 1 29 ? -7.411 5.456 2.786 1.00 0.00 28 HIS A C 10
ATOM 6103 O O . HIS A 1 29 ? -8.264 6.241 3.200 1.00 0.00 28 HIS A O 10
ATOM 6117 N N . ARG A 1 30 ? -7.299 5.080 1.506 1.00 0.00 29 ARG A N 10
ATOM 6118 C CA . ARG A 1 30 ? -8.082 5.506 0.317 1.00 0.00 29 ARG A CA 10
ATOM 6119 C C . ARG A 1 30 ? -7.321 5.185 -0.976 1.00 0.00 29 ARG A C 10
ATOM 6120 O O . ARG A 1 30 ? -6.097 5.085 -0.977 1.00 0.00 29 ARG A O 10
ATOM 6141 N N . ARG A 1 31 ? -8.094 4.947 -2.038 1.00 0.00 30 ARG A N 10
ATOM 6142 C CA . ARG A 1 31 ? -7.616 4.719 -3.422 1.00 0.00 30 ARG A CA 10
ATOM 6143 C C . ARG A 1 31 ? -6.631 3.541 -3.575 1.00 0.00 30 ARG A C 10
ATOM 6144 O O . ARG A 1 31 ? -5.413 3.667 -3.483 1.00 0.00 30 ARG A O 10
ATOM 6165 N N . ASP A 1 32 ? -7.225 2.374 -3.829 1.00 0.00 31 ASP A N 10
ATOM 6166 C CA . ASP A 1 32 ? -6.488 1.115 -4.076 1.00 0.00 31 ASP A CA 10
ATOM 6167 C C . ASP A 1 32 ? -7.210 0.191 -5.079 1.00 0.00 31 ASP A C 10
ATOM 6168 O O . ASP A 1 32 ? -7.132 -1.035 -4.983 1.00 0.00 31 ASP A O 10
ATOM 6177 N N . ARG A 1 33 ? -7.835 0.794 -6.092 1.00 0.00 32 ARG A N 10
ATOM 6178 C CA . ARG A 1 33 ? -8.817 0.138 -6.987 1.00 0.00 32 ARG A CA 10
ATOM 6179 C C . ARG A 1 33 ? -10.036 -0.436 -6.247 1.00 0.00 32 ARG A C 10
ATOM 6180 O O . ARG A 1 33 ? -11.115 0.144 -6.335 1.00 0.00 32 ARG A O 10
ATOM 6201 N N . ALA A 1 34 ? -9.836 -1.545 -5.528 1.00 0.00 33 ALA A N 10
ATOM 6202 C CA . ALA A 1 34 ? -10.856 -2.260 -4.724 1.00 0.00 33 ALA A CA 10
ATOM 6203 C C . ALA A 1 34 ? -12.231 -2.408 -5.414 1.00 0.00 33 ALA A C 10
ATOM 6204 O O . ALA A 1 34 ? -13.295 -2.327 -4.800 1.00 0.00 33 ALA A O 10
ATOM 6211 N N . ARG A 1 35 ? -12.145 -2.851 -6.668 1.00 0.00 34 ARG A N 10
ATOM 6212 C CA . ARG A 1 35 ? -13.266 -2.909 -7.631 1.00 0.00 34 ARG A CA 10
ATOM 6213 C C . ARG A 1 35 ? -12.880 -3.708 -8.890 1.00 0.00 34 ARG A C 10
ATOM 6214 O O . ARG A 1 35 ? -13.074 -4.921 -8.911 1.00 0.00 34 ARG A O 10
ATOM 6235 N N . LEU A 1 36 ? -12.136 -3.063 -9.795 1.00 0.00 35 LEU A N 10
ATOM 6236 C CA . LEU A 1 36 ? -11.772 -3.590 -11.129 1.00 0.00 35 LEU A CA 10
ATOM 6237 C C . LEU A 1 36 ? -12.974 -3.877 -12.048 1.00 0.00 35 LEU A C 10
ATOM 6238 O O . LEU A 1 36 ? -14.129 -3.841 -11.634 1.00 0.00 35 LEU A O 10
ATOM 6254 N N . ARG A 1 37 ? -12.658 -3.924 -13.338 1.00 0.00 36 ARG A N 10
ATOM 6255 C CA . ARG A 1 37 ? -13.640 -4.131 -14.424 1.00 0.00 36 ARG A CA 10
ATOM 6256 C C . ARG A 1 37 ? -13.063 -5.001 -15.549 1.00 0.00 36 ARG A C 10
ATOM 6257 O O . ARG A 1 37 ? -11.880 -4.911 -15.874 1.00 0.00 36 ARG A O 10
ATOM 6278 N N . LEU A 1 38 ? -13.915 -5.870 -16.085 1.00 0.00 37 LEU A N 10
ATOM 6279 C CA . LEU A 1 38 ? -13.577 -6.720 -17.251 1.00 0.00 37 LEU A CA 10
ATOM 6280 C C . LEU A 1 38 ? -13.346 -5.902 -18.540 1.00 0.00 37 LEU A C 10
ATOM 6281 O O . LEU A 1 38 ? -12.483 -6.322 -19.338 1.00 0.00 37 LEU A O 10
ATOM 6307 N N . TRP A 1 2 ? 1.289 -11.333 -6.350 1.00 0.00 1 TRP A N 11
ATOM 6308 C CA . TRP A 1 2 ? 1.813 -11.742 -5.026 1.00 0.00 1 TRP A CA 11
ATOM 6309 C C . TRP A 1 2 ? 3.175 -12.492 -5.066 1.00 0.00 1 TRP A C 11
ATOM 6310 O O . TRP A 1 2 ? 3.217 -13.723 -5.100 1.00 0.00 1 TRP A O 11
ATOM 6331 N N . PRO A 1 3 ? 4.286 -11.741 -5.163 1.00 0.00 2 PRO A N 11
ATOM 6332 C CA . PRO A 1 3 ? 5.646 -12.305 -5.073 1.00 0.00 2 PRO A CA 11
ATOM 6333 C C . PRO A 1 3 ? 6.028 -12.587 -3.607 1.00 0.00 2 PRO A C 11
ATOM 6334 O O . PRO A 1 3 ? 5.630 -11.811 -2.737 1.00 0.00 2 PRO A O 11
ATOM 6345 N N . PRO A 1 4 ? 6.783 -13.662 -3.330 1.00 0.00 3 PRO A N 11
ATOM 6346 C CA . PRO A 1 4 ? 7.266 -13.971 -1.968 1.00 0.00 3 PRO A CA 11
ATOM 6347 C C . PRO A 1 4 ? 8.361 -12.990 -1.505 1.00 0.00 3 PRO A C 11
ATOM 6348 O O . PRO A 1 4 ? 9.558 -13.230 -1.641 1.00 0.00 3 PRO A O 11
ATOM 6359 N N . ARG A 1 5 ? 7.880 -11.844 -1.036 1.00 0.00 4 ARG A N 11
ATOM 6360 C CA . ARG A 1 5 ? 8.685 -10.731 -0.491 1.00 0.00 4 ARG A CA 11
ATOM 6361 C C . ARG A 1 5 ? 7.780 -9.872 0.418 1.00 0.00 4 ARG A C 11
ATOM 6362 O O . ARG A 1 5 ? 6.552 -9.918 0.321 1.00 0.00 4 ARG A O 11
ATOM 6383 N N . SER A 1 6 ? 8.424 -9.199 1.364 1.00 0.00 5 SER A N 11
ATOM 6384 C CA . SER A 1 6 ? 7.761 -8.333 2.366 1.00 0.00 5 SER A CA 11
ATOM 6385 C C . SER A 1 6 ? 7.283 -7.011 1.738 1.00 0.00 5 SER A C 11
ATOM 6386 O O . SER A 1 6 ? 7.956 -6.448 0.878 1.00 0.00 5 SER A O 11
ATOM 6394 N N . TYR A 1 7 ? 6.109 -6.567 2.177 1.00 0.00 6 TYR A N 11
ATOM 6395 C CA . TYR A 1 7 ? 5.504 -5.289 1.738 1.00 0.00 6 TYR A CA 11
ATOM 6396 C C . TYR A 1 7 ? 5.278 -4.293 2.885 1.00 0.00 6 TYR A C 11
ATOM 6397 O O . TYR A 1 7 ? 5.066 -4.667 4.039 1.00 0.00 6 TYR A O 11
ATOM 6415 N N . THR A 1 8 ? 5.315 -3.019 2.507 1.00 0.00 7 THR A N 11
ATOM 6416 C CA . THR A 1 8 ? 5.155 -1.874 3.430 1.00 0.00 7 THR A CA 11
ATOM 6417 C C . THR A 1 8 ? 4.321 -0.759 2.776 1.00 0.00 7 THR A C 11
ATOM 6418 O O . THR A 1 8 ? 4.410 -0.551 1.566 1.00 0.00 7 THR A O 11
ATOM 6429 N N . CYS A 1 9 ? 3.475 -0.101 3.575 1.00 0.00 8 CYS A N 11
ATOM 6430 C CA . CYS A 1 9 ? 2.647 1.003 3.116 1.00 0.00 8 CYS A CA 11
ATOM 6431 C C . CYS A 1 9 ? 3.517 2.260 3.049 1.00 0.00 8 CYS A C 11
ATOM 6432 O O . CYS A 1 9 ? 4.367 2.477 3.912 1.00 0.00 8 CYS A O 11
ATOM 6439 N N . SER A 1 10 ? 3.325 3.043 1.992 1.00 0.00 9 SER A N 11
ATOM 6440 C CA . SER A 1 10 ? 4.009 4.344 1.805 1.00 0.00 9 SER A CA 11
ATOM 6441 C C . SER A 1 10 ? 3.301 5.557 2.443 1.00 0.00 9 SER A C 11
ATOM 6442 O O . SER A 1 10 ? 3.660 6.704 2.189 1.00 0.00 9 SER A O 11
ATOM 6450 N N . PHE A 1 11 ? 2.343 5.267 3.322 1.00 0.00 10 PHE A N 11
ATOM 6451 C CA . PHE A 1 11 ? 1.580 6.282 4.082 1.00 0.00 10 PHE A CA 11
ATOM 6452 C C . PHE A 1 11 ? 1.790 6.203 5.604 1.00 0.00 10 PHE A C 11
ATOM 6453 O O . PHE A 1 11 ? 1.997 7.229 6.251 1.00 0.00 10 PHE A O 11
ATOM 6470 N N . CYS A 1 12 ? 1.667 4.995 6.165 1.00 0.00 11 CYS A N 11
ATOM 6471 C CA . CYS A 1 12 ? 1.763 4.791 7.600 1.00 0.00 11 CYS A CA 11
ATOM 6472 C C . CYS A 1 12 ? 3.001 3.938 7.883 1.00 0.00 11 CYS A C 11
ATOM 6473 O O . CYS A 1 12 ? 3.308 3.647 9.038 1.00 0.00 11 CYS A O 11
ATOM 6480 N N . LYS A 1 13 ? 3.737 3.512 6.850 1.00 0.00 12 LYS A N 11
ATOM 6481 C CA . LYS A 1 13 ? 4.910 2.612 6.922 1.00 0.00 12 LYS A CA 11
ATOM 6482 C C . LYS A 1 13 ? 4.698 1.249 7.633 1.00 0.00 12 LYS A C 11
ATOM 6483 O O . LYS A 1 13 ? 5.636 0.620 8.122 1.00 0.00 12 LYS A O 11
ATOM 6502 N N . ARG A 1 14 ? 3.466 0.740 7.569 1.00 0.00 13 ARG A N 11
ATOM 6503 C CA . ARG A 1 14 ? 3.104 -0.607 8.065 1.00 0.00 13 ARG A CA 11
ATOM 6504 C C . ARG A 1 14 ? 3.759 -1.746 7.267 1.00 0.00 13 ARG A C 11
ATOM 6505 O O . ARG A 1 14 ? 3.875 -1.647 6.048 1.00 0.00 13 ARG A O 11
ATOM 6526 N N . GLU A 1 15 ? 3.941 -2.879 7.937 1.00 0.00 14 GLU A N 11
ATOM 6527 C CA . GLU A 1 15 ? 4.647 -4.044 7.357 1.00 0.00 14 GLU A CA 11
ATOM 6528 C C . GLU A 1 15 ? 3.789 -5.323 7.317 1.00 0.00 14 GLU A C 11
ATOM 6529 O O . GLU A 1 15 ? 3.226 -5.744 8.324 1.00 0.00 14 GLU A O 11
ATOM 6541 N N . PHE A 1 16 ? 3.792 -5.938 6.140 1.00 0.00 15 PHE A N 11
ATOM 6542 C CA . PHE A 1 16 ? 3.007 -7.151 5.813 1.00 0.00 15 PHE A CA 11
ATOM 6543 C C . PHE A 1 16 ? 3.497 -7.855 4.537 1.00 0.00 15 PHE A C 11
ATOM 6544 O O . PHE A 1 16 ? 3.520 -7.273 3.461 1.00 0.00 15 PHE A O 11
ATOM 6561 N N . ARG A 1 17 ? 4.049 -9.054 4.694 1.00 0.00 16 ARG A N 11
ATOM 6562 C CA . ARG A 1 17 ? 4.314 -9.929 3.526 1.00 0.00 16 ARG A CA 11
ATOM 6563 C C . ARG A 1 17 ? 3.012 -10.272 2.776 1.00 0.00 16 ARG A C 11
ATOM 6564 O O . ARG A 1 17 ? 2.869 -10.000 1.586 1.00 0.00 16 ARG A O 11
ATOM 6585 N N . SER A 1 18 ? 2.006 -10.659 3.556 1.00 0.00 17 SER A N 11
ATOM 6586 C CA . SER A 1 18 ? 0.715 -11.182 3.067 1.00 0.00 17 SER A CA 11
ATOM 6587 C C . SER A 1 18 ? -0.158 -10.140 2.356 1.00 0.00 17 SER A C 11
ATOM 6588 O O . SER A 1 18 ? -0.688 -9.205 2.959 1.00 0.00 17 SER A O 11
ATOM 6596 N N . ALA A 1 19 ? -0.380 -10.410 1.070 1.00 0.00 18 ALA A N 11
ATOM 6597 C CA . ALA A 1 19 ? -1.294 -9.632 0.203 1.00 0.00 18 ALA A CA 11
ATOM 6598 C C . ALA A 1 19 ? -2.676 -9.327 0.815 1.00 0.00 18 ALA A C 11
ATOM 6599 O O . ALA A 1 19 ? -3.154 -8.196 0.715 1.00 0.00 18 ALA A O 11
ATOM 6606 N N . GLN A 1 20 ? -3.207 -10.275 1.595 1.00 0.00 19 GLN A N 11
ATOM 6607 C CA . GLN A 1 20 ? -4.461 -10.111 2.367 1.00 0.00 19 GLN A CA 11
ATOM 6608 C C . GLN A 1 20 ? -4.455 -8.883 3.298 1.00 0.00 19 GLN A C 11
ATOM 6609 O O . GLN A 1 20 ? -5.325 -8.021 3.175 1.00 0.00 19 GLN A O 11
ATOM 6623 N N . ALA A 1 21 ? -3.322 -8.679 3.975 1.00 0.00 20 ALA A N 11
ATOM 6624 C CA . ALA A 1 21 ? -3.119 -7.551 4.907 1.00 0.00 20 ALA A CA 11
ATOM 6625 C C . ALA A 1 21 ? -2.530 -6.287 4.247 1.00 0.00 20 ALA A C 11
ATOM 6626 O O . ALA A 1 21 ? -2.390 -5.259 4.903 1.00 0.00 20 ALA A O 11
ATOM 6633 N N . LEU A 1 22 ? -2.356 -6.336 2.925 1.00 0.00 21 LEU A N 11
ATOM 6634 C CA . LEU A 1 22 ? -1.834 -5.221 2.111 1.00 0.00 21 LEU A CA 11
ATOM 6635 C C . LEU A 1 22 ? -2.997 -4.523 1.377 1.00 0.00 21 LEU A C 11
ATOM 6636 O O . LEU A 1 22 ? -3.279 -3.354 1.639 1.00 0.00 21 LEU A O 11
ATOM 6652 N N . GLY A 1 23 ? -3.739 -5.298 0.566 1.00 0.00 22 GLY A N 11
ATOM 6653 C CA . GLY A 1 23 ? -4.894 -4.799 -0.215 1.00 0.00 22 GLY A CA 11
ATOM 6654 C C . GLY A 1 23 ? -5.956 -4.138 0.681 1.00 0.00 22 GLY A C 11
ATOM 6655 O O . GLY A 1 23 ? -6.258 -2.954 0.530 1.00 0.00 22 GLY A O 11
ATOM 6659 N N . GLY A 1 24 ? -6.338 -4.885 1.727 1.00 0.00 23 GLY A N 11
ATOM 6660 C CA . GLY A 1 24 ? -7.241 -4.387 2.786 1.00 0.00 23 GLY A CA 11
ATOM 6661 C C . GLY A 1 24 ? -6.703 -3.147 3.524 1.00 0.00 23 GLY A C 11
ATOM 6662 O O . GLY A 1 24 ? -7.472 -2.251 3.868 1.00 0.00 23 GLY A O 11
ATOM 6666 N N . HIS A 1 25 ? -5.376 -3.039 3.634 1.00 0.00 24 HIS A N 11
ATOM 6667 C CA . HIS A 1 25 ? -4.758 -1.985 4.419 1.00 0.00 24 HIS A CA 11
ATOM 6668 C C . HIS A 1 25 ? -4.897 -0.648 3.685 1.00 0.00 24 HIS A C 11
ATOM 6669 O O . HIS A 1 25 ? -5.064 0.394 4.314 1.00 0.00 24 HIS A O 11
ATOM 6683 N N . MET A 1 26 ? -4.698 -0.689 2.367 1.00 0.00 25 MET A N 11
ATOM 6684 C CA . MET A 1 26 ? -4.905 0.479 1.493 1.00 0.00 25 MET A CA 11
ATOM 6685 C C . MET A 1 26 ? -6.350 1.007 1.529 1.00 0.00 25 MET A C 11
ATOM 6686 O O . MET A 1 26 ? -6.554 2.216 1.576 1.00 0.00 25 MET A O 11
ATOM 6700 N N . ASN A 1 27 ? -7.311 0.093 1.689 1.00 0.00 26 ASN A N 11
ATOM 6701 C CA . ASN A 1 27 ? -8.740 0.429 1.861 1.00 0.00 26 ASN A CA 11
ATOM 6702 C C . ASN A 1 27 ? -8.994 1.355 3.070 1.00 0.00 26 ASN A C 11
ATOM 6703 O O . ASN A 1 27 ? -9.671 2.373 2.928 1.00 0.00 26 ASN A O 11
ATOM 6714 N N . VAL A 1 28 ? -8.327 1.084 4.197 1.00 0.00 27 VAL A N 11
ATOM 6715 C CA . VAL A 1 28 ? -8.413 1.967 5.383 1.00 0.00 27 VAL A CA 11
ATOM 6716 C C . VAL A 1 28 ? -7.867 3.391 5.128 1.00 0.00 27 VAL A C 11
ATOM 6717 O O . VAL A 1 28 ? -8.393 4.349 5.697 1.00 0.00 27 VAL A O 11
ATOM 6730 N N . HIS A 1 29 ? -6.931 3.527 4.180 1.00 0.00 28 HIS A N 11
ATOM 6731 C CA . HIS A 1 29 ? -6.393 4.818 3.787 1.00 0.00 28 HIS A CA 11
ATOM 6732 C C . HIS A 1 29 ? -7.341 5.489 2.794 1.00 0.00 28 HIS A C 11
ATOM 6733 O O . HIS A 1 29 ? -6.949 5.799 1.669 1.00 0.00 28 HIS A O 11
ATOM 6747 N N . ARG A 1 30 ? -8.648 5.334 3.008 1.00 0.00 29 ARG A N 11
ATOM 6748 C CA . ARG A 1 30 ? -9.667 6.134 2.296 1.00 0.00 29 ARG A CA 11
ATOM 6749 C C . ARG A 1 30 ? -10.889 6.522 3.162 1.00 0.00 29 ARG A C 11
ATOM 6750 O O . ARG A 1 30 ? -11.788 7.213 2.684 1.00 0.00 29 ARG A O 11
ATOM 6771 N N . ARG A 1 31 ? -10.903 6.122 4.436 1.00 0.00 30 ARG A N 11
ATOM 6772 C CA . ARG A 1 31 ? -12.011 6.469 5.352 1.00 0.00 30 ARG A CA 11
ATOM 6773 C C . ARG A 1 31 ? -11.528 6.732 6.790 1.00 0.00 30 ARG A C 11
ATOM 6774 O O . ARG A 1 31 ? -11.491 5.848 7.645 1.00 0.00 30 ARG A O 11
ATOM 6795 N N . ASP A 1 32 ? -11.076 7.971 6.978 1.00 0.00 31 ASP A N 11
ATOM 6796 C CA . ASP A 1 32 ? -10.599 8.536 8.262 1.00 0.00 31 ASP A CA 11
ATOM 6797 C C . ASP A 1 32 ? -10.219 10.019 8.133 1.00 0.00 31 ASP A C 11
ATOM 6798 O O . ASP A 1 32 ? -9.990 10.514 7.032 1.00 0.00 31 ASP A O 11
ATOM 6807 N N . ARG A 1 33 ? -10.307 10.709 9.267 1.00 0.00 32 ARG A N 11
ATOM 6808 C CA . ARG A 1 33 ? -9.892 12.124 9.400 1.00 0.00 32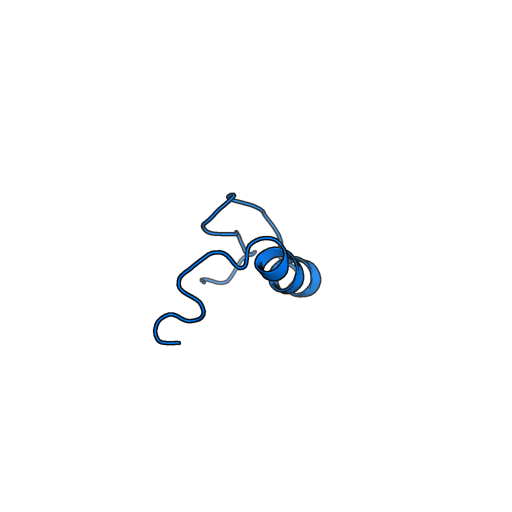 ARG A CA 11
ATOM 6809 C C . ARG A 1 33 ? -8.592 12.244 10.215 1.00 0.00 32 ARG A C 11
ATOM 6810 O O . ARG A 1 33 ? -7.607 12.806 9.746 1.00 0.00 32 ARG A O 11
ATOM 6831 N N . ALA A 1 34 ? -8.609 11.662 11.413 1.00 0.00 33 ALA A N 11
ATOM 6832 C CA . ALA A 1 34 ? -7.413 11.516 12.262 1.00 0.00 33 ALA A CA 11
ATOM 6833 C C . ALA A 1 34 ? -6.879 10.081 12.148 1.00 0.00 33 ALA A C 11
ATOM 6834 O O . ALA A 1 34 ? -7.649 9.120 12.095 1.00 0.00 33 ALA A O 11
ATOM 6841 N N . ARG A 1 35 ? -5.557 10.000 12.018 1.00 0.00 34 ARG A N 11
ATOM 6842 C CA . ARG A 1 35 ? -4.789 8.743 11.853 1.00 0.00 34 ARG A CA 11
ATOM 6843 C C . ARG A 1 35 ? -3.284 8.990 12.071 1.00 0.00 34 ARG A C 11
ATOM 6844 O O . ARG A 1 35 ? -2.830 10.131 11.998 1.00 0.00 34 ARG A O 11
ATOM 6865 N N . LEU A 1 36 ? -2.559 7.893 12.298 1.00 0.00 35 LEU A N 11
ATOM 6866 C CA . LEU A 1 36 ? -1.095 7.844 12.544 1.00 0.00 35 LEU A CA 11
ATOM 6867 C C . LEU A 1 36 ? -0.666 8.502 13.871 1.00 0.00 35 LEU A C 11
ATOM 6868 O O . LEU A 1 36 ? -0.644 9.720 14.019 1.00 0.00 35 LEU A O 11
ATOM 6884 N N . ARG A 1 37 ? -0.310 7.639 14.822 1.00 0.00 36 ARG A N 11
ATOM 6885 C CA . ARG A 1 37 ? 0.206 8.047 16.151 1.00 0.00 36 ARG A CA 11
ATOM 6886 C C . ARG A 1 37 ? 1.540 8.826 16.133 1.00 0.00 36 ARG A C 11
ATOM 6887 O O . ARG A 1 37 ? 1.778 9.674 16.989 1.00 0.00 36 ARG A O 11
ATOM 6908 N N . LEU A 1 38 ? 2.410 8.463 15.189 1.00 0.00 37 LEU A N 11
ATOM 6909 C CA . LEU A 1 38 ? 3.786 9.005 15.048 1.00 0.00 37 LEU A CA 11
ATOM 6910 C C . LEU A 1 38 ? 4.354 8.675 13.653 1.00 0.00 37 LEU A C 11
ATOM 6911 O O . LEU A 1 38 ? 4.081 7.545 13.191 1.00 99.99 37 LEU A O 11
ATOM 6937 N N . TRP A 1 2 ? 10.853 -1.098 0.310 1.00 0.00 1 TRP A N 12
ATOM 6938 C CA . TRP A 1 2 ? 10.107 -2.152 -0.413 1.00 0.00 1 TRP A CA 12
ATOM 6939 C C . TRP A 1 2 ? 10.933 -3.445 -0.662 1.00 0.00 1 TRP A C 12
ATOM 6940 O O . TRP A 1 2 ? 11.528 -3.618 -1.729 1.00 0.00 1 TRP A O 12
ATOM 6961 N N . PRO A 1 3 ? 11.052 -4.309 0.359 1.00 0.00 2 PRO A N 12
ATOM 6962 C CA . PRO A 1 3 ? 11.859 -5.544 0.268 1.00 0.00 2 PRO A CA 12
ATOM 6963 C C . PRO A 1 3 ? 11.206 -6.624 -0.620 1.00 0.00 2 PRO A C 12
ATOM 6964 O O . PRO A 1 3 ? 9.994 -6.810 -0.544 1.00 0.00 2 PRO A O 12
ATOM 6975 N N . PRO A 1 4 ? 12.002 -7.442 -1.326 1.00 0.00 3 PRO A N 12
ATOM 6976 C CA . PRO A 1 4 ? 11.483 -8.557 -2.148 1.00 0.00 3 PRO A CA 12
ATOM 6977 C C . PRO A 1 4 ? 10.703 -9.641 -1.371 1.00 0.00 3 PRO A C 12
ATOM 6978 O O . PRO A 1 4 ? 9.975 -10.421 -1.978 1.00 0.00 3 PRO A O 12
ATOM 6989 N N . ARG A 1 5 ? 10.860 -9.667 -0.048 1.00 0.00 4 ARG A N 12
ATOM 6990 C CA . ARG A 1 5 ? 10.232 -10.672 0.834 1.00 0.00 4 ARG A CA 12
ATOM 6991 C C . ARG A 1 5 ? 9.249 -10.079 1.882 1.00 0.00 4 ARG A C 12
ATOM 6992 O O . ARG A 1 5 ? 9.033 -10.660 2.946 1.00 0.00 4 ARG A O 12
ATOM 7013 N N . SER A 1 6 ? 8.658 -8.923 1.564 1.00 0.00 5 SER A N 12
ATOM 7014 C CA . SER A 1 6 ? 7.652 -8.208 2.398 1.00 0.00 5 SER A CA 12
ATOM 7015 C C . SER A 1 6 ? 7.137 -6.915 1.751 1.00 0.00 5 SER A C 12
ATOM 7016 O O . SER A 1 6 ? 7.833 -6.284 0.965 1.00 0.00 5 SER A O 12
ATOM 7024 N N . TYR A 1 7 ? 5.920 -6.539 2.127 1.00 0.00 6 TYR A N 12
ATOM 7025 C CA . TYR A 1 7 ? 5.333 -5.248 1.712 1.00 0.00 6 TYR A CA 12
ATOM 7026 C C . TYR A 1 7 ? 5.160 -4.266 2.878 1.00 0.00 6 TYR A C 12
ATOM 7027 O O . TYR A 1 7 ? 5.002 -4.652 4.036 1.00 0.00 6 TYR A O 12
ATOM 7045 N N . THR A 1 8 ? 5.280 -2.995 2.515 1.00 0.00 7 THR A N 12
ATOM 7046 C CA . THR A 1 8 ? 5.166 -1.853 3.450 1.00 0.00 7 THR A CA 12
ATOM 7047 C C . THR A 1 8 ? 4.311 -0.744 2.818 1.00 0.00 7 THR A C 12
ATOM 7048 O O . THR A 1 8 ? 4.388 -0.510 1.613 1.00 0.00 7 THR A O 12
ATOM 7059 N N . CYS A 1 9 ? 3.478 -0.098 3.639 1.00 0.00 8 CYS A N 12
ATOM 7060 C CA . CYS A 1 9 ? 2.653 1.007 3.183 1.00 0.00 8 CYS A CA 12
ATOM 7061 C C . CYS A 1 9 ? 3.516 2.270 3.155 1.00 0.00 8 CYS A C 12
ATOM 7062 O O . CYS A 1 9 ? 4.237 2.557 4.110 1.00 0.00 8 CYS A O 12
ATOM 7069 N N . SER A 1 10 ? 3.549 2.903 1.985 1.00 0.00 9 SER A N 12
ATOM 7070 C CA . SER A 1 10 ? 4.176 4.233 1.774 1.00 0.00 9 SER A CA 12
ATOM 7071 C C . SER A 1 10 ? 3.380 5.442 2.312 1.00 0.00 9 SER A C 12
ATOM 7072 O O . SER A 1 10 ? 3.500 6.562 1.816 1.00 0.00 9 SER A O 12
ATOM 7080 N N . PHE A 1 11 ? 2.581 5.194 3.346 1.00 0.00 10 PHE A N 12
ATOM 7081 C CA . PHE A 1 11 ? 1.745 6.224 4.001 1.00 0.00 10 PHE A CA 12
ATOM 7082 C C . PHE A 1 11 ? 1.860 6.215 5.537 1.00 0.00 10 PHE A C 12
ATOM 7083 O O . PHE A 1 11 ? 2.138 7.247 6.140 1.00 0.00 10 PHE A O 12
ATOM 7100 N N . CYS A 1 12 ? 1.701 5.032 6.134 1.00 0.00 11 CYS A N 12
ATOM 7101 C CA . CYS A 1 12 ? 1.757 4.867 7.577 1.00 0.00 11 CYS A CA 12
ATOM 7102 C C . CYS A 1 12 ? 2.951 3.972 7.914 1.00 0.00 11 CYS A C 12
ATOM 7103 O O . CYS A 1 12 ? 3.189 3.661 9.079 1.00 0.00 11 CYS A O 12
ATOM 7110 N N . LYS A 1 13 ? 3.783 3.599 6.933 1.00 0.00 12 LYS A N 12
ATOM 7111 C CA . LYS A 1 13 ? 4.924 2.661 7.079 1.00 0.00 12 LYS A CA 12
ATOM 7112 C C . LYS A 1 13 ? 4.649 1.286 7.734 1.00 0.00 12 LYS A C 12
ATOM 7113 O O . LYS A 1 13 ? 5.534 0.652 8.308 1.00 0.00 12 LYS A O 12
ATOM 7132 N N . ARG A 1 14 ? 3.448 0.765 7.489 1.00 0.00 13 ARG A N 12
ATOM 7133 C CA . ARG A 1 14 ? 2.997 -0.555 7.982 1.00 0.00 13 ARG A CA 12
ATOM 7134 C C . ARG A 1 14 ? 3.636 -1.737 7.229 1.00 0.00 13 ARG A C 12
ATOM 7135 O O . ARG A 1 14 ? 3.832 -1.658 6.022 1.00 0.00 13 ARG A O 12
ATOM 7156 N N . GLU A 1 15 ? 3.741 -2.864 7.924 1.00 0.00 14 GLU A N 12
ATOM 7157 C CA . GLU A 1 15 ? 4.459 -4.063 7.430 1.00 0.00 14 GLU A CA 12
ATOM 7158 C C . GLU A 1 15 ? 3.550 -5.299 7.288 1.00 0.00 14 GLU A C 12
ATOM 7159 O O . GLU A 1 15 ? 2.781 -5.617 8.191 1.00 0.00 14 GLU A O 12
ATOM 7171 N N . PHE A 1 16 ? 3.690 -5.952 6.136 1.00 0.00 15 PHE A N 12
ATOM 7172 C CA . PHE A 1 16 ? 2.915 -7.155 5.737 1.00 0.0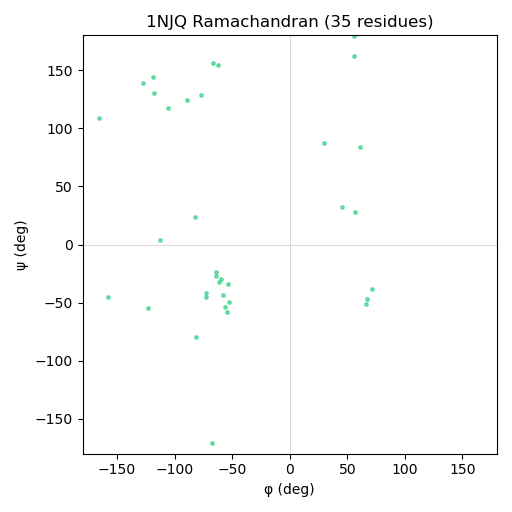0 15 PHE A CA 12
ATOM 7173 C C . PHE A 1 16 ? 3.426 -7.836 4.455 1.00 0.00 15 PHE A C 12
ATOM 7174 O O . PHE A 1 16 ? 3.291 -7.315 3.355 1.00 0.00 15 PHE A O 12
ATOM 7191 N N . ARG A 1 17 ? 4.104 -8.973 4.599 1.00 0.00 16 ARG A N 12
ATOM 7192 C CA . ARG A 1 17 ? 4.422 -9.818 3.417 1.00 0.00 16 ARG A CA 12
ATOM 7193 C C . ARG A 1 17 ? 3.174 -10.324 2.658 1.00 0.00 16 ARG A C 12
ATOM 7194 O O . ARG A 1 17 ? 3.180 -10.450 1.436 1.00 0.00 16 ARG A O 12
ATOM 7215 N N . SER A 1 18 ? 2.081 -10.500 3.403 1.00 0.00 17 SER A N 12
ATOM 7216 C CA . SER A 1 18 ? 0.821 -11.094 2.917 1.00 0.00 17 SER A CA 12
ATOM 7217 C C . SER A 1 18 ? -0.121 -10.087 2.242 1.00 0.00 17 SER A C 12
ATOM 7218 O O . SER A 1 18 ? -0.635 -9.152 2.856 1.00 0.00 17 SER A O 12
ATOM 7226 N N . ALA A 1 19 ? -0.461 -10.425 0.999 1.00 0.00 18 ALA A N 12
ATOM 7227 C CA . ALA A 1 19 ? -1.432 -9.675 0.169 1.00 0.00 18 ALA A CA 12
ATOM 7228 C C . ALA A 1 19 ? -2.782 -9.393 0.859 1.00 0.00 18 ALA A C 12
ATOM 7229 O O . ALA A 1 19 ? -3.276 -8.266 0.791 1.00 0.00 18 ALA A O 12
ATOM 7236 N N . GLN A 1 20 ? -3.234 -10.352 1.673 1.00 0.00 19 GLN A N 12
ATOM 7237 C CA . GLN A 1 20 ? -4.442 -10.240 2.522 1.00 0.00 19 GLN A CA 12
ATOM 7238 C C . GLN A 1 20 ? -4.458 -8.969 3.391 1.00 0.00 19 GLN A C 12
ATOM 7239 O O . GLN A 1 20 ? -5.354 -8.137 3.250 1.00 0.00 19 GLN A O 12
ATOM 7253 N N . ALA A 1 21 ? -3.314 -8.703 4.026 1.00 0.00 20 ALA A N 12
ATOM 7254 C CA . ALA A 1 21 ? -3.129 -7.547 4.920 1.00 0.00 20 ALA A CA 12
ATOM 7255 C C . ALA A 1 21 ? -2.586 -6.284 4.220 1.00 0.00 20 ALA A C 12
ATOM 7256 O O . ALA A 1 21 ? -2.545 -5.223 4.832 1.00 0.00 20 ALA A O 12
ATOM 7263 N N . LEU A 1 22 ? -2.318 -6.384 2.918 1.00 0.00 21 LEU A N 12
ATOM 7264 C CA . LEU A 1 22 ? -1.825 -5.264 2.090 1.00 0.00 21 LEU A CA 12
ATOM 7265 C C . LEU A 1 22 ? -3.003 -4.561 1.384 1.00 0.00 21 LEU A C 12
ATOM 7266 O O . LEU A 1 22 ? -3.274 -3.391 1.655 1.00 0.00 21 LEU A O 12
ATOM 7282 N N . GLY A 1 23 ? -3.758 -5.329 0.580 1.00 0.00 22 GLY A N 12
ATOM 7283 C CA . GLY A 1 23 ? -4.918 -4.819 -0.191 1.00 0.00 22 GLY A CA 12
ATOM 7284 C C . GLY A 1 23 ? -5.962 -4.148 0.715 1.00 0.00 22 GLY A C 12
ATOM 7285 O O . GLY A 1 23 ? -6.223 -2.950 0.598 1.00 0.00 22 GLY A O 12
ATOM 7289 N N . GLY A 1 24 ? -6.348 -4.905 1.752 1.00 0.00 23 GLY A N 12
ATOM 7290 C CA . GLY A 1 24 ? -7.240 -4.413 2.824 1.00 0.00 23 GLY A CA 12
ATOM 7291 C C . GLY A 1 24 ? -6.697 -3.178 3.567 1.00 0.00 23 GLY A C 12
ATOM 7292 O O . GLY A 1 24 ? -7.471 -2.303 3.950 1.00 0.00 23 GLY A O 12
ATOM 7296 N N . HIS A 1 25 ? -5.369 -3.057 3.654 1.00 0.00 24 HIS A N 12
ATOM 7297 C CA . HIS A 1 25 ? -4.751 -1.998 4.437 1.00 0.00 24 HIS A CA 12
ATOM 7298 C C . HIS A 1 25 ? -4.892 -0.666 3.697 1.00 0.00 24 HIS A C 12
ATOM 7299 O O . HIS A 1 25 ? -5.042 0.382 4.324 1.00 0.00 24 HIS A O 12
ATOM 7313 N N . MET A 1 26 ? -4.691 -0.710 2.382 1.00 0.00 25 MET A N 12
ATOM 7314 C CA . MET A 1 26 ? -4.876 0.467 1.518 1.00 0.00 25 MET A CA 12
ATOM 7315 C C . MET A 1 26 ? -6.326 0.983 1.513 1.00 0.00 25 MET A C 12
ATOM 7316 O O . MET A 1 26 ? -6.542 2.195 1.484 1.00 0.00 25 MET A O 12
ATOM 7330 N N . ASN A 1 27 ? -7.278 0.067 1.698 1.00 0.00 26 ASN A N 12
ATOM 7331 C CA . ASN A 1 27 ? -8.706 0.394 1.893 1.00 0.00 26 ASN A CA 12
ATOM 7332 C C . ASN A 1 27 ? -8.946 1.306 3.118 1.00 0.00 26 ASN A C 12
ATOM 7333 O O . ASN A 1 27 ? -9.673 2.286 3.002 1.00 0.00 26 ASN A O 12
ATOM 7344 N N . VAL A 1 28 ? -8.221 1.064 4.217 1.00 0.00 27 VAL A N 12
ATOM 7345 C CA . VAL A 1 28 ? -8.284 1.933 5.419 1.00 0.00 27 VAL A CA 12
ATOM 7346 C C . VAL A 1 28 ? -7.683 3.348 5.219 1.00 0.00 27 VAL A C 12
ATOM 7347 O O . VAL A 1 28 ? -7.814 4.209 6.087 1.00 0.00 27 VAL A O 12
ATOM 7360 N N . HIS A 1 29 ? -6.929 3.521 4.131 1.00 0.00 28 HIS A N 12
ATOM 7361 C CA . HIS A 1 29 ? -6.398 4.809 3.721 1.00 0.00 28 HIS A CA 12
ATOM 7362 C C . HIS A 1 29 ? -7.354 5.464 2.722 1.00 0.00 28 HIS A C 12
ATOM 7363 O O . HIS A 1 29 ? -8.023 6.443 3.048 1.00 0.00 28 HIS A O 12
ATOM 7377 N N . ARG A 1 30 ? -7.515 4.839 1.551 1.00 0.00 29 ARG A N 12
ATOM 7378 C CA . ARG A 1 30 ? -8.336 5.322 0.416 1.00 0.00 29 ARG A CA 12
ATOM 7379 C C . ARG A 1 30 ? -7.973 6.743 -0.068 1.00 0.00 29 ARG A C 12
ATOM 7380 O O . ARG A 1 30 ? -8.587 7.747 0.292 1.00 0.00 29 ARG A O 12
ATOM 7401 N N . ARG A 1 31 ? -6.981 6.788 -0.952 1.00 0.00 30 ARG A N 12
ATOM 7402 C CA . ARG A 1 31 ? -6.505 8.047 -1.559 1.00 0.00 30 ARG A CA 12
ATOM 7403 C C . ARG A 1 31 ? -6.488 7.915 -3.095 1.00 0.00 30 ARG A C 12
ATOM 7404 O O . ARG A 1 31 ? -5.719 7.133 -3.649 1.00 0.00 30 ARG A O 12
ATOM 7425 N N . ASP A 1 32 ? -7.484 8.536 -3.719 1.00 0.00 31 ASP A N 12
ATOM 7426 C CA . ASP A 1 32 ? -7.638 8.531 -5.189 1.00 0.00 31 ASP A CA 12
ATOM 7427 C C . ASP A 1 32 ? -8.067 9.924 -5.685 1.00 0.00 31 ASP A C 12
ATOM 7428 O O . ASP A 1 32 ? -8.839 10.608 -5.018 1.00 0.00 31 ASP A O 12
ATOM 7437 N N . ARG A 1 33 ? -7.602 10.265 -6.882 1.00 0.00 32 ARG A N 12
ATOM 7438 C CA . ARG A 1 33 ? -7.914 11.554 -7.539 1.00 0.00 32 ARG A CA 12
ATOM 7439 C C . ARG A 1 33 ? -8.718 11.413 -8.851 1.00 0.00 32 ARG A C 12
ATOM 7440 O O . ARG A 1 33 ? -9.773 12.021 -8.995 1.00 0.00 32 ARG A O 12
ATOM 7461 N N . ALA A 1 34 ? -8.232 10.559 -9.757 1.00 0.00 33 ALA A N 12
ATOM 7462 C CA . ALA A 1 34 ? -8.858 10.235 -11.060 1.00 0.00 33 ALA A CA 12
ATOM 7463 C C . ALA A 1 34 ? -8.132 9.030 -11.676 1.00 0.00 33 ALA A C 12
ATOM 7464 O O . ALA A 1 34 ? -6.904 8.961 -11.625 1.00 0.00 33 ALA A O 12
ATOM 7471 N N . ARG A 1 35 ? -8.916 8.018 -12.045 1.00 0.00 34 ARG A N 12
ATOM 7472 C CA . ARG A 1 35 ? -8.383 6.800 -12.694 1.00 0.00 34 ARG A CA 12
ATOM 7473 C C . ARG A 1 35 ? -8.186 6.951 -14.217 1.00 0.00 34 ARG A C 12
ATOM 7474 O O . ARG A 1 35 ? -7.109 6.664 -14.729 1.00 0.00 34 ARG A O 12
ATOM 7495 N N . LEU A 1 36 ? -9.264 7.319 -14.916 1.00 0.00 35 LEU A N 12
ATOM 7496 C CA . LEU A 1 36 ? -9.311 7.508 -16.386 1.00 0.00 35 LEU A CA 12
ATOM 7497 C C . LEU A 1 36 ? -8.708 6.356 -17.215 1.00 0.00 35 LEU A C 12
ATOM 7498 O O . LEU A 1 36 ? -7.643 6.452 -17.823 1.00 0.00 35 LEU A O 12
ATOM 7514 N N . ARG A 1 37 ? -9.539 5.331 -17.378 1.00 0.00 36 ARG A N 12
ATOM 7515 C CA . ARG A 1 37 ? -9.172 4.105 -18.106 1.00 0.00 36 ARG A CA 12
ATOM 7516 C C . ARG A 1 37 ? -10.075 3.926 -19.332 1.00 0.00 36 ARG A C 12
ATOM 7517 O O . ARG A 1 37 ? -11.294 3.829 -19.206 1.00 0.00 36 ARG A O 12
ATOM 7538 N N . LEU A 1 38 ? -9.460 4.186 -20.485 1.00 0.00 37 LEU A N 12
ATOM 7539 C CA . LEU A 1 38 ? -10.059 4.053 -21.836 1.00 0.00 37 LEU A CA 12
ATOM 7540 C C . LEU A 1 38 ? -11.332 4.908 -22.048 1.00 0.00 37 LEU A C 12
ATOM 7541 O O . LEU A 1 38 ? -12.459 4.387 -21.872 1.00 0.00 37 LEU A O 12
ATOM 7567 N N . TRP A 1 2 ? 7.163 -2.468 -7.555 1.00 0.00 1 TRP A N 13
ATOM 7568 C CA . TRP A 1 2 ? 7.250 -2.670 -6.092 1.00 0.00 1 TRP A CA 13
ATOM 7569 C C . TRP A 1 2 ? 8.471 -3.500 -5.614 1.00 0.00 1 TRP A C 13
ATOM 7570 O O . TRP A 1 2 ? 8.820 -4.495 -6.255 1.00 0.00 1 TRP A O 13
ATOM 7591 N N . PRO A 1 3 ? 9.155 -3.064 -4.543 1.00 0.00 2 PRO A N 13
ATOM 7592 C CA . PRO A 1 3 ? 10.304 -3.796 -3.974 1.00 0.00 2 PRO A CA 13
ATOM 7593 C C . PRO A 1 3 ? 9.878 -5.100 -3.273 1.00 0.00 2 PRO A C 13
ATOM 7594 O O . PRO A 1 3 ? 8.844 -5.111 -2.604 1.00 0.00 2 PRO A O 13
ATOM 7605 N N . PRO A 1 4 ? 10.607 -6.204 -3.501 1.00 0.00 3 PRO A N 13
ATOM 7606 C CA . PRO A 1 4 ? 10.362 -7.487 -2.814 1.00 0.00 3 PRO A CA 13
ATOM 7607 C C . PRO A 1 4 ? 10.796 -7.461 -1.334 1.00 0.00 3 PRO A C 13
ATOM 7608 O O . PRO A 1 4 ? 11.327 -6.460 -0.859 1.00 0.00 3 PRO A O 13
ATOM 7619 N N . ARG A 1 5 ? 10.742 -8.641 -0.715 1.00 0.00 4 ARG A N 13
ATOM 7620 C CA . ARG A 1 5 ? 10.968 -8.892 0.728 1.00 0.00 4 ARG A CA 13
ATOM 7621 C C . ARG A 1 5 ? 9.992 -8.079 1.608 1.00 0.00 4 ARG A C 13
ATOM 7622 O O . ARG A 1 5 ? 10.326 -7.045 2.180 1.00 0.00 4 ARG A O 13
ATOM 7643 N N . SER A 1 6 ? 8.834 -8.708 1.811 1.00 0.00 5 SER A N 13
ATOM 7644 C CA . SER A 1 6 ? 7.628 -8.115 2.445 1.00 0.00 5 SER A CA 13
ATOM 7645 C C . SER A 1 6 ? 7.092 -6.877 1.699 1.00 0.00 5 SER A C 13
ATOM 7646 O O . SER A 1 6 ? 7.637 -6.476 0.675 1.00 0.00 5 SER A O 13
ATOM 7654 N N . TYR A 1 7 ? 5.876 -6.489 2.062 1.00 0.00 6 TYR A N 13
ATOM 7655 C CA . TYR A 1 7 ? 5.291 -5.206 1.623 1.00 0.00 6 TYR A CA 13
ATOM 7656 C C . TYR A 1 7 ? 5.124 -4.226 2.789 1.00 0.00 6 TYR A C 13
ATOM 7657 O O . TYR A 1 7 ? 4.858 -4.608 3.930 1.00 0.00 6 TYR A O 13
ATOM 7675 N N . THR A 1 8 ? 5.278 -2.961 2.423 1.00 0.00 7 THR A N 13
ATOM 7676 C CA . THR A 1 8 ? 5.157 -1.807 3.337 1.00 0.00 7 THR A CA 13
ATOM 7677 C C . THR A 1 8 ? 4.260 -0.713 2.740 1.00 0.00 7 THR A C 13
ATOM 7678 O O . THR A 1 8 ? 4.231 -0.526 1.526 1.00 0.00 7 THR A O 13
ATOM 7689 N N . CYS A 1 9 ? 3.519 -0.030 3.615 1.00 0.00 8 CYS A N 13
ATOM 7690 C CA . CYS A 1 9 ? 2.673 1.073 3.190 1.00 0.00 8 CYS A CA 13
ATOM 7691 C C . CYS A 1 9 ? 3.517 2.350 3.185 1.00 0.00 8 CYS A C 13
ATOM 7692 O O . CYS A 1 9 ? 4.191 2.657 4.168 1.00 0.00 8 CYS A O 13
ATOM 7699 N N . SER A 1 10 ? 3.558 2.997 2.022 1.00 0.00 9 SER A N 13
ATOM 7700 C CA . SER A 1 10 ? 4.174 4.338 1.845 1.00 0.00 9 SER A CA 13
ATOM 7701 C C . SER A 1 10 ? 3.323 5.520 2.355 1.00 0.00 9 SER A C 13
ATOM 7702 O O . SER A 1 10 ? 3.337 6.620 1.803 1.00 0.00 9 SER A O 13
ATOM 7710 N N . PHE A 1 11 ? 2.561 5.254 3.414 1.00 0.00 10 PHE A N 13
ATOM 7711 C CA . PHE A 1 11 ? 1.702 6.256 4.081 1.00 0.00 10 PHE A CA 13
ATOM 7712 C C . PHE A 1 11 ? 1.840 6.238 5.613 1.00 0.00 10 PHE A C 13
ATOM 7713 O O . PHE A 1 11 ? 2.055 7.275 6.230 1.00 0.00 10 PHE A O 13
ATOM 7730 N N . CYS A 1 12 ? 1.721 5.042 6.193 1.00 0.00 11 CYS A N 13
ATOM 7731 C CA . CYS A 1 12 ? 1.776 4.860 7.636 1.00 0.00 11 CYS A CA 13
ATOM 7732 C C . CYS A 1 12 ? 2.968 3.960 7.962 1.00 0.00 11 CYS A C 13
ATOM 7733 O O . CYS A 1 12 ? 3.199 3.625 9.122 1.00 0.00 11 CYS A O 13
ATOM 7740 N N . LYS A 1 13 ? 3.860 3.655 7.008 1.00 0.00 12 LYS A N 13
ATOM 7741 C CA . LYS A 1 13 ? 5.031 2.753 7.198 1.00 0.00 12 LYS A CA 13
ATOM 7742 C C . LYS A 1 13 ? 4.718 1.382 7.848 1.00 0.00 12 LYS A C 13
ATOM 7743 O O . LYS A 1 13 ? 5.426 0.871 8.716 1.00 0.00 12 LYS A O 13
ATOM 7762 N N . ARG A 1 14 ? 3.626 0.779 7.388 1.00 0.00 13 ARG A N 13
ATOM 7763 C CA . ARG A 1 14 ? 3.149 -0.540 7.855 1.00 0.00 13 ARG A CA 13
ATOM 7764 C C . ARG A 1 14 ? 3.889 -1.718 7.196 1.00 0.00 13 ARG A C 13
ATOM 7765 O O . ARG A 1 14 ? 4.435 -1.576 6.106 1.00 0.00 13 ARG A O 13
ATOM 7786 N N . GLU A 1 15 ? 3.835 -2.876 7.842 1.00 0.00 14 GLU A N 13
ATOM 7787 C CA . GLU A 1 15 ? 4.514 -4.103 7.365 1.00 0.00 14 GLU A CA 13
ATOM 7788 C C . GLU A 1 15 ? 3.567 -5.309 7.229 1.00 0.00 14 GLU A C 13
ATOM 7789 O O . GLU A 1 15 ? 2.757 -5.574 8.118 1.00 0.00 14 GLU A O 13
ATOM 7801 N N . PHE A 1 16 ? 3.690 -5.977 6.084 1.00 0.00 15 PHE A N 13
ATOM 7802 C CA . PHE A 1 16 ? 2.922 -7.194 5.715 1.00 0.00 15 PHE A CA 13
ATOM 7803 C C . PHE A 1 16 ? 3.442 -7.891 4.449 1.00 0.00 15 PHE A C 13
ATOM 7804 O O . PHE A 1 16 ? 3.446 -7.332 3.360 1.00 0.00 15 PHE A O 13
ATOM 7821 N N . ARG A 1 17 ? 4.018 -9.076 4.625 1.00 0.00 16 ARG A N 13
ATOM 7822 C CA . ARG A 1 17 ? 4.360 -9.942 3.471 1.00 0.00 16 ARG A CA 13
ATOM 7823 C C . ARG A 1 17 ? 3.102 -10.418 2.711 1.00 0.00 16 ARG A C 13
ATOM 7824 O O . ARG A 1 17 ? 3.059 -10.408 1.483 1.00 0.00 16 ARG A O 13
ATOM 7845 N N . SER A 1 18 ? 2.037 -10.674 3.470 1.00 0.00 17 SER A N 13
ATOM 7846 C CA . SER A 1 18 ? 0.755 -11.217 2.978 1.00 0.00 17 SER A CA 13
ATOM 7847 C C . SER A 1 18 ? -0.148 -10.188 2.281 1.00 0.00 17 SER A C 13
ATOM 7848 O O . SER A 1 18 ? -0.635 -9.224 2.879 1.00 0.00 17 SER A O 13
ATOM 7856 N N . ALA A 1 19 ? -0.520 -10.549 1.054 1.00 0.00 18 ALA A N 13
ATOM 7857 C CA . ALA A 1 19 ? -1.444 -9.774 0.196 1.00 0.00 18 ALA A CA 13
ATOM 7858 C C . ALA A 1 19 ? -2.791 -9.428 0.858 1.00 0.00 18 ALA A C 13
ATOM 7859 O O . ALA A 1 19 ? -3.255 -8.290 0.756 1.00 0.00 18 ALA A O 13
ATOM 7866 N N . GLN A 1 20 ? -3.292 -10.358 1.674 1.00 0.00 19 GLN A N 13
ATOM 7867 C CA . GLN A 1 20 ? -4.524 -10.213 2.482 1.00 0.00 19 GLN A CA 13
ATOM 7868 C C . GLN A 1 20 ? -4.501 -8.952 3.364 1.00 0.00 19 GLN A C 13
ATOM 7869 O O . GLN A 1 20 ? -5.376 -8.096 3.245 1.00 0.00 19 GLN A O 13
ATOM 7883 N N . ALA A 1 21 ? -3.357 -8.746 4.017 1.00 0.00 20 ALA A N 13
ATOM 7884 C CA . ALA A 1 21 ? -3.119 -7.604 4.918 1.00 0.00 20 ALA A CA 13
ATOM 7885 C C . ALA A 1 21 ? -2.642 -6.327 4.201 1.00 0.00 20 ALA A C 13
ATOM 7886 O O . ALA A 1 21 ? -2.669 -5.255 4.797 1.00 0.00 20 ALA A O 13
ATOM 7893 N N . LEU A 1 22 ? -2.280 -6.441 2.922 1.00 0.00 21 LEU A N 13
ATOM 7894 C CA . LEU A 1 22 ? -1.822 -5.313 2.086 1.00 0.00 21 LEU A CA 13
ATOM 7895 C C . LEU A 1 22 ? -3.017 -4.618 1.398 1.00 0.00 21 LEU A C 13
ATOM 7896 O O . LEU A 1 22 ? -3.293 -3.448 1.666 1.00 0.00 21 LEU A O 13
ATOM 7912 N N . GLY A 1 23 ? -3.769 -5.388 0.592 1.00 0.00 22 GLY A N 13
ATOM 7913 C CA . GLY A 1 23 ? -4.925 -4.884 -0.183 1.00 0.00 22 GLY A CA 13
ATOM 7914 C C . GLY A 1 23 ? -5.976 -4.201 0.708 1.00 0.00 22 GLY A C 13
ATOM 7915 O O . GLY A 1 23 ? -6.276 -3.020 0.537 1.00 0.00 22 GLY A O 13
ATOM 7919 N N . GLY A 1 24 ? -6.350 -4.930 1.770 1.00 0.00 23 GLY A N 13
ATOM 7920 C CA . GLY A 1 24 ? -7.247 -4.413 2.826 1.00 0.00 23 GLY A CA 13
ATOM 7921 C C . GLY A 1 24 ? -6.699 -3.165 3.544 1.00 0.00 23 GLY A C 13
ATOM 7922 O O . GLY A 1 24 ? -7.458 -2.246 3.845 1.00 0.00 23 GLY A O 13
ATOM 7926 N N . HIS A 1 25 ? -5.374 -3.066 3.658 1.00 0.00 24 HIS A N 13
ATOM 7927 C CA . HIS A 1 25 ? -4.752 -2.013 4.443 1.00 0.00 24 HIS A CA 13
ATOM 7928 C C . HIS A 1 25 ? -4.866 -0.683 3.697 1.00 0.00 24 HIS A C 13
ATOM 7929 O O . HIS A 1 25 ? -4.995 0.372 4.318 1.00 0.00 24 HIS A O 13
ATOM 7943 N N . MET A 1 26 ? -4.669 -0.735 2.379 1.00 0.00 25 MET A N 13
ATOM 7944 C CA . MET A 1 26 ? -4.878 0.419 1.485 1.00 0.00 25 MET A CA 13
ATOM 7945 C C . MET A 1 26 ? -6.319 0.956 1.441 1.00 0.00 25 MET A C 13
ATOM 7946 O O . MET A 1 26 ? -6.528 2.143 1.184 1.00 0.00 25 MET A O 13
ATOM 7960 N N . ASN A 1 27 ? -7.277 0.064 1.691 1.00 0.00 26 ASN A N 13
ATOM 7961 C CA . ASN A 1 27 ? -8.708 0.411 1.828 1.00 0.00 26 ASN A CA 13
ATOM 7962 C C . ASN A 1 27 ? -8.957 1.378 3.004 1.00 0.00 26 ASN A C 13
ATOM 7963 O O . ASN A 1 27 ? -9.589 2.410 2.799 1.00 0.00 26 ASN A O 13
ATOM 7974 N N . VAL A 1 28 ? -8.326 1.109 4.152 1.00 0.00 27 VAL A N 13
ATOM 7975 C CA . VAL A 1 28 ? -8.417 1.991 5.340 1.00 0.00 27 VAL A CA 13
ATOM 7976 C C . VAL A 1 28 ? -7.813 3.402 5.138 1.00 0.00 27 VAL A C 13
ATOM 7977 O O . VAL A 1 28 ? -8.024 4.285 5.965 1.00 0.00 27 VAL A O 13
ATOM 7990 N N . HIS A 1 29 ? -6.896 3.524 4.173 1.00 0.00 28 HIS A N 13
ATOM 7991 C CA . HIS A 1 29 ? -6.353 4.812 3.774 1.00 0.00 28 HIS A CA 13
ATOM 7992 C C . HIS A 1 29 ? -7.308 5.489 2.789 1.00 0.00 28 HIS A C 13
ATOM 7993 O O . HIS A 1 29 ? -8.181 6.254 3.192 1.00 0.00 28 HIS A O 13
ATOM 8007 N N . ARG A 1 30 ? -7.095 5.347 1.476 1.00 0.00 29 ARG A N 13
ATOM 8008 C CA . ARG A 1 30 ? -7.971 5.814 0.362 1.00 0.00 29 ARG A CA 13
ATOM 8009 C C . ARG A 1 30 ? -7.252 5.666 -0.984 1.00 0.00 29 ARG A C 13
ATOM 8010 O O . ARG A 1 30 ? -6.849 6.627 -1.642 1.00 0.00 29 ARG A O 13
ATOM 8031 N N . ARG A 1 31 ? -7.101 4.395 -1.361 1.00 0.00 30 ARG A N 13
ATOM 8032 C CA . ARG A 1 31 ? -6.438 3.959 -2.614 1.00 0.00 30 ARG A CA 13
ATOM 8033 C C . ARG A 1 31 ? -4.979 4.452 -2.692 1.00 0.00 30 ARG A C 13
ATOM 8034 O O . ARG A 1 31 ? -4.497 5.181 -1.823 1.00 0.00 30 ARG A O 13
ATOM 8055 N N . ASP A 1 32 ? -4.219 3.913 -3.645 1.00 0.00 31 ASP A N 13
ATOM 8056 C CA . ASP A 1 32 ? -2.824 4.350 -3.844 1.00 0.00 31 ASP A CA 13
ATOM 8057 C C . ASP A 1 32 ? -2.812 5.712 -4.559 1.00 0.00 31 ASP A C 13
ATOM 8058 O O . ASP A 1 32 ? -2.871 5.772 -5.787 1.00 0.00 31 ASP A O 13
ATOM 8067 N N . ARG A 1 33 ? -2.988 6.752 -3.737 1.00 0.00 32 ARG A N 13
ATOM 8068 C CA . ARG A 1 33 ? -2.943 8.192 -4.085 1.00 0.00 32 ARG A CA 13
ATOM 8069 C C . ARG A 1 33 ? -4.159 8.699 -4.891 1.00 0.00 32 ARG A C 13
ATOM 8070 O O . ARG A 1 33 ? -4.593 9.835 -4.709 1.00 0.00 32 ARG A O 13
ATOM 8091 N N . ALA A 1 34 ? -4.710 7.831 -5.743 1.00 0.00 33 ALA A N 13
ATOM 8092 C CA . ALA A 1 34 ? -5.941 8.053 -6.530 1.00 0.00 33 ALA A CA 13
ATOM 8093 C C . ALA A 1 34 ? -6.564 6.720 -6.982 1.00 0.00 33 ALA A C 13
ATOM 8094 O O . ALA A 1 34 ? -5.865 5.723 -7.172 1.00 0.00 33 ALA A O 13
ATOM 8101 N N . ARG A 1 35 ? -7.894 6.700 -7.096 1.00 0.00 34 ARG A N 13
ATOM 8102 C CA . ARG A 1 35 ? -8.628 5.534 -7.628 1.00 0.00 34 ARG A CA 13
ATOM 8103 C C . ARG A 1 35 ? -8.593 5.542 -9.168 1.00 0.00 34 ARG A C 13
ATOM 8104 O O . ARG A 1 35 ? -9.451 6.131 -9.826 1.00 0.00 34 ARG A O 13
ATOM 8125 N N . LEU A 1 36 ? -7.499 4.984 -9.694 1.00 0.00 35 LEU A N 13
ATOM 8126 C CA . LEU A 1 36 ? -7.170 4.893 -11.137 1.00 0.00 35 LEU A CA 13
ATOM 8127 C C . LEU A 1 36 ? -6.873 6.236 -11.827 1.00 0.00 35 LEU A C 13
ATOM 8128 O O . LEU A 1 36 ? -5.725 6.503 -12.171 1.00 0.00 35 LEU A O 13
ATOM 8144 N N . ARG A 1 37 ? -7.884 7.107 -11.856 1.00 0.00 36 ARG A N 13
ATOM 8145 C CA . ARG A 1 37 ? -7.910 8.399 -12.574 1.00 0.00 36 ARG A CA 13
ATOM 8146 C C . ARG A 1 37 ? -7.689 8.319 -14.091 1.00 0.00 36 ARG A C 13
ATOM 8147 O O . ARG A 1 37 ? -7.338 7.282 -14.650 1.00 0.00 36 ARG A O 13
ATOM 8168 N N . LEU A 1 38 ? -8.113 9.392 -14.753 1.00 0.00 37 LEU A N 13
ATOM 8169 C CA . LEU A 1 38 ? -7.925 9.580 -16.207 1.00 0.00 37 LEU A CA 13
ATOM 8170 C C . LEU A 1 38 ? -6.472 9.992 -16.535 1.00 0.00 37 LEU A C 13
ATOM 8171 O O . LEU A 1 38 ? -5.947 10.862 -15.804 1.00 99.99 37 LEU A O 13
ATOM 8197 N N . TRP A 1 2 ? 5.374 -10.042 -8.754 1.00 0.00 1 TRP A N 14
ATOM 8198 C CA . TRP A 1 2 ? 5.600 -9.460 -7.411 1.00 0.00 1 TRP A CA 14
ATOM 8199 C C . TRP A 1 2 ? 6.897 -9.962 -6.718 1.00 0.00 1 TRP A C 14
ATOM 8200 O O . TRP A 1 2 ? 7.261 -11.129 -6.891 1.00 0.00 1 TRP A O 14
ATOM 8221 N N . PRO A 1 3 ? 7.609 -9.099 -5.975 1.00 0.00 2 PRO A N 14
ATOM 8222 C CA . PRO A 1 3 ? 8.836 -9.496 -5.257 1.00 0.00 2 PRO A CA 14
ATOM 8223 C C . PRO A 1 3 ? 8.519 -10.392 -4.043 1.00 0.00 2 PRO A C 14
ATOM 8224 O O . PRO A 1 3 ? 7.661 -10.011 -3.248 1.00 0.00 2 PRO A O 14
ATOM 8235 N N . PRO A 1 4 ? 9.278 -11.476 -3.815 1.00 0.00 3 PRO A N 14
ATOM 8236 C CA . PRO A 1 4 ? 9.076 -12.390 -2.667 1.00 0.00 3 PRO A CA 14
ATOM 8237 C C . PRO A 1 4 ? 9.490 -11.834 -1.286 1.00 0.00 3 PRO A C 14
ATOM 8238 O O . PRO A 1 4 ? 9.658 -12.590 -0.331 1.00 0.00 3 PRO A O 14
ATOM 8249 N N . ARG A 1 5 ? 9.441 -10.512 -1.158 1.00 0.00 4 ARG A N 14
ATOM 8250 C CA . ARG A 1 5 ? 9.776 -9.780 0.079 1.00 0.00 4 ARG A CA 14
ATOM 8251 C C . ARG A 1 5 ? 8.517 -9.117 0.659 1.00 0.00 4 ARG A C 14
ATOM 8252 O O . ARG A 1 5 ? 7.519 -8.932 -0.036 1.00 0.00 4 ARG A O 14
ATOM 8273 N N . SER A 1 6 ? 8.583 -8.863 1.958 1.00 0.00 5 SER A N 14
ATOM 8274 C CA . SER A 1 6 ? 7.528 -8.155 2.724 1.00 0.00 5 SER A CA 14
ATOM 8275 C C . SER A 1 6 ? 7.148 -6.813 2.080 1.00 0.00 5 SER A C 14
ATOM 8276 O O . SER A 1 6 ? 8.007 -6.060 1.625 1.00 0.00 5 SER A O 14
ATOM 8284 N N . TYR A 1 7 ? 5.852 -6.539 2.104 1.00 0.00 6 TYR A N 14
ATOM 8285 C CA . TYR A 1 7 ? 5.307 -5.248 1.639 1.00 0.00 6 TYR A CA 14
ATOM 8286 C C . TYR A 1 7 ? 5.116 -4.256 2.791 1.00 0.00 6 TYR A C 14
ATOM 8287 O O . TYR A 1 7 ? 4.849 -4.630 3.933 1.00 0.00 6 TYR A O 14
ATOM 8305 N N . THR A 1 8 ? 5.271 -2.993 2.422 1.00 0.00 7 THR A N 14
ATOM 8306 C CA . THR A 1 8 ? 5.135 -1.835 3.329 1.00 0.00 7 THR A CA 14
ATOM 8307 C C . THR A 1 8 ? 4.209 -0.773 2.725 1.00 0.00 7 THR A C 14
ATOM 8308 O O . THR A 1 8 ? 4.162 -0.605 1.506 1.00 0.00 7 THR A O 14
ATOM 8319 N N . CYS A 1 9 ? 3.512 -0.052 3.603 1.00 0.00 8 CYS A N 14
ATOM 8320 C CA . CYS A 1 9 ? 2.672 1.052 3.171 1.00 0.00 8 CYS A CA 14
ATOM 8321 C C . CYS A 1 9 ? 3.520 2.325 3.166 1.00 0.00 8 CYS A C 14
ATOM 8322 O O . CYS A 1 9 ? 4.194 2.629 4.148 1.00 0.00 8 CYS A O 14
ATOM 8329 N N . SER A 1 10 ? 3.560 2.984 2.012 1.00 0.00 9 SER A N 14
ATOM 8330 C CA . SER A 1 10 ? 4.210 4.309 1.858 1.00 0.00 9 SER A CA 14
ATOM 8331 C C . SER A 1 10 ? 3.393 5.507 2.387 1.00 0.00 9 SER A C 14
ATOM 8332 O O . SER A 1 10 ? 3.526 6.637 1.918 1.00 0.00 9 SER A O 14
ATOM 8340 N N . PHE A 1 11 ? 2.544 5.230 3.375 1.00 0.00 10 PHE A N 14
ATOM 8341 C CA . PHE A 1 11 ? 1.706 6.243 4.051 1.00 0.00 10 PHE A CA 14
ATOM 8342 C C . PHE A 1 11 ? 1.843 6.221 5.582 1.00 0.00 10 PHE A C 14
ATOM 8343 O O . PHE A 1 11 ? 2.046 7.263 6.201 1.00 0.00 10 PHE A O 14
ATOM 8360 N N . CYS A 1 12 ? 1.718 5.028 6.167 1.00 0.00 11 CYS A N 14
ATOM 8361 C CA . CYS A 1 12 ? 1.768 4.850 7.608 1.00 0.00 11 CYS A CA 14
ATOM 8362 C C . CYS A 1 12 ? 2.960 3.949 7.941 1.00 0.00 11 CYS A C 14
ATOM 8363 O O . CYS A 1 12 ? 3.188 3.618 9.102 1.00 0.00 11 CYS A O 14
ATOM 8370 N N . LYS A 1 13 ? 3.823 3.628 6.968 1.00 0.00 12 LYS A N 14
ATOM 8371 C CA . LYS A 1 13 ? 5.010 2.744 7.106 1.00 0.00 12 LYS A CA 14
ATOM 8372 C C . LYS A 1 13 ? 4.758 1.331 7.691 1.00 0.00 12 LYS A C 14
ATOM 8373 O O . LYS A 1 13 ? 5.659 0.669 8.208 1.00 0.00 12 LYS A O 14
ATOM 8392 N N . ARG A 1 14 ? 3.546 0.820 7.479 1.00 0.00 13 ARG A N 14
ATOM 8393 C CA . ARG A 1 14 ? 3.126 -0.539 7.891 1.00 0.00 13 ARG A CA 14
ATOM 8394 C C . ARG A 1 14 ? 3.890 -1.676 7.193 1.00 0.00 13 ARG A C 14
ATOM 8395 O O . ARG A 1 14 ? 4.455 -1.487 6.118 1.00 0.00 13 ARG A O 14
ATOM 8416 N N . GLU A 1 15 ? 3.863 -2.853 7.814 1.00 0.00 14 GLU A N 14
ATOM 8417 C CA . GLU A 1 15 ? 4.544 -4.059 7.295 1.00 0.00 14 GLU A CA 14
ATOM 8418 C C . GLU A 1 15 ? 3.610 -5.281 7.203 1.00 0.00 14 GLU A C 14
ATOM 8419 O O . GLU A 1 15 ? 2.853 -5.561 8.133 1.00 0.00 14 GLU A O 14
ATOM 8431 N N . PHE A 1 16 ? 3.687 -5.938 6.049 1.00 0.00 15 PHE A N 14
ATOM 8432 C CA . PHE A 1 16 ? 2.911 -7.152 5.695 1.00 0.00 15 PHE A CA 14
ATOM 8433 C C . PHE A 1 16 ? 3.410 -7.858 4.423 1.00 0.00 15 PHE A C 14
ATOM 8434 O O . PHE A 1 16 ? 3.293 -7.364 3.308 1.00 0.00 15 PHE A O 14
ATOM 8451 N N . ARG A 1 17 ? 4.056 -8.999 4.617 1.00 0.00 16 ARG A N 14
ATOM 8452 C CA . ARG A 1 17 ? 4.422 -9.888 3.487 1.00 0.00 16 ARG A CA 14
ATOM 8453 C C . ARG A 1 17 ? 3.215 -10.477 2.722 1.00 0.00 16 ARG A C 14
ATOM 8454 O O . ARG A 1 17 ? 3.290 -10.728 1.522 1.00 0.00 16 ARG A O 14
ATOM 8475 N N . SER A 1 18 ? 2.077 -10.567 3.412 1.00 0.00 17 SER A N 14
ATOM 8476 C CA . SER A 1 18 ? 0.836 -11.180 2.899 1.00 0.00 17 SER A CA 14
ATOM 8477 C C . SER A 1 18 ? -0.123 -10.172 2.250 1.00 0.00 17 SER A C 14
ATOM 8478 O O . SER A 1 18 ? -0.641 -9.249 2.880 1.00 0.00 17 SER A O 14
ATOM 8486 N N . ALA A 1 19 ? -0.468 -10.491 1.003 1.00 0.00 18 ALA A N 14
ATOM 8487 C CA . ALA A 1 19 ? -1.409 -9.707 0.169 1.00 0.00 18 ALA A CA 14
ATOM 8488 C C . ALA A 1 19 ? -2.764 -9.387 0.825 1.00 0.00 18 ALA A C 14
ATOM 8489 O O . ALA A 1 19 ? -3.229 -8.249 0.738 1.00 0.00 18 ALA A O 14
ATOM 8496 N N . GLN A 1 20 ? -3.290 -10.333 1.610 1.00 0.00 19 GLN A N 14
ATOM 8497 C CA . GLN A 1 20 ? -4.539 -10.159 2.391 1.00 0.00 19 GLN A CA 14
ATOM 8498 C C . GLN A 1 20 ? -4.502 -8.936 3.327 1.00 0.00 19 GLN A C 14
ATOM 8499 O O . GLN A 1 20 ? -5.383 -8.080 3.247 1.00 0.00 19 GLN A O 14
ATOM 8513 N N . ALA A 1 21 ? -3.350 -8.741 3.973 1.00 0.00 20 ALA A N 14
ATOM 8514 C CA . ALA A 1 21 ? -3.113 -7.613 4.894 1.00 0.00 20 ALA A CA 14
ATOM 8515 C C . ALA A 1 21 ? -2.578 -6.337 4.214 1.00 0.00 20 ALA A C 14
ATOM 8516 O O . ALA A 1 21 ? -2.509 -5.291 4.850 1.00 0.00 20 ALA A O 14
ATOM 8523 N N . LEU A 1 22 ? -2.349 -6.407 2.902 1.00 0.00 21 LEU A N 14
ATOM 8524 C CA . LEU A 1 22 ? -1.851 -5.281 2.082 1.00 0.00 21 LEU A CA 14
ATOM 8525 C C . LEU A 1 22 ? -3.028 -4.583 1.370 1.00 0.00 21 LEU A C 14
ATOM 8526 O O . LEU A 1 22 ? -3.304 -3.414 1.635 1.00 0.00 21 LEU A O 14
ATOM 8542 N N . GLY A 1 23 ? -3.770 -5.352 0.552 1.00 0.00 22 GLY A N 14
ATOM 8543 C CA . GLY A 1 23 ? -4.926 -4.844 -0.227 1.00 0.00 22 GLY A CA 14
ATOM 8544 C C . GLY A 1 23 ? -5.983 -4.179 0.669 1.00 0.00 22 GLY A C 14
ATOM 8545 O O . GLY A 1 23 ? -6.292 -2.998 0.509 1.00 0.00 22 GLY A O 14
ATOM 8549 N N . GLY A 1 24 ? -6.357 -4.917 1.723 1.00 0.00 23 GLY A N 14
ATOM 8550 C CA . GLY A 1 24 ? -7.255 -4.415 2.783 1.00 0.00 23 GLY A CA 14
ATOM 8551 C C . GLY A 1 24 ? -6.712 -3.179 3.520 1.00 0.00 23 GLY A C 14
ATOM 8552 O O . GLY A 1 24 ? -7.481 -2.295 3.895 1.00 0.00 23 GLY A O 14
ATOM 8556 N N . HIS A 1 25 ? -5.385 -3.063 3.616 1.00 0.00 24 HIS A N 14
ATOM 8557 C CA . HIS A 1 25 ? -4.760 -2.012 4.401 1.00 0.00 24 HIS A CA 14
ATOM 8558 C C . HIS A 1 25 ? -4.871 -0.681 3.657 1.00 0.00 24 HIS A C 14
ATOM 8559 O O . HIS A 1 25 ? -5.003 0.373 4.276 1.00 0.00 24 HIS A O 14
ATOM 8573 N N . MET A 1 26 ? -4.725 -0.734 2.333 1.00 0.00 25 MET A N 14
ATOM 8574 C CA . MET A 1 26 ? -4.981 0.429 1.462 1.00 0.00 25 MET A CA 14
ATOM 8575 C C . MET A 1 26 ? -6.424 0.954 1.554 1.00 0.00 25 MET A C 14
ATOM 8576 O O . MET A 1 26 ? -6.625 2.163 1.612 1.00 0.00 25 MET A O 14
ATOM 8590 N N . ASN A 1 27 ? -7.373 0.038 1.757 1.00 0.00 26 ASN A N 14
ATOM 8591 C CA . ASN A 1 27 ? -8.795 0.364 2.005 1.00 0.00 26 ASN A CA 14
ATOM 8592 C C . ASN A 1 27 ? -9.007 1.230 3.269 1.00 0.00 26 ASN A C 14
ATOM 8593 O O . ASN A 1 27 ? -9.882 2.092 3.283 1.00 0.00 26 ASN A O 14
ATOM 8604 N N . VAL A 1 28 ? -8.172 1.051 4.297 1.00 0.00 27 VAL A N 14
ATOM 8605 C CA . VAL A 1 28 ? -8.200 1.956 5.470 1.00 0.00 27 VAL A CA 14
ATOM 8606 C C . VAL A 1 28 ? -7.711 3.387 5.152 1.00 0.00 27 VAL A C 14
ATOM 8607 O O . VAL A 1 28 ? -8.204 4.347 5.746 1.00 0.00 27 VAL A O 14
ATOM 8620 N N . HIS A 1 29 ? -6.887 3.534 4.109 1.00 0.00 28 HIS A N 14
ATOM 8621 C CA . HIS A 1 29 ? -6.341 4.819 3.710 1.00 0.00 28 HIS A CA 14
ATOM 8622 C C . HIS A 1 29 ? -7.287 5.495 2.716 1.00 0.00 28 HIS A C 14
ATOM 8623 O O . HIS A 1 29 ? -6.902 5.783 1.585 1.00 0.00 28 HIS A O 14
ATOM 8637 N N . ARG A 1 30 ? -8.581 5.505 3.046 1.00 0.00 29 ARG A N 14
ATOM 8638 C CA . ARG A 1 30 ? -9.684 6.063 2.220 1.00 0.00 29 ARG A CA 14
ATOM 8639 C C . ARG A 1 30 ? -11.050 6.055 2.941 1.00 0.00 29 ARG A C 14
ATOM 8640 O O . ARG A 1 30 ? -12.107 5.815 2.357 1.00 0.00 29 ARG A O 14
ATOM 8661 N N . ARG A 1 31 ? -11.015 6.518 4.187 1.00 0.00 30 ARG A N 14
ATOM 8662 C CA . ARG A 1 31 ? -12.187 6.486 5.082 1.00 0.00 30 ARG A CA 14
ATOM 8663 C C . ARG A 1 31 ? -12.669 7.905 5.426 1.00 0.00 30 ARG A C 14
ATOM 8664 O O . ARG A 1 31 ? -11.879 8.844 5.498 1.00 0.00 30 ARG A O 14
ATOM 8685 N N . ASP A 1 32 ? -13.977 8.014 5.650 1.00 0.00 31 ASP A N 14
ATOM 8686 C CA . ASP A 1 32 ? -14.645 9.288 5.999 1.00 0.00 31 ASP A CA 14
ATOM 8687 C C . ASP A 1 32 ? -14.074 9.945 7.269 1.00 0.00 31 ASP A C 14
ATOM 8688 O O . ASP A 1 32 ? -13.983 9.325 8.327 1.00 0.00 31 ASP A O 14
ATOM 8697 N N . ARG A 1 33 ? -13.839 11.242 7.130 1.00 0.00 32 ARG A N 14
ATOM 8698 C CA . ARG A 1 33 ? -13.247 12.102 8.174 1.00 0.00 32 ARG A CA 14
ATOM 8699 C C . ARG A 1 33 ? -14.238 13.217 8.555 1.00 0.00 32 ARG A C 14
ATOM 8700 O O . ARG A 1 33 ? -15.227 13.454 7.858 1.00 0.00 32 ARG A O 14
ATOM 8721 N N . ALA A 1 34 ? -13.992 13.824 9.713 1.00 0.00 33 ALA A N 14
ATOM 8722 C CA . ALA A 1 34 ? -14.763 14.986 10.209 1.00 0.00 33 ALA A CA 14
ATOM 8723 C C . ALA A 1 34 ? -14.724 16.175 9.226 1.00 0.00 33 ALA A C 14
ATOM 8724 O O . ALA A 1 34 ? -13.869 16.243 8.342 1.00 0.00 33 ALA A O 14
ATOM 8731 N N . ARG A 1 35 ? -15.697 17.076 9.369 1.00 0.00 34 ARG A N 14
ATOM 8732 C CA . ARG A 1 35 ? -15.811 18.299 8.544 1.00 0.00 34 ARG A CA 14
ATOM 8733 C C . ARG A 1 35 ? -14.485 19.089 8.545 1.00 0.00 34 ARG A C 14
ATOM 8734 O O . ARG A 1 35 ? -13.878 19.282 9.596 1.00 0.00 34 ARG A O 14
ATOM 8755 N N . LEU A 1 36 ? -14.223 19.694 7.383 1.00 0.00 35 LEU A N 14
ATOM 8756 C CA . LEU A 1 36 ? -12.930 20.272 6.940 1.00 0.00 35 LEU A CA 14
ATOM 8757 C C . LEU A 1 36 ? -11.924 19.136 6.662 1.00 0.00 35 LEU A C 14
ATOM 8758 O O . LEU A 1 36 ? -11.101 18.751 7.488 1.00 0.00 35 LEU A O 14
ATOM 8774 N N . ARG A 1 37 ? -12.069 18.601 5.451 1.00 0.00 36 ARG A N 14
ATOM 8775 C CA . ARG A 1 37 ? -11.281 17.454 4.944 1.00 0.00 36 ARG A CA 14
ATOM 8776 C C . ARG A 1 37 ? -11.060 17.502 3.411 1.00 0.00 36 ARG A C 14
ATOM 8777 O O . ARG A 1 37 ? -11.181 16.508 2.697 1.00 0.00 36 ARG A O 14
ATOM 8798 N N . LEU A 1 38 ? -10.663 18.682 2.928 1.00 0.00 37 LEU A N 14
ATOM 8799 C CA . LEU A 1 38 ? -10.566 19.032 1.487 1.00 0.00 37 LEU A CA 14
ATOM 8800 C C . LEU A 1 38 ? -11.916 18.949 0.737 1.00 0.00 37 LEU A C 14
ATOM 8801 O O . LEU A 1 38 ? -12.286 17.856 0.256 1.00 0.00 37 LEU A O 14
ATOM 8827 N N . TRP A 1 2 ? 8.757 -1.274 -4.611 1.00 0.00 1 TRP A N 15
ATOM 8828 C CA . TRP A 1 2 ? 8.719 -2.139 -3.407 1.00 0.00 1 TRP A CA 15
ATOM 8829 C C . TRP A 1 2 ? 9.860 -3.183 -3.357 1.00 0.00 1 TRP A C 15
ATOM 8830 O O . TRP A 1 2 ? 10.228 -3.729 -4.402 1.00 0.00 1 TRP A O 15
ATOM 8851 N N . PRO A 1 3 ? 10.427 -3.465 -2.172 1.00 0.00 2 PRO A N 15
ATOM 8852 C CA . PRO A 1 3 ? 11.482 -4.489 -2.020 1.00 0.00 2 PRO A CA 15
ATOM 8853 C C . PRO A 1 3 ? 10.949 -5.905 -2.319 1.00 0.00 2 PRO A C 15
ATOM 8854 O O . PRO A 1 3 ? 9.816 -6.207 -1.940 1.00 0.00 2 PRO A O 15
ATOM 8865 N N . PRO A 1 4 ? 11.749 -6.773 -2.959 1.00 0.00 3 PRO A N 15
ATOM 8866 C CA . PRO A 1 4 ? 11.357 -8.166 -3.265 1.00 0.00 3 PRO A CA 15
ATOM 8867 C C . PRO A 1 4 ? 11.336 -9.128 -2.056 1.00 0.00 3 PRO A C 15
ATOM 8868 O O . PRO A 1 4 ? 11.603 -10.320 -2.188 1.00 0.00 3 PRO A O 15
ATOM 8879 N N . ARG A 1 5 ? 10.875 -8.610 -0.917 1.00 0.00 4 ARG A N 15
ATOM 8880 C CA . ARG A 1 5 ? 10.769 -9.339 0.367 1.00 0.00 4 ARG A CA 15
ATOM 8881 C C . ARG A 1 5 ? 9.969 -8.482 1.363 1.00 0.00 4 ARG A C 15
ATOM 8882 O O . ARG A 1 5 ? 10.425 -7.437 1.822 1.00 0.00 4 ARG A O 15
ATOM 8903 N N . SER A 1 6 ? 8.735 -8.938 1.578 1.00 0.00 5 SER A N 15
ATOM 8904 C CA . SER A 1 6 ? 7.669 -8.269 2.369 1.00 0.00 5 SER A CA 15
ATOM 8905 C C . SER A 1 6 ? 7.205 -6.930 1.762 1.00 0.00 5 SER A C 15
ATOM 8906 O O . SER A 1 6 ? 7.876 -6.354 0.908 1.00 0.00 5 SER A O 15
ATOM 8914 N N . TYR A 1 7 ? 5.979 -6.553 2.104 1.00 0.00 6 TYR A N 15
ATOM 8915 C CA . TYR A 1 7 ? 5.398 -5.261 1.683 1.00 0.00 6 TYR A CA 15
ATOM 8916 C C . TYR A 1 7 ? 5.191 -4.293 2.850 1.00 0.00 6 TYR A C 15
ATOM 8917 O O . TYR A 1 7 ? 4.977 -4.684 3.997 1.00 0.00 6 TYR A O 15
ATOM 8935 N N . THR A 1 8 ? 5.250 -3.024 2.476 1.00 0.00 7 THR A N 15
ATOM 8936 C CA . THR A 1 8 ? 5.112 -1.871 3.391 1.00 0.00 7 THR A CA 15
ATOM 8937 C C . THR A 1 8 ? 4.144 -0.845 2.783 1.00 0.00 7 THR A C 15
ATOM 8938 O O . THR A 1 8 ? 3.977 -0.791 1.568 1.00 0.00 7 THR A O 15
ATOM 8949 N N . CYS A 1 9 ? 3.473 -0.080 3.644 1.00 0.00 8 CYS A N 15
ATOM 8950 C CA . CYS A 1 9 ? 2.645 1.025 3.192 1.00 0.00 8 CYS A CA 15
ATOM 8951 C C . CYS A 1 9 ? 3.506 2.290 3.167 1.00 0.00 8 CYS A C 15
ATOM 8952 O O . CYS A 1 9 ? 4.201 2.593 4.136 1.00 0.00 8 CYS A O 15
ATOM 8959 N N . SER A 1 10 ? 3.462 3.002 2.046 1.00 0.00 9 SER A N 15
ATOM 8960 C CA . SER A 1 10 ? 4.179 4.289 1.872 1.00 0.00 9 SER A CA 15
ATOM 8961 C C . SER A 1 10 ? 3.413 5.520 2.403 1.00 0.00 9 SER A C 15
ATOM 8962 O O . SER A 1 10 ? 3.651 6.655 1.997 1.00 0.00 9 SER A O 15
ATOM 8970 N N . PHE A 1 11 ? 2.507 5.252 3.340 1.00 0.00 10 PHE A N 15
ATOM 8971 C CA . PHE A 1 11 ? 1.677 6.273 4.011 1.00 0.00 10 PHE A CA 15
ATOM 8972 C C . PHE A 1 11 ? 1.812 6.247 5.545 1.00 0.00 10 PHE A C 15
ATOM 8973 O O . PHE A 1 11 ? 1.995 7.292 6.160 1.00 0.00 10 PHE A O 15
ATOM 8990 N N . CYS A 1 12 ? 1.706 5.052 6.132 1.00 0.00 11 CYS A N 15
ATOM 8991 C CA . CYS A 1 12 ? 1.758 4.894 7.575 1.00 0.00 11 CYS A CA 15
ATOM 8992 C C . CYS A 1 12 ? 2.947 3.994 7.916 1.00 0.00 11 CYS A C 15
ATOM 8993 O O . CYS A 1 12 ? 3.177 3.680 9.083 1.00 0.00 11 CYS A O 15
ATOM 9000 N N . LYS A 1 13 ? 3.780 3.640 6.931 1.00 0.00 12 LYS A N 15
ATOM 9001 C CA . LYS A 1 13 ? 4.939 2.721 7.035 1.00 0.00 12 LYS A CA 15
ATOM 9002 C C . LYS A 1 13 ? 4.704 1.356 7.729 1.00 0.00 12 LYS A C 15
ATOM 9003 O O . LYS A 1 13 ? 5.597 0.774 8.345 1.00 0.00 12 LYS A O 15
ATOM 9022 N N . ARG A 1 14 ? 3.514 0.792 7.508 1.00 0.00 13 ARG A N 15
ATOM 9023 C CA . ARG A 1 14 ? 3.123 -0.533 8.039 1.00 0.00 13 ARG A CA 15
ATOM 9024 C C . ARG A 1 14 ? 3.795 -1.693 7.275 1.00 0.00 13 ARG A C 15
ATOM 9025 O O . ARG A 1 14 ? 4.138 -1.547 6.108 1.00 0.00 13 ARG A O 15
ATOM 9046 N N . GLU A 1 15 ? 3.852 -2.855 7.919 1.00 0.00 14 GLU A N 15
ATOM 9047 C CA . GLU A 1 15 ? 4.539 -4.058 7.395 1.00 0.00 14 GLU A CA 15
ATOM 9048 C C . GLU A 1 15 ? 3.610 -5.277 7.254 1.00 0.00 14 GLU A C 15
ATOM 9049 O O . GLU A 1 15 ? 2.804 -5.554 8.139 1.00 0.00 14 GLU A O 15
ATOM 9061 N N . PHE A 1 16 ? 3.744 -5.945 6.110 1.00 0.00 15 PHE A N 15
ATOM 9062 C CA . PHE A 1 16 ? 2.971 -7.154 5.722 1.00 0.00 15 PHE A CA 15
ATOM 9063 C C . PHE A 1 16 ? 3.470 -7.843 4.440 1.00 0.00 15 PHE A C 15
ATOM 9064 O O . PHE A 1 16 ? 3.400 -7.296 3.346 1.00 0.00 15 PHE A O 15
ATOM 9081 N N . ARG A 1 17 ? 4.063 -9.025 4.578 1.00 0.00 16 ARG A N 15
ATOM 9082 C CA . ARG A 1 17 ? 4.343 -9.872 3.391 1.00 0.00 16 ARG A CA 15
ATOM 9083 C C . ARG A 1 17 ? 3.077 -10.393 2.679 1.00 0.00 16 ARG A C 15
ATOM 9084 O O . ARG A 1 17 ? 3.047 -10.525 1.457 1.00 0.00 16 ARG A O 15
ATOM 9105 N N . SER A 1 18 ? 2.019 -10.592 3.462 1.00 0.00 17 SER A N 15
ATOM 9106 C CA . SER A 1 18 ? 0.724 -11.127 2.998 1.00 0.00 17 SER A CA 15
ATOM 9107 C C . SER A 1 18 ? -0.160 -10.082 2.300 1.00 0.00 17 SER A C 15
ATOM 9108 O O . SER A 1 18 ? -0.630 -9.108 2.892 1.00 0.00 17 SER A O 15
ATOM 9116 N N . ALA A 1 19 ? -0.434 -10.373 1.029 1.00 0.00 18 ALA A N 15
ATOM 9117 C CA . ALA A 1 19 ? -1.367 -9.594 0.183 1.00 0.00 18 ALA A CA 15
ATOM 9118 C C . ALA A 1 19 ? -2.755 -9.373 0.816 1.00 0.00 18 ALA A C 15
ATOM 9119 O O . ALA A 1 19 ? -3.309 -8.279 0.716 1.00 0.00 18 ALA A O 15
ATOM 9126 N N . GLN A 1 20 ? -3.200 -10.368 1.588 1.00 0.00 19 GLN A N 15
ATOM 9127 C CA . GLN A 1 20 ? -4.438 -10.340 2.397 1.00 0.00 19 GLN A CA 15
ATOM 9128 C C . GLN A 1 20 ? -4.508 -9.085 3.291 1.00 0.00 19 GLN A C 15
ATOM 9129 O O . GLN A 1 20 ? -5.468 -8.320 3.211 1.00 0.00 19 GLN A O 15
ATOM 9143 N N . ALA A 1 21 ? -3.404 -8.811 3.991 1.00 0.00 20 ALA A N 15
ATOM 9144 C CA . ALA A 1 21 ? -3.255 -7.616 4.841 1.00 0.00 20 ALA A CA 15
ATOM 9145 C C . ALA A 1 21 ? -2.999 -6.339 4.026 1.00 0.00 20 ALA A C 15
ATOM 9146 O O . ALA A 1 21 ? -3.748 -5.376 4.168 1.00 0.00 20 ALA A O 15
ATOM 9153 N N . LEU A 1 22 ? -2.118 -6.432 3.026 1.00 0.00 21 LEU A N 15
ATOM 9154 C CA . LEU A 1 22 ? -1.725 -5.306 2.149 1.00 0.00 21 LEU A CA 15
ATOM 9155 C C . LEU A 1 22 ? -2.934 -4.636 1.460 1.00 0.00 21 LEU A C 15
ATOM 9156 O O . LEU A 1 22 ? -3.213 -3.461 1.712 1.00 0.00 21 LEU A O 15
ATOM 9172 N N . GLY A 1 23 ? -3.700 -5.433 0.696 1.00 0.00 22 GLY A N 15
ATOM 9173 C CA . GLY A 1 23 ? -4.851 -4.946 -0.101 1.00 0.00 22 GLY A CA 15
ATOM 9174 C C . GLY A 1 23 ? -5.894 -4.219 0.762 1.00 0.00 22 GLY A C 15
ATOM 9175 O O . GLY A 1 23 ? -6.113 -3.016 0.603 1.00 0.00 22 GLY A O 15
ATOM 9179 N N . GLY A 1 24 ? -6.327 -4.931 1.810 1.00 0.00 23 GLY A N 15
ATOM 9180 C CA . GLY A 1 24 ? -7.250 -4.391 2.828 1.00 0.00 23 GLY A CA 15
ATOM 9181 C C . GLY A 1 24 ? -6.711 -3.146 3.556 1.00 0.00 23 GLY A C 15
ATOM 9182 O O . GLY A 1 24 ? -7.479 -2.240 3.882 1.00 0.00 23 GLY A O 15
ATOM 9186 N N . HIS A 1 25 ? -5.385 -3.044 3.672 1.00 0.00 24 HIS A N 15
ATOM 9187 C CA . HIS A 1 25 ? -4.767 -1.984 4.451 1.00 0.00 24 HIS A CA 15
ATOM 9188 C C . HIS A 1 25 ? -4.900 -0.654 3.706 1.00 0.00 24 HIS A C 15
ATOM 9189 O O . HIS A 1 25 ? -5.047 0.398 4.328 1.00 0.00 24 HIS A O 15
ATOM 9203 N N . MET A 1 26 ? -4.718 -0.705 2.389 1.00 0.00 25 MET A N 15
ATOM 9204 C CA . MET A 1 26 ? -4.891 0.474 1.523 1.00 0.00 25 MET A CA 15
ATOM 9205 C C . MET A 1 26 ? -6.335 1.007 1.496 1.00 0.00 25 MET A C 15
ATOM 9206 O O . MET A 1 26 ? -6.534 2.217 1.410 1.00 0.00 25 MET A O 15
ATOM 9220 N N . ASN A 1 27 ? -7.303 0.111 1.700 1.00 0.00 26 ASN A N 15
ATOM 9221 C CA . ASN A 1 27 ? -8.728 0.465 1.880 1.00 0.00 26 ASN A CA 15
ATOM 9222 C C . ASN A 1 27 ? -8.959 1.392 3.095 1.00 0.00 26 ASN A C 15
ATOM 9223 O O . ASN A 1 27 ? -9.697 2.365 2.986 1.00 0.00 26 ASN A O 15
ATOM 9234 N N . VAL A 1 28 ? -8.267 1.125 4.205 1.00 0.00 27 VAL A N 15
ATOM 9235 C CA . VAL A 1 28 ? -8.334 2.004 5.399 1.00 0.00 27 VAL A CA 15
ATOM 9236 C C . VAL A 1 28 ? -7.713 3.408 5.181 1.00 0.00 27 VAL A C 15
ATOM 9237 O O . VAL A 1 28 ? -7.782 4.259 6.062 1.00 0.00 27 VAL A O 15
ATOM 9250 N N . HIS A 1 29 ? -6.920 3.548 4.122 1.00 0.00 28 HIS A N 15
ATOM 9251 C CA . HIS A 1 29 ? -6.388 4.833 3.706 1.00 0.00 28 HIS A CA 15
ATOM 9252 C C . HIS A 1 29 ? -7.342 5.486 2.703 1.00 0.00 28 HIS A C 15
ATOM 9253 O O . HIS A 1 29 ? -7.923 6.532 2.984 1.00 0.00 28 HIS A O 15
ATOM 9267 N N . ARG A 1 30 ? -7.505 4.874 1.528 1.00 0.00 29 ARG A N 15
ATOM 9268 C CA . ARG A 1 30 ? -8.370 5.357 0.427 1.00 0.00 29 ARG A CA 15
ATOM 9269 C C . ARG A 1 30 ? -8.276 6.874 0.156 1.00 0.00 29 ARG A C 15
ATOM 9270 O O . ARG A 1 30 ? -9.109 7.674 0.592 1.00 0.00 29 ARG A O 15
ATOM 9291 N N . ARG A 1 31 ? -7.275 7.247 -0.642 1.00 0.00 30 ARG A N 15
ATOM 9292 C CA . ARG A 1 31 ? -6.964 8.665 -0.943 1.00 0.00 30 ARG A CA 15
ATOM 9293 C C . ARG A 1 31 ? -8.009 9.310 -1.876 1.00 0.00 30 ARG A C 15
ATOM 9294 O O . ARG A 1 31 ? -7.876 9.325 -3.101 1.00 0.00 30 ARG A O 15
ATOM 9315 N N . ASP A 1 32 ? -9.073 9.790 -1.239 1.00 0.00 31 ASP A N 15
ATOM 9316 C CA . ASP A 1 32 ? -10.213 10.457 -1.901 1.00 0.00 31 ASP A CA 15
ATOM 9317 C C . ASP A 1 32 ? -10.953 11.383 -0.917 1.00 0.00 31 ASP A C 15
ATOM 9318 O O . ASP A 1 32 ? -10.774 12.597 -0.970 1.00 0.00 31 ASP A O 15
ATOM 9327 N N . ARG A 1 33 ? -11.685 10.787 0.026 1.00 0.00 32 ARG A N 15
ATOM 9328 C CA . ARG A 1 33 ? -12.530 11.493 1.015 1.00 0.00 32 ARG A CA 15
ATOM 9329 C C . ARG A 1 33 ? -12.962 10.497 2.112 1.00 0.00 32 ARG A C 15
ATOM 9330 O O . ARG A 1 33 ? -12.736 9.295 1.983 1.00 0.00 32 ARG A O 15
ATOM 9351 N N . ALA A 1 34 ? -13.535 11.024 3.195 1.00 0.00 33 ALA A N 15
ATOM 9352 C CA . ALA A 1 34 ? -13.939 10.236 4.381 1.00 0.00 33 ALA A CA 15
ATOM 9353 C C . ALA A 1 34 ? -14.932 9.105 4.054 1.00 0.00 33 ALA A C 15
ATOM 9354 O O . ALA A 1 34 ? -16.041 9.339 3.581 1.00 0.00 33 ALA A O 15
ATOM 9361 N N . ARG A 1 35 ? -14.540 7.905 4.470 1.00 0.00 34 ARG A N 15
ATOM 9362 C CA . ARG A 1 35 ? -15.283 6.652 4.205 1.00 0.00 34 ARG A CA 15
ATOM 9363 C C . ARG A 1 35 ? -15.986 6.027 5.431 1.00 0.00 34 ARG A C 15
ATOM 9364 O O . ARG A 1 35 ? -16.245 4.826 5.472 1.00 0.00 34 ARG A O 15
ATOM 9385 N N . LEU A 1 36 ? -16.447 6.898 6.336 1.00 0.00 35 LEU A N 15
ATOM 9386 C CA . LEU A 1 36 ? -16.977 6.533 7.676 1.00 0.00 35 LEU A CA 15
ATOM 9387 C C . LEU A 1 36 ? -15.969 5.668 8.466 1.00 0.00 35 LEU A C 15
ATOM 9388 O O . LEU A 1 36 ? -14.775 5.744 8.191 1.00 0.00 35 LEU A O 15
ATOM 9404 N N . ARG A 1 37 ? -16.396 4.968 9.518 1.00 0.00 36 ARG A N 15
ATOM 9405 C CA . ARG A 1 37 ? -15.514 4.006 10.213 1.00 0.00 36 ARG A CA 15
ATOM 9406 C C . ARG A 1 37 ? -15.357 2.733 9.361 1.00 0.00 36 ARG A C 15
ATOM 9407 O O . ARG A 1 37 ? -16.326 2.196 8.828 1.00 0.00 36 ARG A O 15
ATOM 9428 N N . LEU A 1 38 ? -14.113 2.262 9.291 1.00 0.00 37 LEU A N 15
ATOM 9429 C CA . LEU A 1 38 ? -13.728 0.976 8.658 1.00 0.00 37 LEU A CA 15
ATOM 9430 C C . LEU A 1 38 ? -14.692 -0.214 8.863 1.00 0.00 37 LEU A C 15
ATOM 9431 O O . LEU A 1 38 ? -14.717 -1.078 7.960 1.00 0.00 37 LEU A O 15
ATOM 9457 N N . TRP A 1 2 ? 13.342 -2.272 0.803 1.00 0.00 1 TRP A N 16
ATOM 9458 C CA . TRP A 1 2 ? 12.338 -3.201 0.237 1.00 0.00 1 TRP A CA 16
ATOM 9459 C C . TRP A 1 2 ? 12.855 -4.607 -0.159 1.00 0.00 1 TRP A C 16
ATOM 9460 O O . TRP A 1 2 ? 13.358 -4.802 -1.269 1.00 0.00 1 TRP A O 16
ATOM 9481 N N . PRO A 1 3 ? 12.814 -5.573 0.774 1.00 0.00 2 PRO A N 16
ATOM 9482 C CA . PRO A 1 3 ? 13.215 -6.965 0.500 1.00 0.00 2 PRO A CA 16
ATOM 9483 C C . PRO A 1 3 ? 12.195 -7.676 -0.415 1.00 0.00 2 PRO A C 16
ATOM 9484 O O . PRO A 1 3 ? 10.995 -7.449 -0.243 1.00 0.00 2 PRO A O 16
ATOM 9495 N N . PRO A 1 4 ? 12.641 -8.581 -1.303 1.00 0.00 3 PRO A N 16
ATOM 9496 C CA . PRO A 1 4 ? 11.754 -9.362 -2.197 1.00 0.00 3 PRO A CA 16
ATOM 9497 C C . PRO A 1 4 ? 10.921 -10.459 -1.500 1.00 0.00 3 PRO A C 16
ATOM 9498 O O . PRO A 1 4 ? 10.631 -11.508 -2.073 1.00 0.00 3 PRO A O 16
ATOM 9509 N N . ARG A 1 5 ? 10.446 -10.134 -0.297 1.00 0.00 4 ARG A N 16
ATOM 9510 C CA . ARG A 1 5 ? 9.669 -11.019 0.603 1.00 0.00 4 ARG A CA 16
ATOM 9511 C C . ARG A 1 5 ? 8.917 -10.268 1.728 1.00 0.00 4 ARG A C 16
ATOM 9512 O O . ARG A 1 5 ? 8.758 -10.764 2.844 1.00 0.00 4 ARG A O 16
ATOM 9533 N N . SER A 1 6 ? 8.439 -9.064 1.404 1.00 0.00 5 SER A N 16
ATOM 9534 C CA . SER A 1 6 ? 7.653 -8.183 2.305 1.00 0.00 5 SER A CA 16
ATOM 9535 C C . SER A 1 6 ? 7.110 -6.940 1.584 1.00 0.00 5 SER A C 16
ATOM 9536 O O . SER A 1 6 ? 7.676 -6.499 0.585 1.00 0.00 5 SER A O 16
ATOM 9544 N N . TYR A 1 7 ? 5.943 -6.508 2.044 1.00 0.00 6 TYR A N 16
ATOM 9545 C CA . TYR A 1 7 ? 5.324 -5.235 1.620 1.00 0.00 6 TYR A CA 16
ATOM 9546 C C . TYR A 1 7 ? 5.132 -4.268 2.795 1.00 0.00 6 TYR A C 16
ATOM 9547 O O . TYR A 1 7 ? 4.930 -4.676 3.940 1.00 0.00 6 TYR A O 16
ATOM 9565 N N . THR A 1 8 ? 5.278 -2.993 2.463 1.00 0.00 7 THR A N 16
ATOM 9566 C CA . THR A 1 8 ? 5.132 -1.869 3.414 1.00 0.00 7 THR A CA 16
ATOM 9567 C C . THR A 1 8 ? 4.245 -0.766 2.815 1.00 0.00 7 THR A C 16
ATOM 9568 O O . THR A 1 8 ? 4.302 -0.511 1.614 1.00 0.00 7 THR A O 16
ATOM 9579 N N . CYS A 1 9 ? 3.481 -0.081 3.670 1.00 0.00 8 CYS A N 16
ATOM 9580 C CA . CYS A 1 9 ? 2.655 1.028 3.220 1.00 0.00 8 CYS A CA 16
ATOM 9581 C C . CYS A 1 9 ? 3.518 2.291 3.194 1.00 0.00 8 CYS A C 16
ATOM 9582 O O . CYS A 1 9 ? 4.230 2.579 4.156 1.00 0.00 8 CYS A O 16
ATOM 9589 N N . SER A 1 10 ? 3.480 2.988 2.066 1.00 0.00 9 SER A N 16
ATOM 9590 C CA . SER A 1 10 ? 4.182 4.277 1.870 1.00 0.00 9 SER A CA 16
ATOM 9591 C C . SER A 1 10 ? 3.450 5.507 2.447 1.00 0.00 9 SER A C 16
ATOM 9592 O O . SER A 1 10 ? 3.760 6.650 2.115 1.00 0.00 9 SER A O 16
ATOM 9600 N N . PHE A 1 11 ? 2.523 5.238 3.366 1.00 0.00 10 PHE A N 16
ATOM 9601 C CA . PHE A 1 11 ? 1.719 6.265 4.058 1.00 0.00 10 PHE A CA 16
ATOM 9602 C C . PHE A 1 11 ? 1.859 6.227 5.592 1.00 0.00 10 PHE A C 16
ATOM 9603 O O . PHE A 1 11 ? 2.107 7.258 6.212 1.00 0.00 10 PHE A O 16
ATOM 9620 N N . CYS A 1 12 ? 1.707 5.037 6.179 1.00 0.00 11 CYS A N 16
ATOM 9621 C CA . CYS A 1 12 ? 1.755 4.863 7.619 1.00 0.00 11 CYS A CA 16
ATOM 9622 C C . CYS A 1 12 ? 2.948 3.967 7.955 1.00 0.00 11 CYS A C 16
ATOM 9623 O O . CYS A 1 12 ? 3.182 3.649 9.120 1.00 0.00 11 CYS A O 16
ATOM 9630 N N . LYS A 1 13 ? 3.768 3.593 6.967 1.00 0.00 12 LYS A N 16
ATOM 9631 C CA . LYS A 1 13 ? 4.918 2.662 7.070 1.00 0.00 12 LYS A CA 16
ATOM 9632 C C . LYS A 1 13 ? 4.693 1.295 7.761 1.00 0.00 12 LYS A C 16
ATOM 9633 O O . LYS A 1 13 ? 5.614 0.666 8.283 1.00 0.00 12 LYS A O 16
ATOM 9652 N N . ARG A 1 14 ? 3.477 0.783 7.591 1.00 0.00 13 ARG A N 16
ATOM 9653 C CA . ARG A 1 14 ? 3.047 -0.563 8.030 1.00 0.00 13 ARG A CA 16
ATOM 9654 C C . ARG A 1 14 ? 3.767 -1.700 7.286 1.00 0.00 13 ARG A C 16
ATOM 9655 O O . ARG A 1 14 ? 4.078 -1.565 6.109 1.00 0.00 13 ARG A O 16
ATOM 9676 N N . GLU A 1 15 ? 3.837 -2.858 7.935 1.00 0.00 14 GLU A N 16
ATOM 9677 C CA . GLU A 1 15 ? 4.535 -4.046 7.392 1.00 0.00 14 GLU A CA 16
ATOM 9678 C C . GLU A 1 15 ? 3.617 -5.277 7.270 1.00 0.00 14 GLU A C 16
ATOM 9679 O O . GLU A 1 15 ? 2.858 -5.582 8.187 1.00 0.00 14 GLU A O 16
ATOM 9691 N N . PHE A 1 16 ? 3.700 -5.901 6.098 1.00 0.00 15 PHE A N 16
ATOM 9692 C CA . PHE A 1 16 ? 2.924 -7.107 5.709 1.00 0.00 15 PHE A CA 16
ATOM 9693 C C . PHE A 1 16 ? 3.404 -7.786 4.415 1.00 0.00 15 PHE A C 16
ATOM 9694 O O . PHE A 1 16 ? 3.227 -7.294 3.307 1.00 0.00 15 PHE A O 16
ATOM 9711 N N . ARG A 1 17 ? 4.111 -8.894 4.574 1.00 0.00 16 ARG A N 16
ATOM 9712 C CA . ARG A 1 17 ? 4.426 -9.792 3.432 1.00 0.00 16 ARG A CA 16
ATOM 9713 C C . ARG A 1 17 ? 3.197 -10.400 2.718 1.00 0.00 16 ARG A C 16
ATOM 9714 O O . ARG A 1 17 ? 3.226 -10.619 1.511 1.00 0.00 16 ARG A O 16
ATOM 9735 N N . SER A 1 18 ? 2.096 -10.538 3.457 1.00 0.00 17 SER A N 16
ATOM 9736 C CA . SER A 1 18 ? 0.842 -11.159 2.975 1.00 0.00 17 SER A CA 16
ATOM 9737 C C . SER A 1 18 ? -0.119 -10.174 2.291 1.00 0.00 17 SER A C 16
ATOM 9738 O O . SER A 1 18 ? -0.611 -9.212 2.884 1.00 0.00 17 SER A O 16
ATOM 9746 N N . ALA A 1 19 ? -0.525 -10.574 1.086 1.00 0.00 18 ALA A N 16
ATOM 9747 C CA . ALA A 1 19 ? -1.453 -9.812 0.218 1.00 0.00 18 ALA A CA 16
ATOM 9748 C C . ALA A 1 19 ? -2.783 -9.415 0.883 1.00 0.00 18 ALA A C 16
ATOM 9749 O O . ALA A 1 19 ? -3.203 -8.262 0.775 1.00 0.00 18 ALA A O 16
ATOM 9756 N N . GLN A 1 20 ? -3.333 -10.328 1.687 1.00 0.00 19 GLN A N 16
ATOM 9757 C CA . GLN A 1 20 ? -4.551 -10.116 2.501 1.00 0.00 19 GLN A CA 16
ATOM 9758 C C . GLN A 1 20 ? -4.472 -8.849 3.370 1.00 0.00 19 GLN A C 16
ATOM 9759 O O . GLN A 1 20 ? -5.281 -7.934 3.207 1.00 0.00 19 GLN A O 16
ATOM 9773 N N . ALA A 1 21 ? -3.340 -8.715 4.062 1.00 0.00 20 ALA A N 16
ATOM 9774 C CA . ALA A 1 21 ? -3.060 -7.582 4.961 1.00 0.00 20 ALA A CA 16
ATOM 9775 C C . ALA A 1 21 ? -2.603 -6.301 4.238 1.00 0.00 20 ALA A C 16
ATOM 9776 O O . ALA A 1 21 ? -2.642 -5.227 4.830 1.00 0.00 20 ALA A O 16
ATOM 9783 N N . LEU A 1 22 ? -2.222 -6.423 2.967 1.00 0.00 21 LEU A N 16
ATOM 9784 C CA . LEU A 1 22 ? -1.774 -5.302 2.117 1.00 0.00 21 LEU A CA 16
ATOM 9785 C C . LEU A 1 22 ? -2.975 -4.606 1.440 1.00 0.00 21 LEU A C 16
ATOM 9786 O O . LEU A 1 22 ? -3.250 -3.437 1.718 1.00 0.00 21 LEU A O 16
ATOM 9802 N N . GLY A 1 23 ? -3.722 -5.366 0.622 1.00 0.00 22 GLY A N 16
ATOM 9803 C CA . GLY A 1 23 ? -4.870 -4.852 -0.161 1.00 0.00 22 GLY A CA 16
ATOM 9804 C C . GLY A 1 23 ? -5.928 -4.172 0.723 1.00 0.00 22 GLY A C 16
ATOM 9805 O O . GLY A 1 23 ? -6.198 -2.980 0.581 1.00 0.00 22 GLY A O 16
ATOM 9809 N N . GLY A 1 24 ? -6.323 -4.912 1.769 1.00 0.00 23 GLY A N 16
ATOM 9810 C CA . GLY A 1 24 ? -7.235 -4.405 2.818 1.00 0.00 23 GLY A CA 16
ATOM 9811 C C . GLY A 1 24 ? -6.698 -3.162 3.551 1.00 0.00 23 GLY A C 16
ATOM 9812 O O . GLY A 1 24 ? -7.475 -2.278 3.915 1.00 0.00 23 GLY A O 16
ATOM 9816 N N . HIS A 1 25 ? -5.372 -3.049 3.657 1.00 0.00 24 HIS A N 16
ATOM 9817 C CA . HIS A 1 25 ? -4.755 -1.990 4.437 1.00 0.00 24 HIS A CA 16
ATOM 9818 C C . HIS A 1 25 ? -4.879 -0.661 3.687 1.00 0.00 24 HIS A C 16
ATOM 9819 O O . HIS A 1 25 ? -5.018 0.393 4.306 1.00 0.00 24 HIS A O 16
ATOM 9833 N N . MET A 1 26 ? -4.661 -0.721 2.374 1.00 0.00 25 MET A N 16
ATOM 9834 C CA . MET A 1 26 ? -4.857 0.435 1.481 1.00 0.00 25 MET A CA 16
ATOM 9835 C C . MET A 1 26 ? -6.301 0.963 1.495 1.00 0.00 25 MET A C 16
ATOM 9836 O O . MET A 1 26 ? -6.501 2.172 1.553 1.00 0.00 25 MET A O 16
ATOM 9850 N N . ASN A 1 27 ? -7.258 0.047 1.637 1.00 0.00 26 ASN A N 16
ATOM 9851 C CA . ASN A 1 27 ? -8.691 0.376 1.803 1.00 0.00 26 ASN A CA 16
ATOM 9852 C C . ASN A 1 27 ? -8.974 1.278 3.025 1.00 0.00 26 ASN A C 16
ATOM 9853 O O . ASN A 1 27 ? -9.822 2.161 2.944 1.00 0.00 26 ASN A O 16
ATOM 9864 N N . VAL A 1 28 ? -8.252 1.070 4.131 1.00 0.00 27 VAL A N 16
ATOM 9865 C CA . VAL A 1 28 ? -8.378 1.952 5.315 1.00 0.00 27 VAL A CA 16
ATOM 9866 C C . VAL A 1 28 ? -7.852 3.387 5.071 1.00 0.00 27 VAL A C 16
ATOM 9867 O O . VAL A 1 28 ? -8.285 4.328 5.731 1.00 0.00 27 VAL A O 16
ATOM 9880 N N . HIS A 1 29 ? -6.921 3.537 4.124 1.00 0.00 28 HIS A N 16
ATOM 9881 C CA . HIS A 1 29 ? -6.377 4.821 3.717 1.00 0.00 28 HIS A CA 16
ATOM 9882 C C . HIS A 1 29 ? -7.328 5.487 2.720 1.00 0.00 28 HIS A C 16
ATOM 9883 O O . HIS A 1 29 ? -6.940 5.775 1.587 1.00 0.00 28 HIS A O 16
ATOM 9897 N N . ARG A 1 30 ? -8.608 5.542 3.080 1.00 0.00 29 ARG A N 16
ATOM 9898 C CA . ARG A 1 30 ? -9.674 6.257 2.350 1.00 0.00 29 ARG A CA 16
ATOM 9899 C C . ARG A 1 30 ? -10.961 6.167 3.179 1.00 0.00 29 ARG A C 16
ATOM 9900 O O . ARG A 1 30 ? -11.416 5.079 3.525 1.00 0.00 29 ARG A O 16
ATOM 9921 N N . ARG A 1 31 ? -11.407 7.343 3.624 1.00 0.00 30 ARG A N 16
ATOM 9922 C CA . ARG A 1 31 ? -12.620 7.545 4.451 1.00 0.00 30 ARG A CA 16
ATOM 9923 C C . ARG A 1 31 ? -12.720 6.567 5.649 1.00 0.00 30 ARG A C 16
ATOM 9924 O O . ARG A 1 31 ? -11.708 6.242 6.267 1.00 0.00 30 ARG A O 16
ATOM 9945 N N . ASP A 1 32 ? -13.942 6.326 6.117 1.00 0.00 31 ASP A N 16
ATOM 9946 C CA . ASP A 1 32 ? -14.294 5.296 7.114 1.00 0.00 31 ASP A CA 16
ATOM 9947 C C . ASP A 1 32 ? -15.750 4.872 6.872 1.00 0.00 31 ASP A C 16
ATOM 9948 O O . ASP A 1 32 ? -16.546 5.671 6.376 1.00 0.00 31 ASP A O 16
ATOM 9957 N N . ARG A 1 33 ? -16.056 3.610 7.168 1.00 0.00 32 ARG A N 16
ATOM 9958 C CA . ARG A 1 33 ? -17.441 3.094 7.087 1.00 0.00 32 ARG A CA 16
ATOM 9959 C C . ARG A 1 33 ? -18.285 3.618 8.264 1.00 0.00 32 ARG A C 16
ATOM 9960 O O . ARG A 1 33 ? -18.516 2.942 9.264 1.00 0.00 32 ARG A O 16
ATOM 9981 N N . ALA A 1 34 ? -18.650 4.892 8.117 1.00 0.00 33 ALA A N 16
ATOM 9982 C CA . ALA A 1 34 ? -19.322 5.726 9.139 1.00 0.00 33 ALA A CA 16
ATOM 9983 C C . ALA A 1 34 ? -18.504 5.817 10.449 1.00 0.00 33 ALA A C 16
ATOM 9984 O O . ALA A 1 34 ? -17.317 5.491 10.461 1.00 0.00 33 ALA A O 16
ATOM 9991 N N . ARG A 1 35 ? -19.108 6.443 11.463 1.00 0.00 34 ARG A N 16
ATOM 9992 C CA . ARG A 1 35 ? -18.557 6.671 12.820 1.00 0.00 34 ARG A CA 16
ATOM 9993 C C . ARG A 1 35 ? -19.594 7.474 13.631 1.00 0.00 34 ARG A C 16
ATOM 9994 O O . ARG A 1 35 ? -20.379 6.887 14.366 1.00 0.00 34 ARG A O 16
ATOM 10015 N N . LEU A 1 36 ? -19.746 8.752 13.257 1.00 0.00 35 LEU A N 16
ATOM 10016 C CA . LEU A 1 36 ? -20.601 9.766 13.917 1.00 0.00 35 LEU A CA 16
ATOM 10017 C C . LEU A 1 36 ? -20.647 9.640 15.452 1.00 0.00 35 LEU A C 16
ATOM 10018 O O . LEU A 1 36 ? -21.624 9.205 16.057 1.00 0.00 35 LEU A O 16
ATOM 10034 N N . ARG A 1 37 ? -19.544 10.107 16.044 1.00 0.00 36 ARG A N 16
ATOM 10035 C CA . ARG A 1 37 ? -19.205 9.980 17.479 1.00 0.00 36 ARG A CA 16
ATOM 10036 C C . ARG A 1 37 ? -19.406 8.532 17.991 1.00 0.00 36 ARG A C 16
ATOM 10037 O O . ARG A 1 37 ? -18.991 7.594 17.316 1.00 0.00 36 ARG A O 16
ATOM 10058 N N . LEU A 1 38 ? -19.836 8.368 19.241 1.00 0.00 37 LEU A N 16
ATOM 10059 C CA . LEU A 1 38 ? -20.285 7.070 19.794 1.00 0.00 37 LEU A CA 16
ATOM 10060 C C . LEU A 1 38 ? -21.569 6.552 19.107 1.00 0.00 37 LEU A C 16
ATOM 10061 O O . LEU A 1 38 ? -21.666 5.315 18.955 1.00 99.99 37 LEU A O 16
ATOM 10087 N N . TRP A 1 2 ? 9.757 -2.644 -6.651 1.00 0.00 1 TRP A N 17
ATOM 10088 C CA . TRP A 1 2 ? 9.203 -3.414 -5.515 1.00 0.00 1 TRP A CA 17
ATOM 10089 C C . TRP A 1 2 ? 9.573 -4.920 -5.529 1.00 0.00 1 TRP A C 17
ATOM 10090 O O . TRP A 1 2 ? 8.929 -5.714 -6.225 1.00 0.00 1 TRP A O 17
ATOM 10111 N N . PRO A 1 3 ? 10.685 -5.295 -4.876 1.00 0.00 2 PRO A N 17
ATOM 10112 C CA . PRO A 1 3 ? 11.143 -6.697 -4.810 1.00 0.00 2 PRO A CA 17
ATOM 10113 C C . PRO A 1 3 ? 10.188 -7.577 -3.981 1.00 0.00 2 PRO A C 17
ATOM 10114 O O . PRO A 1 3 ? 9.593 -7.074 -3.025 1.00 0.00 2 PRO A O 17
ATOM 10125 N N . PRO A 1 4 ? 10.016 -8.859 -4.344 1.00 0.00 3 PRO A N 17
ATOM 10126 C CA . PRO A 1 4 ? 9.198 -9.808 -3.560 1.00 0.00 3 PRO A CA 17
ATOM 10127 C C . PRO A 1 4 ? 9.900 -10.239 -2.261 1.00 0.00 3 PRO A C 17
ATOM 10128 O O . PRO A 1 4 ? 10.451 -11.333 -2.142 1.00 0.00 3 PRO A O 17
ATOM 10139 N N . ARG A 1 5 ? 9.885 -9.313 -1.305 1.00 0.00 4 ARG A N 17
ATOM 10140 C CA . ARG A 1 5 ? 10.496 -9.466 0.029 1.00 0.00 4 ARG A CA 17
ATOM 10141 C C . ARG A 1 5 ? 9.767 -8.515 0.993 1.00 0.00 4 ARG A C 17
ATOM 10142 O O . ARG A 1 5 ? 10.198 -7.390 1.253 1.00 0.00 4 ARG A O 17
ATOM 10163 N N . SER A 1 6 ? 8.633 -9.008 1.497 1.00 0.00 5 SER A N 17
ATOM 10164 C CA . SER A 1 6 ? 7.657 -8.234 2.306 1.00 0.00 5 SER A CA 17
ATOM 10165 C C . SER A 1 6 ? 7.100 -6.987 1.598 1.00 0.00 5 SER A C 17
ATOM 10166 O O . SER A 1 6 ? 7.535 -6.624 0.506 1.00 0.00 5 SER A O 17
ATOM 10174 N N . TYR A 1 7 ? 5.956 -6.522 2.095 1.00 0.00 6 TYR A N 17
ATOM 10175 C CA . TYR A 1 7 ? 5.379 -5.232 1.683 1.00 0.00 6 TYR A CA 17
ATOM 10176 C C . TYR A 1 7 ? 5.168 -4.266 2.852 1.00 0.00 6 TYR A C 17
ATOM 10177 O O . TYR A 1 7 ? 4.935 -4.665 3.995 1.00 0.00 6 TYR A O 17
ATOM 10195 N N . THR A 1 8 ? 5.304 -2.991 2.508 1.00 0.00 7 THR A N 17
ATOM 10196 C CA . THR A 1 8 ? 5.148 -1.853 3.431 1.00 0.00 7 THR A CA 17
ATOM 10197 C C . THR A 1 8 ? 4.264 -0.770 2.793 1.00 0.00 7 THR A C 17
ATOM 10198 O O . THR A 1 8 ? 4.361 -0.521 1.589 1.00 0.00 7 THR A O 17
ATOM 10209 N N . CYS A 1 9 ? 3.473 -0.102 3.631 1.00 0.00 8 CYS A N 17
ATOM 10210 C CA . CYS A 1 9 ? 2.648 1.008 3.184 1.00 0.00 8 CYS A CA 17
ATOM 10211 C C . CYS A 1 9 ? 3.515 2.268 3.153 1.00 0.00 8 CYS A C 17
ATOM 10212 O O . CYS A 1 9 ? 4.245 2.547 4.103 1.00 0.00 8 CYS A O 17
ATOM 10219 N N . SER A 1 10 ? 3.462 2.972 2.027 1.00 0.00 9 SER A N 17
ATOM 10220 C CA . SER A 1 10 ? 4.163 4.262 1.839 1.00 0.00 9 SER A CA 17
ATOM 10221 C C . SER A 1 10 ? 3.405 5.489 2.388 1.00 0.00 9 SER A C 17
ATOM 10222 O O . SER A 1 10 ? 3.635 6.623 1.973 1.00 0.00 9 SER A O 17
ATOM 10230 N N . PHE A 1 11 ? 2.500 5.221 3.330 1.00 0.00 10 PHE A N 17
ATOM 10231 C CA . PHE A 1 11 ? 1.699 6.247 4.030 1.00 0.00 10 PHE A CA 17
ATOM 10232 C C . PHE A 1 11 ? 1.856 6.212 5.561 1.00 0.00 10 PHE A C 17
ATOM 10233 O O . PHE A 1 11 ? 2.094 7.248 6.177 1.00 0.00 10 PHE A O 17
ATOM 10250 N N . CYS A 1 12 ? 1.714 5.022 6.152 1.00 0.00 11 CYS A N 17
ATOM 10251 C CA . CYS A 1 12 ? 1.774 4.850 7.593 1.00 0.00 11 CYS A CA 17
ATOM 10252 C C . CYS A 1 12 ? 2.970 3.952 7.920 1.00 0.00 11 CYS A C 17
ATOM 10253 O O . CYS A 1 12 ? 3.212 3.635 9.083 1.00 0.00 11 CYS A O 17
ATOM 10260 N N . LYS A 1 13 ? 3.802 3.590 6.936 1.00 0.00 12 LYS A N 17
ATOM 10261 C CA . LYS A 1 13 ? 4.984 2.697 7.071 1.00 0.00 12 LYS A CA 17
ATOM 10262 C C . LYS A 1 13 ? 4.727 1.292 7.674 1.00 0.00 12 LYS A C 17
ATOM 10263 O O . LYS A 1 13 ? 5.651 0.588 8.081 1.00 0.00 12 LYS A O 17
ATOM 10282 N N . ARG A 1 14 ? 3.485 0.820 7.560 1.00 0.00 13 ARG A N 17
ATOM 10283 C CA . ARG A 1 14 ? 3.055 -0.513 8.040 1.00 0.00 13 ARG A CA 17
ATOM 10284 C C . ARG A 1 14 ? 3.700 -1.675 7.273 1.00 0.00 13 ARG A C 17
ATOM 10285 O O . ARG A 1 14 ? 3.994 -1.550 6.086 1.00 0.00 13 ARG A O 17
ATOM 10306 N N . GLU A 1 15 ? 3.798 -2.825 7.938 1.00 0.00 14 GLU A N 17
ATOM 10307 C CA . GLU A 1 15 ? 4.472 -4.020 7.389 1.00 0.00 14 GLU A CA 17
ATOM 10308 C C . GLU A 1 15 ? 3.556 -5.247 7.276 1.00 0.00 14 GLU A C 17
ATOM 10309 O O . GLU A 1 15 ? 2.738 -5.509 8.158 1.00 0.00 14 GLU A O 17
ATOM 10321 N N . PHE A 1 16 ? 3.678 -5.910 6.126 1.00 0.00 15 PHE A N 17
ATOM 10322 C CA . PHE A 1 16 ? 2.924 -7.124 5.743 1.00 0.00 15 PHE A CA 17
ATOM 10323 C C . PHE A 1 16 ? 3.442 -7.785 4.460 1.00 0.00 15 PHE A C 17
ATOM 10324 O O . PHE A 1 16 ? 3.392 -7.213 3.375 1.00 0.00 15 PHE A O 17
ATOM 10341 N N . ARG A 1 17 ? 4.056 -8.957 4.596 1.00 0.00 16 ARG A N 17
ATOM 10342 C CA . ARG A 1 17 ? 4.383 -9.791 3.420 1.00 0.00 16 ARG A CA 17
ATOM 10343 C C . ARG A 1 17 ? 3.125 -10.326 2.696 1.00 0.00 16 ARG A C 17
ATOM 10344 O O . ARG A 1 17 ? 3.097 -10.427 1.470 1.00 0.00 16 ARG A O 17
ATOM 10365 N N . SER A 1 18 ? 2.060 -10.559 3.464 1.00 0.00 17 SER A N 17
ATOM 10366 C CA . SER A 1 18 ? 0.785 -11.123 2.978 1.00 0.00 17 SER A CA 17
ATOM 10367 C C . SER A 1 18 ? -0.132 -10.114 2.268 1.00 0.00 17 SER A C 17
ATOM 10368 O O . SER A 1 18 ? -0.582 -9.116 2.836 1.00 0.00 17 SER A O 17
ATOM 10376 N N . ALA A 1 19 ? -0.497 -10.500 1.047 1.00 0.00 18 ALA A N 17
ATOM 10377 C CA . ALA A 1 19 ? -1.439 -9.751 0.183 1.00 0.00 18 ALA A CA 17
ATOM 10378 C C . ALA A 1 19 ? -2.792 -9.429 0.848 1.00 0.00 18 ALA A C 17
ATOM 10379 O O . ALA A 1 19 ? -3.261 -8.298 0.736 1.00 0.00 18 ALA A O 17
ATOM 10386 N N . GLN A 1 20 ? -3.338 -10.393 1.599 1.00 0.00 19 GLN A N 17
ATOM 10387 C CA . GLN A 1 20 ? -4.526 -10.195 2.464 1.00 0.00 19 GLN A CA 17
ATOM 10388 C C . GLN A 1 20 ? -4.486 -8.894 3.284 1.00 0.00 19 GLN A C 17
ATOM 10389 O O . GLN A 1 20 ? -5.337 -8.025 3.105 1.00 0.00 19 GLN A O 17
ATOM 10403 N N . ALA A 1 21 ? -3.390 -8.720 4.022 1.00 0.00 20 ALA A N 17
ATOM 10404 C CA . ALA A 1 21 ? -3.182 -7.527 4.862 1.00 0.00 20 ALA A CA 17
ATOM 10405 C C . ALA A 1 21 ? -2.922 -6.264 4.024 1.00 0.00 20 ALA A C 17
ATOM 10406 O O . ALA A 1 21 ? -3.711 -5.329 4.116 1.00 0.00 20 ALA A O 17
ATOM 10413 N N . LEU A 1 22 ? -2.052 -6.383 3.018 1.00 0.00 21 LEU A N 17
ATOM 10414 C CA . LEU A 1 22 ? -1.672 -5.274 2.112 1.00 0.00 21 LEU A CA 17
ATOM 10415 C C . LEU A 1 22 ? -2.897 -4.619 1.435 1.00 0.00 21 LEU A C 17
ATOM 10416 O O . LEU A 1 22 ? -3.189 -3.450 1.688 1.00 0.00 21 LEU A O 17
ATOM 10432 N N . GLY A 1 23 ? -3.666 -5.433 0.689 1.00 0.00 22 GLY A N 17
ATOM 10433 C CA . GLY A 1 23 ? -4.832 -4.967 -0.097 1.00 0.00 22 GLY A CA 17
ATOM 10434 C C . GLY A 1 23 ? -5.872 -4.245 0.773 1.00 0.00 22 GLY A C 17
ATOM 10435 O O . GLY A 1 23 ? -6.102 -3.045 0.615 1.00 0.00 22 GLY A O 17
ATOM 10439 N N . GLY A 1 24 ? -6.291 -4.959 1.829 1.00 0.00 23 GLY A N 17
ATOM 10440 C CA . GLY A 1 24 ? -7.223 -4.425 2.843 1.00 0.00 23 GLY A CA 17
ATOM 10441 C C . GLY A 1 24 ? -6.697 -3.170 3.563 1.00 0.00 23 GLY A C 17
ATOM 10442 O O . GLY A 1 24 ? -7.476 -2.274 3.893 1.00 0.00 23 GLY A O 17
ATOM 10446 N N . HIS A 1 25 ? -5.373 -3.055 3.677 1.00 0.00 24 HIS A N 17
ATOM 10447 C CA . HIS A 1 25 ? -4.753 -2.000 4.460 1.00 0.00 24 HIS A CA 17
ATOM 10448 C C . HIS A 1 25 ? -4.904 -0.664 3.730 1.00 0.00 24 HIS A C 17
ATOM 10449 O O . HIS A 1 25 ? -5.054 0.380 4.364 1.00 0.00 24 HIS A O 17
ATOM 10463 N N . MET A 1 26 ? -4.675 -0.694 2.419 1.00 0.00 25 MET A N 17
ATOM 10464 C CA . MET A 1 26 ? -4.816 0.502 1.569 1.00 0.00 25 MET A CA 17
ATOM 10465 C C . MET A 1 26 ? -6.260 1.026 1.482 1.00 0.00 25 MET A C 17
ATOM 10466 O O . MET A 1 26 ? -6.468 2.237 1.401 1.00 0.00 25 MET A O 17
ATOM 10480 N N . ASN A 1 27 ? -7.222 0.114 1.637 1.00 0.00 26 ASN A N 17
ATOM 10481 C CA . ASN A 1 27 ? -8.656 0.440 1.790 1.00 0.00 26 ASN A CA 17
ATOM 10482 C C . ASN A 1 27 ? -8.949 1.324 3.019 1.00 0.00 26 ASN A C 17
ATOM 10483 O O . ASN A 1 27 ? -9.750 2.249 2.917 1.00 0.00 26 ASN A O 17
ATOM 10494 N N . VAL A 1 28 ? -8.268 1.075 4.144 1.00 0.00 27 VAL A N 17
ATOM 10495 C CA . VAL A 1 28 ? -8.402 1.927 5.349 1.00 0.00 27 VAL A CA 17
ATOM 10496 C C . VAL A 1 28 ? -7.850 3.364 5.162 1.00 0.00 27 VAL A C 17
ATOM 10497 O O . VAL A 1 28 ? -8.087 4.234 5.998 1.00 0.00 27 VAL A O 17
ATOM 10510 N N . HIS A 1 29 ? -6.945 3.515 4.193 1.00 0.00 28 HIS A N 17
ATOM 10511 C CA . HIS A 1 29 ? -6.413 4.802 3.780 1.00 0.00 28 HIS A CA 17
ATOM 10512 C C . HIS A 1 29 ? -7.376 5.462 2.791 1.00 0.00 28 HIS A C 17
ATOM 10513 O O . HIS A 1 29 ? -8.230 6.256 3.185 1.00 0.00 28 HIS A O 17
ATOM 10527 N N . ARG A 1 30 ? -7.246 5.086 1.515 1.00 0.00 29 ARG A N 17
ATOM 10528 C CA . ARG A 1 30 ? -8.017 5.569 0.343 1.00 0.00 29 ARG A CA 17
ATOM 10529 C C . ARG A 1 30 ? -7.387 5.034 -0.951 1.00 0.00 29 ARG A C 17
ATOM 10530 O O . ARG A 1 30 ? -6.284 5.428 -1.332 1.00 0.00 29 ARG A O 17
ATOM 10551 N N . ARG A 1 31 ? -8.019 4.001 -1.499 1.00 0.00 30 ARG A N 17
ATOM 10552 C CA . ARG A 1 31 ? -7.604 3.393 -2.779 1.00 0.00 30 ARG A CA 17
ATOM 10553 C C . ARG A 1 31 ? -8.837 2.913 -3.559 1.00 0.00 30 ARG A C 17
ATOM 10554 O O . ARG A 1 31 ? -9.237 1.752 -3.512 1.00 0.00 30 ARG A O 17
ATOM 10575 N N . ASP A 1 32 ? -9.456 3.879 -4.239 1.00 0.00 31 ASP A N 17
ATOM 10576 C CA . ASP A 1 32 ? -10.764 3.717 -4.906 1.00 0.00 31 ASP A CA 17
ATOM 10577 C C . ASP A 1 32 ? -11.112 4.915 -5.799 1.00 0.00 31 ASP A C 17
ATOM 10578 O O . ASP A 1 32 ? -10.579 6.009 -5.618 1.00 0.00 31 ASP A O 17
ATOM 10587 N N . ARG A 1 33 ? -11.925 4.631 -6.813 1.00 0.00 32 ARG A N 17
ATOM 10588 C CA . ARG A 1 33 ? -12.490 5.646 -7.726 1.00 0.00 32 ARG A CA 17
ATOM 10589 C C . ARG A 1 33 ? -13.396 6.666 -7.014 1.00 0.00 32 ARG A C 17
ATOM 10590 O O . ARG A 1 33 ? -13.933 6.404 -5.939 1.00 0.00 32 ARG A O 17
ATOM 10611 N N . ALA A 1 34 ? -13.519 7.835 -7.642 1.00 0.00 33 ALA A N 17
ATOM 10612 C CA . ALA A 1 34 ? -14.531 8.849 -7.281 1.00 0.00 33 ALA A CA 17
ATOM 10613 C C . ALA A 1 34 ? -15.947 8.250 -7.382 1.00 0.00 33 ALA A C 17
ATOM 10614 O O . ALA A 1 34 ? -16.184 7.368 -8.210 1.00 0.00 33 ALA A O 17
ATOM 10621 N N . ARG A 1 35 ? -16.863 8.815 -6.589 1.00 0.00 34 ARG A N 17
ATOM 10622 C CA . ARG A 1 35 ? -18.239 8.311 -6.357 1.00 0.00 34 ARG A CA 17
ATOM 10623 C C . ARG A 1 35 ? -18.235 7.025 -5.503 1.00 0.00 34 ARG A C 17
ATOM 10624 O O . ARG A 1 35 ? -17.183 6.457 -5.217 1.00 0.00 34 ARG A O 17
ATOM 10645 N N . LEU A 1 36 ? -19.430 6.636 -5.050 1.00 0.00 35 LEU A N 17
ATOM 10646 C CA . LEU A 1 36 ? -19.700 5.478 -4.163 1.00 0.00 35 LEU A CA 17
ATOM 10647 C C . LEU A 1 36 ? -19.172 5.662 -2.727 1.00 0.00 35 LEU A C 17
ATOM 10648 O O . LEU A 1 36 ? -19.970 5.845 -1.813 1.00 0.00 35 LEU A O 17
ATOM 10664 N N . ARG A 1 37 ? -17.845 5.745 -2.595 1.00 0.00 36 ARG A N 17
ATOM 10665 C CA . ARG A 1 37 ? -17.082 5.915 -1.334 1.00 0.00 36 ARG A CA 17
ATOM 10666 C C . ARG A 1 37 ? -17.597 5.051 -0.155 1.00 0.00 36 ARG A C 17
ATOM 10667 O O . ARG A 1 37 ? -18.062 3.932 -0.361 1.00 0.00 36 ARG A O 17
ATOM 10688 N N . LEU A 1 38 ? -17.360 5.510 1.076 1.00 0.00 37 LEU A N 17
ATOM 10689 C CA . LEU A 1 38 ? -17.912 4.911 2.311 1.00 0.00 37 LEU A CA 17
ATOM 10690 C C . LEU A 1 38 ? -18.808 5.884 3.105 1.00 0.00 37 LEU A C 17
ATOM 10691 O O . LEU A 1 38 ? -18.484 7.094 3.094 1.00 0.00 37 LEU A O 17
ATOM 10717 N N . TRP A 1 2 ? 3.642 -13.588 -7.004 1.00 0.00 1 TRP A N 18
ATOM 10718 C CA . TRP A 1 2 ? 4.375 -12.665 -6.106 1.00 0.00 1 TRP A CA 18
ATOM 10719 C C . TRP A 1 2 ? 5.721 -13.200 -5.551 1.00 0.00 1 TRP A C 18
ATOM 10720 O O . TRP A 1 2 ? 5.827 -14.394 -5.257 1.00 0.00 1 TRP A O 18
ATOM 10741 N N . PRO A 1 3 ? 6.762 -12.352 -5.487 1.00 0.00 2 PRO A N 18
ATOM 10742 C CA . PRO A 1 3 ? 8.074 -12.731 -4.925 1.00 0.00 2 PRO A CA 18
ATOM 10743 C C . PRO A 1 3 ? 7.999 -12.963 -3.402 1.00 0.00 2 PRO A C 18
ATOM 10744 O O . PRO A 1 3 ? 7.144 -12.361 -2.750 1.00 0.00 2 PRO A O 18
ATOM 10755 N N . PRO A 1 4 ? 8.841 -13.850 -2.847 1.00 0.00 3 PRO A N 18
ATOM 10756 C CA . PRO A 1 4 ? 8.956 -14.033 -1.386 1.00 0.00 3 PRO A CA 18
ATOM 10757 C C . PRO A 1 4 ? 9.703 -12.855 -0.728 1.00 0.00 3 PRO A C 18
ATOM 10758 O O . PRO A 1 4 ? 10.878 -12.936 -0.375 1.00 0.00 3 PRO A O 18
ATOM 10769 N N . ARG A 1 5 ? 8.993 -11.734 -0.668 1.00 0.00 4 ARG A N 18
ATOM 10770 C CA . ARG A 1 5 ? 9.484 -10.456 -0.109 1.00 0.00 4 ARG A CA 18
ATOM 10771 C C . ARG A 1 5 ? 8.365 -9.760 0.699 1.00 0.00 4 ARG A C 18
ATOM 10772 O O . ARG A 1 5 ? 7.183 -10.077 0.560 1.00 0.00 4 ARG A O 18
ATOM 10793 N N . SER A 1 6 ? 8.788 -8.846 1.563 1.00 0.00 5 SER A N 18
ATOM 10794 C CA . SER A 1 6 ? 7.910 -8.046 2.448 1.00 0.00 5 SER A CA 18
ATOM 10795 C C . SER A 1 6 ? 7.311 -6.828 1.729 1.00 0.00 5 SER A C 18
ATOM 10796 O O . SER A 1 6 ? 7.980 -6.178 0.929 1.00 0.00 5 SER A O 18
ATOM 10804 N N . TYR A 1 7 ? 6.070 -6.519 2.085 1.00 0.00 6 TYR A N 18
ATOM 10805 C CA . TYR A 1 7 ? 5.406 -5.267 1.658 1.00 0.00 6 TYR A CA 18
ATOM 10806 C C . TYR A 1 7 ? 5.183 -4.287 2.818 1.00 0.00 6 TYR A C 18
ATOM 10807 O O . TYR A 1 7 ? 4.930 -4.681 3.956 1.00 0.00 6 TYR A O 18
ATOM 10825 N N . THR A 1 8 ? 5.272 -3.009 2.460 1.00 0.00 7 THR A N 18
ATOM 10826 C CA . THR A 1 8 ? 5.138 -1.867 3.393 1.00 0.00 7 THR A CA 18
ATOM 10827 C C . THR A 1 8 ? 4.288 -0.743 2.780 1.00 0.00 7 THR A C 18
ATOM 10828 O O . THR A 1 8 ? 4.340 -0.524 1.571 1.00 0.00 7 THR A O 18
ATOM 10839 N N . CYS A 1 9 ? 3.482 -0.080 3.615 1.00 0.00 8 CYS A N 18
ATOM 10840 C CA . CYS A 1 9 ? 2.652 1.025 3.169 1.00 0.00 8 CYS A CA 18
ATOM 10841 C C . CYS A 1 9 ? 3.510 2.291 3.143 1.00 0.00 8 CYS A C 18
ATOM 10842 O O . CYS A 1 9 ? 4.224 2.580 4.102 1.00 0.00 8 CYS A O 18
ATOM 10849 N N . SER A 1 10 ? 3.461 2.997 2.019 1.00 0.00 9 SER A N 18
ATOM 10850 C CA . SER A 1 10 ? 4.154 4.293 1.837 1.00 0.00 9 SER A CA 18
ATOM 10851 C C . SER A 1 10 ? 3.401 5.515 2.404 1.00 0.00 9 SER A C 18
ATOM 10852 O O . SER A 1 10 ? 3.705 6.662 2.079 1.00 0.00 9 SER A O 18
ATOM 10860 N N . PHE A 1 11 ? 2.472 5.236 3.318 1.00 0.00 10 PHE A N 18
ATOM 10861 C CA . PHE A 1 11 ? 1.664 6.254 4.021 1.00 0.00 10 PHE A CA 18
ATOM 10862 C C . PHE A 1 11 ? 1.839 6.224 5.551 1.00 0.00 10 PHE A C 18
ATOM 10863 O O . PHE A 1 11 ? 2.052 7.265 6.164 1.00 0.00 10 PHE A O 18
ATOM 10880 N N . CYS A 1 12 ? 1.700 5.033 6.141 1.00 0.00 11 CYS A N 18
ATOM 10881 C CA . CYS A 1 12 ? 1.759 4.862 7.582 1.00 0.00 11 CYS A CA 18
ATOM 10882 C C . CYS A 1 12 ? 2.954 3.966 7.910 1.00 0.00 11 CYS A C 18
ATOM 10883 O O . CYS A 1 12 ? 3.192 3.644 9.075 1.00 0.00 11 CYS A O 18
ATOM 10890 N N . LYS A 1 13 ? 3.772 3.576 6.926 1.00 0.00 12 LYS A N 18
ATOM 10891 C CA . LYS A 1 13 ? 4.906 2.630 7.072 1.00 0.00 12 LYS A CA 18
ATOM 10892 C C . LYS A 1 13 ? 4.631 1.267 7.752 1.00 0.00 12 LYS A C 18
ATOM 10893 O O . LYS A 1 13 ? 5.478 0.673 8.418 1.00 0.00 12 LYS A O 18
ATOM 10912 N N . ARG A 1 14 ? 3.457 0.727 7.441 1.00 0.00 13 ARG A N 18
ATOM 10913 C CA . ARG A 1 14 ? 2.989 -0.605 7.882 1.00 0.00 13 ARG A CA 18
ATOM 10914 C C . ARG A 1 14 ? 3.742 -1.768 7.211 1.00 0.00 13 ARG A C 18
ATOM 10915 O O . ARG A 1 14 ? 4.138 -1.654 6.058 1.00 0.00 13 ARG A O 18
ATOM 10936 N N . GLU A 1 15 ? 3.751 -2.918 7.876 1.00 0.00 14 GLU A N 18
ATOM 10937 C CA . GLU A 1 15 ? 4.477 -4.117 7.397 1.00 0.00 14 GLU A CA 18
ATOM 10938 C C . GLU A 1 15 ? 3.579 -5.359 7.247 1.00 0.00 14 GLU A C 18
ATOM 10939 O O . GLU A 1 15 ? 2.869 -5.738 8.177 1.00 0.00 14 GLU A O 18
ATOM 10951 N N . PHE A 1 16 ? 3.665 -5.961 6.064 1.00 0.00 15 PHE A N 18
ATOM 10952 C CA . PHE A 1 16 ? 2.891 -7.162 5.668 1.00 0.00 15 PHE A CA 18
ATOM 10953 C C . PHE A 1 16 ? 3.421 -7.889 4.424 1.00 0.00 15 PHE A C 18
ATOM 10954 O O . PHE A 1 16 ? 3.321 -7.439 3.288 1.00 0.00 15 PHE A O 18
ATOM 10971 N N . ARG A 1 17 ? 4.045 -9.027 4.681 1.00 0.00 16 ARG A N 18
ATOM 10972 C CA . ARG A 1 17 ? 4.423 -10.001 3.631 1.00 0.00 16 ARG A CA 18
ATOM 10973 C C . ARG A 1 17 ? 3.219 -10.550 2.839 1.00 0.00 16 ARG A C 18
ATOM 10974 O O . ARG A 1 17 ? 3.326 -10.847 1.651 1.00 0.00 16 ARG A O 18
ATOM 10995 N N . SER A 1 18 ? 2.049 -10.537 3.473 1.00 0.00 17 SER A N 18
ATOM 10996 C CA . SER A 1 18 ? 0.809 -11.141 2.950 1.00 0.00 17 SER A CA 18
ATOM 10997 C C . SER A 1 18 ? -0.157 -10.127 2.313 1.00 0.00 17 SER A C 18
ATOM 10998 O O . SER A 1 18 ? -0.672 -9.213 2.956 1.00 0.00 17 SER A O 18
ATOM 11006 N N . ALA A 1 19 ? -0.527 -10.445 1.071 1.00 0.00 18 ALA A N 18
ATOM 11007 C CA . ALA A 1 19 ? -1.469 -9.652 0.249 1.00 0.00 18 ALA A CA 18
ATOM 11008 C C . ALA A 1 19 ? -2.823 -9.358 0.920 1.00 0.00 18 ALA A C 18
ATOM 11009 O O . ALA A 1 19 ? -3.317 -8.231 0.840 1.00 0.00 18 ALA A O 18
ATOM 11016 N N . GLN A 1 20 ? -3.295 -10.321 1.716 1.00 0.00 19 GLN A N 18
ATOM 11017 C CA . GLN A 1 20 ? -4.514 -10.208 2.549 1.00 0.00 19 GLN A CA 18
ATOM 11018 C C . GLN A 1 20 ? -4.540 -8.951 3.443 1.00 0.00 19 GLN A C 18
ATOM 11019 O O . GLN A 1 20 ? -5.476 -8.158 3.351 1.00 0.00 19 GLN A O 18
ATOM 11033 N N . ALA A 1 21 ? -3.378 -8.633 4.014 1.00 0.00 20 ALA A N 18
ATOM 11034 C CA . ALA A 1 21 ? -3.203 -7.468 4.899 1.00 0.00 20 ALA A CA 18
ATOM 11035 C C . ALA A 1 21 ? -2.556 -6.253 4.208 1.00 0.00 20 ALA A C 18
ATOM 11036 O O . ALA A 1 21 ? -2.391 -5.214 4.837 1.00 0.00 20 ALA A O 18
ATOM 11043 N N . LEU A 1 22 ? -2.415 -6.324 2.884 1.00 0.00 21 LEU A N 18
ATOM 11044 C CA . LEU A 1 22 ? -1.864 -5.233 2.053 1.00 0.00 21 LEU A CA 18
ATOM 11045 C C . LEU A 1 22 ? -3.015 -4.516 1.319 1.00 0.00 21 LEU A C 18
ATOM 11046 O O . LEU A 1 22 ? -3.283 -3.346 1.589 1.00 0.00 21 LEU A O 18
ATOM 11062 N N . GLY A 1 23 ? -3.768 -5.282 0.508 1.00 0.00 22 GLY A N 18
ATOM 11063 C CA . GLY A 1 23 ? -4.926 -4.766 -0.258 1.00 0.00 22 GLY A CA 18
ATOM 11064 C C . GLY A 1 23 ? -5.974 -4.115 0.658 1.00 0.00 22 GLY A C 18
ATOM 11065 O O . GLY A 1 23 ? -6.243 -2.918 0.556 1.00 0.00 22 GLY A O 18
ATOM 11069 N N . GLY A 1 24 ? -6.351 -4.886 1.690 1.00 0.00 23 GLY A N 18
ATOM 11070 C CA . GLY A 1 24 ? -7.235 -4.409 2.773 1.00 0.00 23 GLY A CA 18
ATOM 11071 C C . GLY A 1 24 ? -6.687 -3.182 3.524 1.00 0.00 23 GLY A C 18
ATOM 11072 O O . GLY A 1 24 ? -7.456 -2.289 3.883 1.00 0.00 23 GLY A O 18
ATOM 11076 N N . HIS A 1 25 ? -5.359 -3.076 3.628 1.00 0.00 24 HIS A N 18
ATOM 11077 C CA . HIS A 1 25 ? -4.742 -2.022 4.417 1.00 0.00 24 HIS A CA 18
ATOM 11078 C C . HIS A 1 25 ? -4.880 -0.686 3.686 1.00 0.00 24 HIS A C 18
ATOM 11079 O O . HIS A 1 25 ? -5.029 0.359 4.318 1.00 0.00 24 HIS A O 18
ATOM 11093 N N . MET A 1 26 ? -4.684 -0.722 2.369 1.00 0.00 25 MET A N 18
ATOM 11094 C CA . MET A 1 26 ? -4.871 0.461 1.511 1.00 0.00 25 MET A CA 18
ATOM 11095 C C . MET A 1 26 ? -6.319 0.985 1.519 1.00 0.00 25 MET A C 18
ATOM 11096 O O . MET A 1 26 ? -6.530 2.194 1.501 1.00 0.00 25 MET A O 18
ATOM 11110 N N . ASN A 1 27 ? -7.276 0.072 1.698 1.00 0.00 26 ASN A N 18
ATOM 11111 C CA . ASN A 1 27 ? -8.699 0.411 1.907 1.00 0.00 26 ASN A CA 18
ATOM 11112 C C . ASN A 1 27 ? -8.932 1.281 3.163 1.00 0.00 26 ASN A C 18
ATOM 11113 O O . ASN A 1 27 ? -9.739 2.204 3.111 1.00 0.00 26 ASN A O 18
ATOM 11124 N N . VAL A 1 28 ? -8.176 1.039 4.238 1.00 0.00 27 VAL A N 18
ATOM 11125 C CA . VAL A 1 28 ? -8.230 1.894 5.449 1.00 0.00 27 VAL A CA 18
ATOM 11126 C C . VAL A 1 28 ? -7.652 3.318 5.244 1.00 0.00 27 VAL A C 18
ATOM 11127 O O . VAL A 1 28 ? -7.792 4.177 6.110 1.00 0.00 27 VAL A O 18
ATOM 11140 N N . HIS A 1 29 ? -6.920 3.506 4.143 1.00 0.00 28 HIS A N 18
ATOM 11141 C CA . HIS A 1 29 ? -6.394 4.800 3.743 1.00 0.00 28 HIS A CA 18
ATOM 11142 C C . HIS A 1 29 ? -7.353 5.458 2.749 1.00 0.00 28 HIS A C 18
ATOM 11143 O O . HIS A 1 29 ? -7.954 6.489 3.050 1.00 0.00 28 HIS A O 18
ATOM 11157 N N . ARG A 1 30 ? -7.523 4.837 1.577 1.00 0.00 29 ARG A N 18
ATOM 11158 C CA . ARG A 1 30 ? -8.436 5.286 0.499 1.00 0.00 29 ARG A CA 18
ATOM 11159 C C . ARG A 1 30 ? -8.388 6.799 0.199 1.00 0.00 29 ARG A C 18
ATOM 11160 O O . ARG A 1 30 ? -9.383 7.524 0.262 1.00 0.00 29 ARG A O 18
ATOM 11181 N N . ARG A 1 31 ? -7.222 7.225 -0.283 1.00 0.00 30 ARG A N 18
ATOM 11182 C CA . ARG A 1 31 ? -6.935 8.655 -0.507 1.00 0.00 30 ARG A CA 18
ATOM 11183 C C . ARG A 1 31 ? -6.497 8.932 -1.951 1.00 0.00 30 ARG A C 18
ATOM 11184 O O . ARG A 1 31 ? -5.756 8.147 -2.540 1.00 0.00 30 ARG A O 18
ATOM 11205 N N . ASP A 1 32 ? -6.825 10.148 -2.398 1.00 0.00 31 ASP A N 18
ATOM 11206 C CA . ASP A 1 32 ? -6.728 10.619 -3.801 1.00 0.00 31 ASP A CA 18
ATOM 11207 C C . ASP A 1 32 ? -7.691 9.881 -4.743 1.00 0.00 31 ASP A C 18
ATOM 11208 O O . ASP A 1 32 ? -8.089 8.743 -4.503 1.00 0.00 31 ASP A O 18
ATOM 11217 N N . ARG A 1 33 ? -8.135 10.601 -5.768 1.00 0.00 32 ARG A N 18
ATOM 11218 C CA . ARG A 1 33 ? -9.008 10.014 -6.801 1.00 0.00 32 ARG A CA 18
ATOM 11219 C C . ARG A 1 33 ? -8.164 9.155 -7.756 1.00 0.00 32 ARG A C 18
ATOM 11220 O O . ARG A 1 33 ? -7.098 9.574 -8.204 1.00 0.00 32 ARG A O 18
ATOM 11241 N N . ALA A 1 34 ? -8.696 7.971 -8.052 1.00 0.00 33 ALA A N 18
ATOM 11242 C CA . ALA A 1 34 ? -8.081 7.000 -8.984 1.00 0.00 33 ALA A CA 18
ATOM 11243 C C . ALA A 1 34 ? -7.738 7.581 -10.369 1.00 0.00 33 ALA A C 18
ATOM 11244 O O . ALA A 1 34 ? -6.662 7.310 -10.895 1.00 0.00 33 ALA A O 18
ATOM 11251 N N . ARG A 1 35 ? -8.623 8.447 -10.880 1.00 0.00 34 ARG A N 18
ATOM 11252 C CA . ARG A 1 35 ? -8.479 9.182 -12.161 1.00 0.00 34 ARG A CA 18
ATOM 11253 C C . ARG A 1 35 ? -7.849 8.335 -13.294 1.00 0.00 34 ARG A C 18
ATOM 11254 O O . ARG A 1 35 ? -8.363 7.254 -13.567 1.00 0.00 34 ARG A O 18
ATOM 11275 N N . LEU A 1 36 ? -6.947 8.927 -14.083 1.00 0.00 35 LEU A N 18
ATOM 11276 C CA . LEU A 1 36 ? -6.092 8.251 -15.089 1.00 0.00 35 LEU A CA 18
ATOM 11277 C C . LEU A 1 36 ? -6.803 7.199 -15.973 1.00 0.00 35 LEU A C 18
ATOM 11278 O O . LEU A 1 36 ? -6.325 6.085 -16.180 1.00 0.00 35 LEU A O 18
ATOM 11294 N N . ARG A 1 37 ? -7.911 7.627 -16.580 1.00 0.00 36 ARG A N 18
ATOM 11295 C CA . ARG A 1 37 ? -8.724 6.786 -17.493 1.00 0.00 36 ARG A CA 18
ATOM 11296 C C . ARG A 1 37 ? -7.921 6.063 -18.598 1.00 0.00 36 ARG A C 18
ATOM 11297 O O . ARG A 1 37 ? -8.250 4.946 -18.987 1.00 0.00 36 ARG A O 18
ATOM 11318 N N . LEU A 1 38 ? -6.914 6.762 -19.117 1.00 0.00 37 LEU A N 18
ATOM 11319 C CA . LEU A 1 38 ? -5.882 6.224 -20.030 1.00 0.00 37 LEU A CA 18
ATOM 11320 C C . LEU A 1 38 ? -4.456 6.562 -19.555 1.00 0.00 37 LEU A C 18
ATOM 11321 O O . LEU A 1 38 ? -3.542 5.763 -19.850 1.00 99.99 37 LEU A O 18
ATOM 11347 N N . TRP A 1 2 ? 9.146 -0.877 -1.717 1.00 0.00 1 TRP A N 19
ATOM 11348 C CA . TRP A 1 2 ? 8.800 -2.275 -2.057 1.00 0.00 1 TRP A CA 19
ATOM 11349 C C . TRP A 1 2 ? 10.016 -3.218 -2.268 1.00 0.00 1 TRP A C 19
ATOM 11350 O O . TRP A 1 2 ? 10.589 -3.269 -3.360 1.00 0.00 1 TRP A O 19
ATOM 11371 N N . PRO A 1 3 ? 10.493 -3.845 -1.182 1.00 0.00 2 PRO A N 19
ATOM 11372 C CA . PRO A 1 3 ? 11.557 -4.869 -1.239 1.00 0.00 2 PRO A CA 19
ATOM 11373 C C . PRO A 1 3 ? 11.009 -6.220 -1.744 1.00 0.00 2 PRO A C 19
ATOM 11374 O O . PRO A 1 3 ? 9.843 -6.509 -1.489 1.00 0.00 2 PRO A O 19
ATOM 11385 N N . PRO A 1 4 ? 11.832 -7.088 -2.354 1.00 0.00 3 PRO A N 19
ATOM 11386 C CA . PRO A 1 4 ? 11.387 -8.408 -2.860 1.00 0.00 3 PRO A CA 19
ATOM 11387 C C . PRO A 1 4 ? 10.702 -9.317 -1.822 1.00 0.00 3 PRO A C 19
ATOM 11388 O O . PRO A 1 4 ? 9.917 -10.187 -2.189 1.00 0.00 3 PRO A O 19
ATOM 11399 N N . ARG A 1 5 ? 11.046 -9.133 -0.548 1.00 0.00 4 ARG A N 19
ATOM 11400 C CA . ARG A 1 5 ? 10.339 -9.760 0.585 1.00 0.00 4 ARG A CA 19
ATOM 11401 C C . ARG A 1 5 ? 9.640 -8.684 1.427 1.00 0.00 4 ARG A C 19
ATOM 11402 O O . ARG A 1 5 ? 10.264 -7.693 1.799 1.00 0.00 4 ARG A O 19
ATOM 11423 N N . SER A 1 6 ? 8.433 -9.042 1.867 1.00 0.00 5 SER A N 19
ATOM 11424 C CA . SER A 1 6 ? 7.507 -8.198 2.662 1.00 0.00 5 SER A CA 19
ATOM 11425 C C . SER A 1 6 ? 7.071 -6.889 1.990 1.00 0.00 5 SER A C 19
ATOM 11426 O O . SER A 1 6 ? 7.859 -6.159 1.394 1.00 0.00 5 SER A O 19
ATOM 11434 N N . TYR A 1 7 ? 5.795 -6.583 2.187 1.00 0.00 6 TYR A N 19
ATOM 11435 C CA . TYR A 1 7 ? 5.189 -5.320 1.723 1.00 0.00 6 TYR A CA 19
ATOM 11436 C C . TYR A 1 7 ? 5.047 -4.314 2.868 1.00 0.00 6 TYR A C 19
ATOM 11437 O O . TYR A 1 7 ? 4.851 -4.672 4.031 1.00 0.00 6 TYR A O 19
ATOM 11455 N N . THR A 1 8 ? 5.213 -3.057 2.482 1.00 0.00 7 THR A N 19
ATOM 11456 C CA . THR A 1 8 ? 5.107 -1.894 3.387 1.00 0.00 7 THR A CA 19
ATOM 11457 C C . THR A 1 8 ? 4.217 -0.820 2.744 1.00 0.00 7 THR A C 19
ATOM 11458 O O . THR A 1 8 ? 4.254 -0.636 1.527 1.00 0.00 7 THR A O 19
ATOM 11469 N N . CYS A 1 9 ? 3.458 -0.109 3.579 1.00 0.00 8 CYS A N 19
ATOM 11470 C CA . CYS A 1 9 ? 2.635 0.989 3.099 1.00 0.00 8 CYS A CA 19
ATOM 11471 C C . CYS A 1 9 ? 3.509 2.241 3.009 1.00 0.00 8 CYS A C 19
ATOM 11472 O O . CYS A 1 9 ? 4.281 2.530 3.923 1.00 0.00 8 CYS A O 19
ATOM 11479 N N . SER A 1 10 ? 3.362 2.971 1.908 1.00 0.00 9 SER A N 19
ATOM 11480 C CA . SER A 1 10 ? 4.043 4.268 1.697 1.00 0.00 9 SER A CA 19
ATOM 11481 C C . SER A 1 10 ? 3.354 5.488 2.343 1.00 0.00 9 SER A C 19
ATOM 11482 O O . SER A 1 10 ? 3.801 6.620 2.172 1.00 0.00 9 SER A O 19
ATOM 11490 N N . PHE A 1 11 ? 2.316 5.227 3.142 1.00 0.00 10 PHE A N 19
ATOM 11491 C CA . PHE A 1 11 ? 1.550 6.273 3.852 1.00 0.00 10 PHE A CA 19
ATOM 11492 C C . PHE A 1 11 ? 1.741 6.295 5.381 1.00 0.00 10 PHE A C 19
ATOM 11493 O O . PHE A 1 11 ? 1.850 7.368 5.966 1.00 0.00 10 PHE A O 19
ATOM 11510 N N . CYS A 1 12 ? 1.745 5.116 6.009 1.00 0.00 11 CYS A N 19
ATOM 11511 C CA . CYS A 1 12 ? 1.842 4.985 7.453 1.00 0.00 11 CYS A CA 19
ATOM 11512 C C . CYS A 1 12 ? 3.043 4.093 7.775 1.00 0.00 11 CYS A C 19
ATOM 11513 O O . CYS A 1 12 ? 3.318 3.812 8.939 1.00 0.00 11 CYS A O 19
ATOM 11520 N N . LYS A 1 13 ? 3.803 3.654 6.766 1.00 0.00 12 LYS A N 19
ATOM 11521 C CA . LYS A 1 13 ? 4.936 2.704 6.873 1.00 0.00 12 LYS A CA 19
ATOM 11522 C C . LYS A 1 13 ? 4.702 1.358 7.599 1.00 0.00 12 LYS A C 19
ATOM 11523 O O . LYS A 1 13 ? 5.629 0.727 8.106 1.00 0.00 12 LYS A O 19
ATOM 11542 N N . ARG A 1 14 ? 3.472 0.854 7.505 1.00 0.00 13 ARG A N 19
ATOM 11543 C CA . ARG A 1 14 ? 3.098 -0.494 7.991 1.00 0.00 13 ARG A CA 19
ATOM 11544 C C . ARG A 1 14 ? 3.815 -1.635 7.256 1.00 0.00 13 ARG A C 19
ATOM 11545 O O . ARG A 1 14 ? 4.026 -1.557 6.050 1.00 0.00 13 ARG A O 19
ATOM 11566 N N . GLU A 1 15 ? 4.011 -2.737 7.973 1.00 0.00 14 GLU A N 19
ATOM 11567 C CA . GLU A 1 15 ? 4.685 -3.936 7.430 1.00 0.00 14 GLU A CA 19
ATOM 11568 C C . GLU A 1 15 ? 3.772 -5.173 7.430 1.00 0.00 14 GLU A C 19
ATOM 11569 O O . GLU A 1 15 ? 3.067 -5.430 8.404 1.00 0.00 14 GLU A O 19
ATOM 11581 N N . PHE A 1 16 ? 3.805 -5.885 6.308 1.00 0.00 15 PHE A N 19
ATOM 11582 C CA . PHE A 1 16 ? 3.045 -7.137 6.091 1.00 0.00 15 PHE A CA 19
ATOM 11583 C C . PHE A 1 16 ? 3.552 -7.970 4.907 1.00 0.00 15 PHE A C 19
ATOM 11584 O O . PHE A 1 16 ? 3.619 -7.517 3.767 1.00 0.00 15 PHE A O 19
ATOM 11601 N N . ARG A 1 17 ? 3.826 -9.240 5.190 1.00 0.00 16 ARG A N 19
ATOM 11602 C CA . ARG A 1 17 ? 4.224 -10.197 4.140 1.00 0.00 16 ARG A CA 19
ATOM 11603 C C . ARG A 1 17 ? 3.015 -11.034 3.669 1.00 0.00 16 ARG A C 19
ATOM 11604 O O . ARG A 1 17 ? 2.933 -12.246 3.871 1.00 0.00 16 ARG A O 19
ATOM 11625 N N . SER A 1 18 ? 2.023 -10.318 3.132 1.00 0.00 17 SER A N 19
ATOM 11626 C CA . SER A 1 18 ? 0.826 -10.910 2.491 1.00 0.00 17 SER A CA 19
ATOM 11627 C C . SER A 1 18 ? -0.008 -9.875 1.728 1.00 0.00 17 SER A C 19
ATOM 11628 O O . SER A 1 18 ? -0.259 -8.764 2.199 1.00 0.00 17 SER A O 19
ATOM 11636 N N . ALA A 1 19 ? -0.466 -10.314 0.557 1.00 0.00 18 ALA A N 19
ATOM 11637 C CA . ALA A 1 19 ? -1.410 -9.555 -0.290 1.00 0.00 18 ALA A CA 19
ATOM 11638 C C . ALA A 1 19 ? -2.747 -9.260 0.413 1.00 0.00 18 ALA A C 19
ATOM 11639 O O . ALA A 1 19 ? -3.253 -8.142 0.330 1.00 0.00 18 ALA A O 19
ATOM 11646 N N . GLN A 1 20 ? -3.194 -10.213 1.235 1.00 0.00 19 GLN A N 19
ATOM 11647 C CA . GLN A 1 20 ? -4.435 -10.114 2.032 1.00 0.00 19 GLN A CA 19
ATOM 11648 C C . GLN A 1 20 ? -4.413 -8.902 2.979 1.00 0.00 19 GLN A C 19
ATOM 11649 O O . GLN A 1 20 ? -5.225 -7.990 2.817 1.00 0.00 19 GLN A O 19
ATOM 11663 N N . ALA A 1 21 ? -3.353 -8.810 3.788 1.00 0.00 20 ALA A N 19
ATOM 11664 C CA . ALA A 1 21 ? -3.134 -7.651 4.675 1.00 0.00 20 ALA A CA 19
ATOM 11665 C C . ALA A 1 21 ? -2.890 -6.345 3.899 1.00 0.00 20 ALA A C 19
ATOM 11666 O O . ALA A 1 21 ? -3.643 -5.395 4.088 1.00 0.00 20 ALA A O 19
ATOM 11673 N N . LEU A 1 22 ? -2.048 -6.408 2.864 1.00 0.00 21 LEU A N 19
ATOM 11674 C CA . LEU A 1 22 ? -1.699 -5.258 2.001 1.00 0.00 21 LEU A CA 19
ATOM 11675 C C . LEU A 1 22 ? -2.946 -4.593 1.374 1.00 0.00 21 LEU A C 19
ATOM 11676 O O . LEU A 1 22 ? -3.226 -3.424 1.645 1.00 0.00 21 LEU A O 19
ATOM 11692 N N . GLY A 1 23 ? -3.730 -5.388 0.627 1.00 0.00 22 GLY A N 19
ATOM 11693 C CA . GLY A 1 23 ? -4.925 -4.917 -0.109 1.00 0.00 22 GLY A CA 19
ATOM 11694 C C . GLY A 1 23 ? -5.950 -4.237 0.810 1.00 0.00 22 GLY A C 19
ATOM 11695 O O . GLY A 1 23 ? -6.243 -3.050 0.655 1.00 0.00 22 GLY A O 19
ATOM 11699 N N . GLY A 1 24 ? -6.300 -4.965 1.879 1.00 0.00 23 GLY A N 19
ATOM 11700 C CA . GLY A 1 24 ? -7.191 -4.455 2.941 1.00 0.00 23 GLY A CA 19
ATOM 11701 C C . GLY A 1 24 ? -6.645 -3.202 3.648 1.00 0.00 23 GLY A C 19
ATOM 11702 O O . GLY A 1 24 ? -7.409 -2.307 4.008 1.00 0.00 23 GLY A O 19
ATOM 11706 N N . HIS A 1 25 ? -5.320 -3.076 3.696 1.00 0.00 24 HIS A N 19
ATOM 11707 C CA . HIS A 1 25 ? -4.671 -2.034 4.473 1.00 0.00 24 HIS A CA 19
ATOM 11708 C C . HIS A 1 25 ? -4.816 -0.691 3.754 1.00 0.00 24 HIS A C 19
ATOM 11709 O O . HIS A 1 25 ? -4.909 0.355 4.396 1.00 0.00 24 HIS A O 19
ATOM 11723 N N . MET A 1 26 ? -4.632 -0.723 2.433 1.00 0.00 25 MET A N 19
ATOM 11724 C CA . MET A 1 26 ? -4.837 0.458 1.576 1.00 0.00 25 MET A CA 19
ATOM 11725 C C . MET A 1 26 ? -6.285 0.975 1.623 1.00 0.00 25 MET A C 19
ATOM 11726 O O . MET A 1 26 ? -6.501 2.185 1.655 1.00 0.00 25 MET A O 19
ATOM 11740 N N . ASN A 1 27 ? -7.232 0.049 1.795 1.00 0.00 26 ASN A N 19
ATOM 11741 C CA . ASN A 1 27 ? -8.658 0.376 1.998 1.00 0.00 26 ASN A CA 19
ATOM 11742 C C . ASN A 1 27 ? -8.868 1.327 3.194 1.00 0.00 26 ASN A C 19
ATOM 11743 O O . ASN A 1 27 ? -9.455 2.380 2.990 1.00 0.00 26 ASN A O 19
ATOM 11754 N N . VAL A 1 28 ? -8.222 1.046 4.328 1.00 0.00 27 VAL A N 19
ATOM 11755 C CA . VAL A 1 28 ? -8.317 1.904 5.535 1.00 0.00 27 VAL A CA 19
ATOM 11756 C C . VAL A 1 28 ? -7.756 3.339 5.365 1.00 0.00 27 VAL A C 19
ATOM 11757 O O . VAL A 1 28 ? -7.970 4.191 6.223 1.00 0.00 27 VAL A O 19
ATOM 11770 N N . HIS A 1 29 ? -6.865 3.519 4.387 1.00 0.00 28 HIS A N 19
ATOM 11771 C CA . HIS A 1 29 ? -6.378 4.832 3.995 1.00 0.00 28 HIS A CA 19
ATOM 11772 C C . HIS A 1 29 ? -7.396 5.499 3.068 1.00 0.00 28 HIS A C 19
ATOM 11773 O O . HIS A 1 29 ? -7.915 6.569 3.381 1.00 0.00 28 HIS A O 19
ATOM 11787 N N . ARG A 1 30 ? -7.716 4.827 1.956 1.00 0.00 29 ARG A N 19
ATOM 11788 C CA . ARG A 1 30 ? -8.636 5.274 0.876 1.00 0.00 29 ARG A CA 19
ATOM 11789 C C . ARG A 1 30 ? -8.475 6.727 0.370 1.00 0.00 29 ARG A C 19
ATOM 11790 O O . ARG A 1 30 ? -9.279 7.219 -0.422 1.00 0.00 29 ARG A O 19
ATOM 11811 N N . ARG A 1 31 ? -7.286 7.284 0.596 1.00 0.00 30 ARG A N 19
ATOM 11812 C CA . ARG A 1 31 ? -7.007 8.710 0.354 1.00 0.00 30 ARG A CA 19
ATOM 11813 C C . ARG A 1 31 ? -5.895 8.909 -0.685 1.00 0.00 30 ARG A C 19
ATOM 11814 O O . ARG A 1 31 ? -4.718 8.676 -0.410 1.00 0.00 30 ARG A O 19
ATOM 11835 N N . ASP A 1 32 ? -6.326 9.151 -1.922 1.00 0.00 31 ASP A N 19
ATOM 11836 C CA . ASP A 1 32 ? -5.406 9.481 -3.035 1.00 0.00 31 ASP A CA 19
ATOM 11837 C C . ASP A 1 32 ? -6.034 10.392 -4.113 1.00 0.00 31 ASP A C 19
ATOM 11838 O O . ASP A 1 32 ? -5.799 10.206 -5.307 1.00 0.00 31 ASP A O 19
ATOM 11847 N N . ARG A 1 33 ? -6.771 11.409 -3.655 1.00 0.00 32 ARG A N 19
ATOM 11848 C CA . ARG A 1 33 ? -7.567 12.378 -4.455 1.00 0.00 32 ARG A CA 19
ATOM 11849 C C . ARG A 1 33 ? -8.731 11.736 -5.239 1.00 0.00 32 ARG A C 19
ATOM 11850 O O . ARG A 1 33 ? -9.867 12.196 -5.152 1.00 0.00 32 ARG A O 19
ATOM 11871 N N . ALA A 1 34 ? -8.419 10.673 -5.978 1.00 0.00 33 ALA A N 19
ATOM 11872 C CA . ALA A 1 34 ? -9.379 9.841 -6.729 1.00 0.00 33 ALA A CA 19
ATOM 11873 C C . ALA A 1 34 ? -10.421 9.208 -5.793 1.00 0.00 33 ALA A C 19
ATOM 11874 O O . ALA A 1 34 ? -10.084 8.504 -4.840 1.00 0.00 33 ALA A O 19
ATOM 11881 N N . ARG A 1 35 ? -11.660 9.628 -6.024 1.00 0.00 34 ARG A N 19
ATOM 11882 C CA . ARG A 1 35 ? -12.850 9.229 -5.249 1.00 0.00 34 ARG A CA 19
ATOM 11883 C C . ARG A 1 35 ? -14.085 9.437 -6.141 1.00 0.00 34 ARG A C 19
ATOM 11884 O O . ARG A 1 35 ? -14.105 10.352 -6.966 1.00 0.00 34 ARG A O 19
ATOM 11905 N N . LEU A 1 36 ? -15.105 8.604 -5.919 1.00 0.00 35 LEU A N 19
ATOM 11906 C CA . LEU A 1 36 ? -16.304 8.478 -6.786 1.00 0.00 35 LEU A CA 19
ATOM 11907 C C . LEU A 1 36 ? -15.952 7.959 -8.198 1.00 0.00 35 LEU A C 19
ATOM 11908 O O . LEU A 1 36 ? -14.782 7.729 -8.503 1.00 0.00 35 LEU A O 19
ATOM 11924 N N . ARG A 1 37 ? -16.988 7.753 -9.021 1.00 0.00 36 ARG A N 19
ATOM 11925 C CA . ARG A 1 37 ? -16.922 7.181 -10.390 1.00 0.00 36 ARG A CA 19
ATOM 11926 C C . ARG A 1 37 ? -16.478 5.706 -10.401 1.00 0.00 36 ARG A C 19
ATOM 11927 O O . ARG A 1 37 ? -15.688 5.249 -9.578 1.00 0.00 36 ARG A O 19
ATOM 11948 N N . LEU A 1 38 ? -17.094 4.937 -11.298 1.00 0.00 37 LEU A N 19
ATOM 11949 C CA . LEU A 1 38 ? -16.810 3.490 -11.447 1.00 0.00 37 LEU A CA 19
ATOM 11950 C C . LEU A 1 38 ? -15.419 3.157 -12.021 1.00 0.00 37 LEU A C 19
ATOM 11951 O O . LEU A 1 38 ? -14.993 3.891 -12.941 1.00 0.00 37 LEU A O 19
ATOM 11977 N N . TRP A 1 2 ? -0.068 -10.506 -6.664 1.00 0.00 1 TRP A N 20
ATOM 11978 C CA . TRP A 1 2 ? 1.251 -10.023 -6.196 1.00 0.00 1 TRP A CA 20
ATOM 11979 C C . TRP A 1 2 ? 2.227 -11.117 -5.700 1.00 0.00 1 TRP A C 20
ATOM 11980 O O . TRP A 1 2 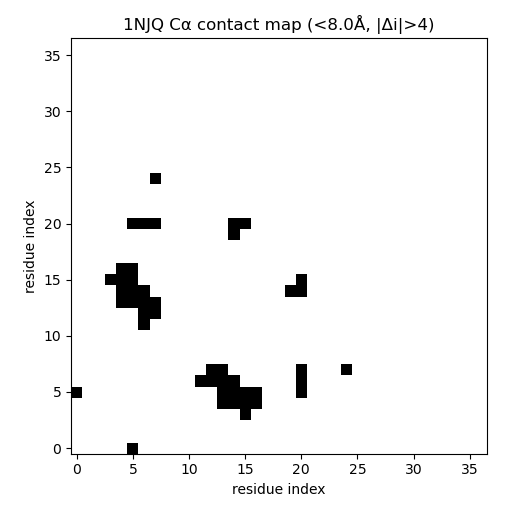? 1.797 -12.047 -5.010 1.00 0.00 1 TRP A O 20
ATOM 12001 N N . PRO A 1 3 ? 3.526 -11.004 -6.020 1.00 0.00 2 PRO A N 20
ATOM 12002 C CA . PRO A 1 3 ? 4.551 -11.958 -5.552 1.00 0.00 2 PRO A CA 20
ATOM 12003 C C . PRO A 1 3 ? 4.690 -11.956 -4.018 1.00 0.00 2 PRO A C 20
ATOM 12004 O O . PRO A 1 3 ? 4.531 -10.894 -3.409 1.00 0.00 2 PRO A O 20
ATOM 12015 N N . PRO A 1 4 ? 4.894 -13.137 -3.406 1.00 0.00 3 PRO A N 20
ATOM 12016 C CA . PRO A 1 4 ? 5.113 -13.276 -1.955 1.00 0.00 3 PRO A CA 20
ATOM 12017 C C . PRO A 1 4 ? 6.463 -12.686 -1.526 1.00 0.00 3 PRO A C 20
ATOM 12018 O O . PRO A 1 4 ? 7.524 -13.216 -1.849 1.00 0.00 3 PRO A O 20
ATOM 12029 N N . ARG A 1 5 ? 6.370 -11.490 -0.949 1.00 0.00 4 ARG A N 20
ATOM 12030 C CA . ARG A 1 5 ? 7.523 -10.688 -0.500 1.00 0.00 4 ARG A CA 20
ATOM 12031 C C . ARG A 1 5 ? 7.066 -9.691 0.576 1.00 0.00 4 ARG A C 20
ATOM 12032 O O . ARG A 1 5 ? 5.872 -9.444 0.748 1.00 0.00 4 ARG A O 20
ATOM 12053 N N . SER A 1 6 ? 8.025 -9.211 1.364 1.00 0.00 5 SER A N 20
ATOM 12054 C CA . SER A 1 6 ? 7.808 -8.230 2.445 1.00 0.00 5 SER A CA 20
ATOM 12055 C C . SER A 1 6 ? 7.377 -6.843 1.940 1.00 0.00 5 SER A C 20
ATOM 12056 O O . SER A 1 6 ? 8.186 -6.087 1.397 1.00 0.00 5 SER A O 20
ATOM 12064 N N . TYR A 1 7 ? 6.079 -6.572 2.068 1.00 0.00 6 TYR A N 20
ATOM 12065 C CA . TYR A 1 7 ? 5.473 -5.286 1.669 1.00 0.00 6 TYR A CA 20
ATOM 12066 C C . TYR A 1 7 ? 5.248 -4.309 2.832 1.00 0.00 6 TYR A C 20
ATOM 12067 O O . TYR A 1 7 ? 4.978 -4.703 3.966 1.00 0.00 6 TYR A O 20
ATOM 12085 N N . THR A 1 8 ? 5.275 -3.030 2.464 1.00 0.00 7 THR A N 20
ATOM 12086 C CA . THR A 1 8 ? 5.119 -1.875 3.371 1.00 0.00 7 THR A CA 20
ATOM 12087 C C . THR A 1 8 ? 4.205 -0.800 2.756 1.00 0.00 7 THR A C 20
ATOM 12088 O O . THR A 1 8 ? 4.162 -0.653 1.535 1.00 0.00 7 THR A O 20
ATOM 12099 N N . CYS A 1 9 ? 3.532 -0.036 3.619 1.00 0.00 8 CYS A N 20
ATOM 12100 C CA . CYS A 1 9 ? 2.692 1.064 3.179 1.00 0.00 8 CYS A CA 20
ATOM 12101 C C . CYS A 1 9 ? 3.531 2.342 3.178 1.00 0.00 8 CYS A C 20
ATOM 12102 O O . CYS A 1 9 ? 4.189 2.657 4.169 1.00 0.00 8 CYS A O 20
ATOM 12109 N N . SER A 1 10 ? 3.498 3.043 2.052 1.00 0.00 9 SER A N 20
ATOM 12110 C CA . SER A 1 10 ? 4.152 4.362 1.891 1.00 0.00 9 SER A CA 20
ATOM 12111 C C . SER A 1 10 ? 3.353 5.556 2.453 1.00 0.00 9 SER A C 20
ATOM 12112 O O . SER A 1 10 ? 3.644 6.712 2.153 1.00 0.00 9 SER A O 20
ATOM 12120 N N . PHE A 1 11 ? 2.386 5.246 3.317 1.00 0.00 10 PHE A N 20
ATOM 12121 C CA . PHE A 1 11 ? 1.547 6.249 4.008 1.00 0.00 10 PHE A CA 20
ATOM 12122 C C . PHE A 1 11 ? 1.676 6.253 5.542 1.00 0.00 10 PHE A C 20
ATOM 12123 O O . PHE A 1 11 ? 1.714 7.318 6.152 1.00 0.00 10 PHE A O 20
ATOM 12140 N N . CYS A 1 12 ? 1.701 5.061 6.147 1.00 0.00 11 CYS A N 20
ATOM 12141 C CA . CYS A 1 12 ? 1.744 4.899 7.590 1.00 0.00 11 CYS A CA 20
ATOM 12142 C C . CYS A 1 12 ? 2.934 4.001 7.938 1.00 0.00 11 CYS A C 20
ATOM 12143 O O . CYS A 1 12 ? 3.153 3.681 9.104 1.00 0.00 11 CYS A O 20
ATOM 12150 N N . LYS A 1 13 ? 3.818 3.690 6.980 1.00 0.00 12 LYS A N 20
ATOM 12151 C CA . LYS A 1 13 ? 4.981 2.773 7.132 1.00 0.00 12 LYS A CA 20
ATOM 12152 C C . LYS A 1 13 ? 4.739 1.370 7.736 1.00 0.00 12 LYS A C 20
ATOM 12153 O O . LYS A 1 13 ? 5.655 0.707 8.224 1.00 0.00 12 LYS A O 20
ATOM 12172 N N . ARG A 1 14 ? 3.526 0.857 7.533 1.00 0.00 13 ARG A N 20
ATOM 12173 C CA . ARG A 1 14 ? 3.096 -0.496 7.952 1.00 0.00 13 ARG A CA 20
ATOM 12174 C C . ARG A 1 14 ? 3.858 -1.632 7.251 1.00 0.00 13 ARG A C 20
ATOM 12175 O O . ARG A 1 14 ? 4.377 -1.448 6.152 1.00 0.00 13 ARG A O 20
ATOM 12196 N N . GLU A 1 15 ? 3.860 -2.814 7.869 1.00 0.00 14 GLU A N 20
ATOM 12197 C CA . GLU A 1 15 ? 4.525 -4.010 7.311 1.00 0.00 14 GLU A CA 20
ATOM 12198 C C . GLU A 1 15 ? 3.623 -5.250 7.223 1.00 0.00 14 GLU A C 20
ATOM 12199 O O . GLU A 1 15 ? 2.923 -5.590 8.174 1.00 0.00 14 GLU A O 20
ATOM 12211 N N . PHE A 1 16 ? 3.695 -5.907 6.065 1.00 0.00 15 PHE A N 20
ATOM 12212 C CA . PHE A 1 16 ? 2.917 -7.115 5.709 1.00 0.00 15 PHE A CA 20
ATOM 12213 C C . PHE A 1 16 ? 3.411 -7.834 4.446 1.00 0.00 15 PHE A C 20
ATOM 12214 O O . PHE A 1 16 ? 3.322 -7.341 3.325 1.00 0.00 15 PHE A O 20
ATOM 12231 N N . ARG A 1 17 ? 3.998 -9.008 4.654 1.00 0.00 16 ARG A N 20
ATOM 12232 C CA . ARG A 1 17 ? 4.342 -9.932 3.551 1.00 0.00 16 ARG A CA 20
ATOM 12233 C C . ARG A 1 17 ? 3.107 -10.434 2.773 1.00 0.00 16 ARG A C 20
ATOM 12234 O O . ARG A 1 17 ? 3.154 -10.664 1.564 1.00 0.00 16 ARG A O 20
ATOM 12255 N N . SER A 1 18 ? 2.003 -10.592 3.503 1.00 0.00 17 SER A N 20
ATOM 12256 C CA . SER A 1 18 ? 0.736 -11.153 3.000 1.00 0.00 17 SER A CA 20
ATOM 12257 C C . SER A 1 18 ? -0.157 -10.132 2.279 1.00 0.00 17 SER A C 20
ATOM 12258 O O . SER A 1 18 ? -0.634 -9.147 2.844 1.00 0.00 17 SER A O 20
ATOM 12266 N N . ALA A 1 19 ? -0.459 -10.490 1.033 1.00 0.00 18 ALA A N 20
ATOM 12267 C CA . ALA A 1 19 ? -1.360 -9.723 0.143 1.00 0.00 18 ALA A CA 20
ATOM 12268 C C . ALA A 1 19 ? -2.741 -9.395 0.746 1.00 0.00 18 ALA A C 20
ATOM 12269 O O . ALA A 1 19 ? -3.214 -8.272 0.587 1.00 0.00 18 ALA A O 20
ATOM 12276 N N . GLN A 1 20 ? -3.294 -10.322 1.535 1.00 0.00 19 GLN A N 20
ATOM 12277 C CA . GLN A 1 20 ? -4.566 -10.113 2.268 1.00 0.00 19 GLN A CA 20
ATOM 12278 C C . GLN A 1 20 ? -4.531 -8.860 3.162 1.00 0.00 19 GLN A C 20
ATOM 12279 O O . GLN A 1 20 ? -5.332 -7.946 2.969 1.00 0.00 19 GLN A O 20
ATOM 12293 N N . ALA A 1 21 ? -3.464 -8.754 3.955 1.00 0.00 20 ALA A N 20
ATOM 12294 C CA . ALA A 1 21 ? -3.228 -7.595 4.837 1.00 0.00 20 ALA A CA 20
ATOM 12295 C C . ALA A 1 21 ? -2.945 -6.313 4.037 1.00 0.00 20 ALA A C 20
ATOM 12296 O O . ALA A 1 21 ? -3.704 -5.358 4.167 1.00 0.00 20 ALA A O 20
ATOM 12303 N N . LEU A 1 22 ? -2.073 -6.414 3.030 1.00 0.00 21 LEU A N 20
ATOM 12304 C CA . LEU A 1 22 ? -1.697 -5.288 2.143 1.00 0.00 21 LEU A CA 20
ATOM 12305 C C . LEU A 1 22 ? -2.923 -4.650 1.454 1.00 0.00 21 LEU A C 20
ATOM 12306 O O . LEU A 1 22 ? -3.222 -3.478 1.689 1.00 0.00 21 LEU A O 20
ATOM 12322 N N . GLY A 1 23 ? -3.676 -5.474 0.705 1.00 0.00 22 GLY A N 20
ATOM 12323 C CA . GLY A 1 23 ? -4.846 -5.027 -0.086 1.00 0.00 22 GLY A CA 20
ATOM 12324 C C . GLY A 1 23 ? -5.892 -4.308 0.777 1.00 0.00 22 GLY A C 20
ATOM 12325 O O . GLY A 1 23 ? -6.146 -3.116 0.592 1.00 0.00 22 GLY A O 20
ATOM 12329 N N . GLY A 1 24 ? -6.293 -5.003 1.851 1.00 0.00 23 GLY A N 20
ATOM 12330 C CA . GLY A 1 24 ? -7.225 -4.461 2.861 1.00 0.00 23 GLY A CA 20
ATOM 12331 C C . GLY A 1 24 ? -6.707 -3.191 3.562 1.00 0.00 23 GLY A C 20
ATOM 12332 O O . GLY A 1 24 ? -7.488 -2.289 3.867 1.00 0.00 23 GLY A O 20
ATOM 12336 N N . HIS A 1 25 ? -5.384 -3.069 3.675 1.00 0.00 24 HIS A N 20
ATOM 12337 C CA . HIS A 1 25 ? -4.767 -2.010 4.455 1.00 0.00 24 HIS A CA 20
ATOM 12338 C C . HIS A 1 25 ? -4.900 -0.680 3.709 1.00 0.00 24 HIS A C 20
ATOM 12339 O O . HIS A 1 25 ? -5.044 0.372 4.330 1.00 0.00 24 HIS A O 20
ATOM 12353 N N . MET A 1 26 ? -4.692 -0.730 2.393 1.00 0.00 25 MET A N 20
ATOM 12354 C CA . MET A 1 26 ? -4.844 0.456 1.531 1.00 0.00 25 MET A CA 20
ATOM 12355 C C . MET A 1 26 ? -6.281 1.005 1.511 1.00 0.00 25 MET A C 20
ATOM 12356 O O . MET A 1 26 ? -6.468 2.222 1.473 1.00 0.00 25 MET A O 20
ATOM 12370 N N . ASN A 1 27 ? -7.254 0.111 1.694 1.00 0.00 26 ASN A N 20
ATOM 12371 C CA . ASN A 1 27 ? -8.677 0.468 1.877 1.00 0.00 26 ASN A CA 20
ATOM 12372 C C . ASN A 1 27 ? -8.911 1.359 3.114 1.00 0.00 26 ASN A C 20
ATOM 12373 O O . ASN A 1 27 ? -9.632 2.349 3.015 1.00 0.00 26 ASN A O 20
ATOM 12384 N N . VAL A 1 28 ? -8.207 1.085 4.218 1.00 0.00 27 VAL A N 20
ATOM 12385 C CA . VAL A 1 28 ? -8.259 1.941 5.428 1.00 0.00 27 VAL A CA 20
ATOM 12386 C C . VAL A 1 28 ? -7.627 3.344 5.238 1.00 0.00 27 VAL A C 20
ATOM 12387 O O . VAL A 1 28 ? -7.688 4.191 6.129 1.00 0.00 27 VAL A O 20
ATOM 12400 N N . HIS A 1 29 ? -6.922 3.523 4.121 1.00 0.00 28 HIS A N 20
ATOM 12401 C CA . HIS A 1 29 ? -6.388 4.809 3.705 1.00 0.00 28 HIS A CA 20
ATOM 12402 C C . HIS A 1 29 ? -7.344 5.462 2.705 1.00 0.00 28 HIS A C 20
ATOM 12403 O O . HIS A 1 29 ? -8.021 6.435 3.033 1.00 0.00 28 HIS A O 20
ATOM 12417 N N . ARG A 1 30 ? -7.390 4.946 1.471 1.00 0.00 29 ARG A N 20
ATOM 12418 C CA . ARG A 1 30 ? -8.263 5.448 0.376 1.00 0.00 29 ARG A CA 20
ATOM 12419 C C . ARG A 1 30 ? -8.230 6.993 0.230 1.00 0.00 29 ARG A C 20
ATOM 12420 O O . ARG A 1 30 ? -9.238 7.667 0.035 1.00 0.00 29 ARG A O 20
ATOM 12441 N N . ARG A 1 31 ? -7.010 7.535 0.289 1.00 0.00 30 ARG A N 20
ATOM 12442 C CA . ARG A 1 31 ? -6.708 8.986 0.348 1.00 0.00 30 ARG A CA 20
ATOM 12443 C C . ARG A 1 31 ? -7.421 9.783 1.463 1.00 0.00 30 ARG A C 20
ATOM 12444 O O . ARG A 1 31 ? -8.140 10.752 1.221 1.00 0.00 30 ARG A O 20
ATOM 12465 N N . ASP A 1 32 ? -7.158 9.378 2.707 1.00 0.00 31 ASP A N 20
ATOM 12466 C CA . ASP A 1 32 ? -7.579 10.134 3.906 1.00 0.00 31 ASP A CA 20
ATOM 12467 C C . ASP A 1 32 ? -7.091 11.601 3.907 1.00 0.00 31 ASP A C 20
ATOM 12468 O O . ASP A 1 32 ? -7.918 12.507 3.858 1.00 0.00 31 ASP A O 20
ATOM 12477 N N . ARG A 1 33 ? -5.783 11.812 4.101 1.00 0.00 32 ARG A N 20
ATOM 12478 C CA . ARG A 1 33 ? -5.119 13.135 4.058 1.00 0.00 32 ARG A CA 20
ATOM 12479 C C . ARG A 1 33 ? -3.594 12.955 4.161 1.00 0.00 32 ARG A C 20
ATOM 12480 O O . ARG A 1 33 ? -3.122 11.944 4.683 1.00 0.00 32 ARG A O 20
ATOM 12501 N N . ALA A 1 34 ? -2.853 13.898 3.580 1.00 0.00 33 ALA A N 20
ATOM 12502 C CA . ALA A 1 34 ? -1.375 13.908 3.597 1.00 0.00 33 ALA A CA 20
ATOM 12503 C C . ALA A 1 34 ? -0.810 14.385 4.947 1.00 0.00 33 ALA A C 20
ATOM 12504 O O . ALA A 1 34 ? -1.306 15.348 5.531 1.00 0.00 33 ALA A O 20
ATOM 12511 N N . ARG A 1 35 ? 0.267 13.725 5.375 1.00 0.00 34 ARG A N 20
ATOM 12512 C CA . ARG A 1 35 ? 0.973 13.994 6.648 1.00 0.00 34 ARG A CA 20
ATOM 12513 C C . ARG A 1 35 ? 2.483 13.708 6.567 1.00 0.00 34 ARG A C 20
ATOM 12514 O O . ARG A 1 35 ? 2.965 13.162 5.575 1.00 0.00 34 ARG A O 20
ATOM 12535 N N . LEU A 1 36 ? 3.186 14.039 7.658 1.00 0.00 35 LEU A N 20
ATOM 12536 C CA . LEU A 1 36 ? 4.649 13.893 7.847 1.00 0.00 35 LEU A CA 20
ATOM 12537 C C . LEU A 1 36 ? 5.474 14.776 6.886 1.00 0.00 35 LEU A C 20
ATOM 12538 O O . LEU A 1 36 ? 5.003 15.832 6.466 1.00 0.00 35 LEU A O 20
ATOM 12554 N N . ARG A 1 37 ? 6.756 14.451 6.701 1.00 0.00 36 ARG A N 20
ATOM 12555 C CA . ARG A 1 37 ? 7.634 15.142 5.733 1.00 0.00 36 ARG A CA 20
ATOM 12556 C C . ARG A 1 37 ? 7.112 14.950 4.301 1.00 0.00 36 ARG A C 20
ATOM 12557 O O . ARG A 1 37 ? 6.789 13.837 3.892 1.00 0.00 36 ARG A O 20
ATOM 12578 N N . LEU A 1 38 ? 7.111 16.052 3.552 1.00 0.00 37 LEU A N 20
ATOM 12579 C CA . LEU A 1 38 ? 6.581 16.143 2.170 1.00 0.00 37 LEU A CA 20
ATOM 12580 C C . LEU A 1 38 ? 5.066 15.863 2.048 1.00 0.00 37 LEU A C 20
ATOM 12581 O O . LEU A 1 38 ? 4.671 14.689 1.874 1.00 0.00 37 LEU A O 20
#

Radius of gyration: 10.17 Å; Cα contacts (8 Å, |Δi|>4): 23; chains: 1; bounding box: 19×23×21 Å